Protein AF-0000000085182950 (afdb_homodimer)

pLDDT: mean 94.45, std 8.28, range [33.97, 98.81]

Secondary structure (DSSP, 8-state):
---PPPTT-----S----TTS-PPPPSSSB-SSSSSPEEEEEEE--TT------SHHHHHHHHHS---HHHHHHHHHHHHHHHHHTTPEEEEEPP-TT-TTTT-TTSSEEEETTEEEE-B-SSGGGTHHHHHHHHHHHHHTPPEEEE--SS-B-GGGEEEEETTEEEEEE-SSSS-HHHHHHHHHHHHHTT-EEEEEE--GGG-SGGGTEEEEETTEEEE-TTTS-HHHHHHHHHTT-EEEEPPHHHHHTTTT--EEEETTEEEEETT-HHHHHHHHHTT-EEEEE--HHHHTTT--TTTTEEEEEE--/---PPPTT-----S----TTS-PPPPSSSB-SSSSSPEEEEEEE--TT------SHHHHHHHHHS---HHHHHHHHHHHHHHHHHTTPEEEEEPP-TT-TTTT-TTSSEEEETTEEEE-B-SSGGGTHHHHHHHHHHHHHTPPEEEE--SS-B-GGGEEEEETTEEEEEE-SSSS-HHHHHHHHHHHHHTT-EEEEEE--GGG-SGGGTEEEEETTEEEE-TTTS-HHHHHHHHHTT-EEEEPPHHHHHTTTT--EEEETTEEEEETT-HHHHHHHHHTT-EEEEE--HHHHTTT--TTTTEEEEEE--

Nearest PDB structures (foldseek):
  1h70-assembly1_A  TM=8.854E-01  e=1.334E-18  Pseudomonas aeruginosa
 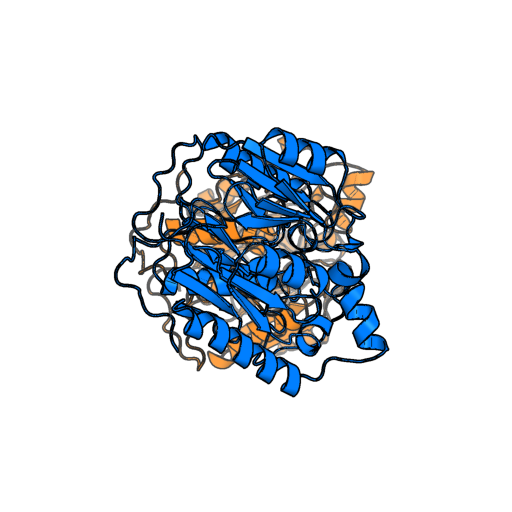 3rhy-assembly2_B  TM=8.616E-01  e=3.785E-18  Pseudomonas aeruginosa
  3bpb-assembly2_B  TM=8.827E-01  e=4.143E-17  unclassified
  6juy-assembly1_C  TM=8.760E-01  e=8.107E-15  Synechocystis sp. PCC 6803 substr. Kazusa
  3p8p-assembly2_B  TM=7.998E-01  e=2.455E-16  Homo sapiens

Solvent-accessible surface area (backbone atoms only — not comparable to full-atom values): 30108 Å² total; per-residue (Å²): 122,82,65,54,70,39,96,74,48,47,82,63,43,76,61,55,60,40,94,81,28,74,50,68,62,48,92,71,58,15,28,66,41,56,27,44,35,43,44,30,33,34,30,26,42,54,82,40,55,56,81,45,76,77,39,69,66,4,37,53,22,58,74,74,55,56,57,49,61,69,59,22,45,52,30,50,50,50,49,52,48,53,41,47,72,74,63,26,43,79,42,61,46,79,71,42,81,58,42,25,63,40,29,38,32,12,31,29,24,43,54,28,40,52,27,30,34,37,35,22,51,54,53,60,66,47,38,26,42,29,58,53,46,51,51,48,30,52,36,33,19,46,31,22,20,37,63,50,36,47,22,23,24,34,26,47,17,61,41,46,71,38,74,58,30,36,42,30,31,30,28,53,70,37,15,19,65,50,18,45,51,52,56,41,51,56,39,43,47,57,67,27,50,67,42,79,44,79,46,63,51,82,56,59,36,36,35,41,36,49,33,55,46,40,90,54,30,29,39,29,23,64,88,80,45,59,64,68,56,54,50,50,45,43,74,72,58,32,44,74,45,72,34,54,61,76,29,31,77,63,34,25,41,14,38,38,34,38,16,91,56,29,33,43,33,34,57,62,15,53,67,50,51,52,55,39,45,76,71,67,32,48,70,49,68,40,64,47,68,45,47,31,34,46,55,47,40,57,31,36,26,39,22,63,43,22,32,54,129,123,81,65,54,70,39,96,73,47,46,83,63,42,78,59,56,59,40,94,80,28,73,52,69,62,47,92,72,56,14,28,65,40,56,28,44,35,46,46,30,32,34,30,27,42,55,84,40,55,55,80,44,76,77,40,70,63,4,38,51,23,59,73,74,55,56,57,49,60,68,60,21,43,53,30,49,52,50,49,53,49,51,42,46,72,73,64,25,44,80,42,59,45,80,72,44,80,59,42,25,64,41,31,38,33,11,31,30,24,43,54,28,41,51,27,31,34,36,34,22,50,54,52,60,65,47,38,25,42,31,57,52,46,52,51,49,32,52,36,33,19,46,32,23,20,36,64,50,35,47,23,24,25,35,28,46,18,62,39,46,71,38,72,56,30,37,42,31,31,29,28,53,69,36,16,18,65,52,18,46,51,52,54,41,50,58,40,43,47,57,68,27,49,68,44,78,43,79,46,62,51,83,56,61,40,37,36,41,37,48,35,56,46,40,90,53,29,30,38,29,23,63,86,80,45,60,65,68,58,53,50,52,44,42,74,72,57,32,44,76,47,71,34,54,62,74,30,30,79,62,33,25,42,14,38,40,35,36,16,92,56,28,34,43,34,34,56,62,14,51,68,50,51,53,55,39,45,75,72,67,32,48,69,50,69,39,66,47,69,44,47,32,32,47,55,48,39,56,32,36,27,39,23,62,43,22,31,54,129

Foldseek 3Di:
DQLAQAPQFDAADQAQFDPQADRDFGDFKFDQAQAFAFAEKEFEQQPQADQDCPAPLLVVCVVPPAFDSVVLNVLVVVLVVVCVVVNHHYHYQDDDNQQNPCRQVQWQWAGHRRFIEGFQWQDPSHRCSSVSVSVSCVNHNTYYNHYQDQDGGTRLQWHGQGRQEIEGEDACRTHHPRRRVVVCSSSVSNVGHYHYFHFHCNLVYPQLAWHAAHVLEIEGQPVRGPVVVVVVSVVVNHDYDHFHPVLSSQSQSNWGRRHPQEIETEPSRVSVVVVSVVVPHHYHHGHNNSVCSSPDDDNSRIHRIHGDD/DQLAAAPQFDAADQAQFDPQADRDFGDFKFDQAQFFAFAEKEFEQQPQADQDPPAPLLVVCVVPPAFDSVVLNVLVVVLVVVCVVVNHHYHYQDDDNQQNPCRQVQWQWAGHRRFIEGFQWQDPSHRCSSVSVSVSCVNHNTYYNHYQDQDGGTRLQWHGQGRQEIEGEDACRTHHPRRRVVVCSSSVSNVGHYHYFHFHCNLVYPQLAWHAAHVLEIEGQPVRGDVVVVVVSVVVNHDYDHFHPVLSSQSQSNWGRRHPQEIETEPSRVSVVVVSVVVPHHYHHGHNNSVCSSPDDDNSRIHRTHGDD

Sequence (618 aa):
MALDRLPHAEGFTLQRRNPKGGTKPMAYWGLQNETDPLTDVLLGSPAHLFHRATSSLSRKHLREAPCNIQVAQAQHAELVSAYEHFGVKVHMLPAEPELTMQVYSRDSSFMTPYGAVITAMANWWRRGENYAALRAYEAMGIPIYDMVTAGTFEGGDFNVIEEGCVLIGCGGARTQEEGARQVASWFEKEGWETRIAFIDEYYVHIDLMVVPIAEKLTAVCLTCTDPKIVDWLKAKGHEIIDVPFADTMALGCNFMALGNDKVIAPTSSQALIGQLKARGFEVAAVDTAEISKTGGGIHCMAQALRRAAMALDRLPHAEGFTLQRRNPKGGTKPMAYWGLQNETDPLTDVLLGSPAHLFHRATSSLSRKHLREAPCNIQVAQAQHAELVSAYEHFGVKVHMLPAEPELTMQVYSRDSSFMTPYGAVITAMANWWRRGENYAALRAYEAMGIPIYDMVTAGTFEGGDFNVIEEGCVLIGCGGARTQEEGARQVASWFEKEGWETRIAFIDEYYVHIDLMVVPIAEKLTAVCLTCTDPKIVDWLKAKGHEIIDVPFADTMALGCNFMALGNDKVIAPTSSQALIGQLKARGFEVAAVDTAEISKTGGGIHCMAQALRRAA

Structure (mmCIF, N/CA/C/O backbone):
data_AF-0000000085182950-model_v1
#
loop_
_entity.id
_entity.type
_entity.pdbx_description
1 polymer 'Dimethylarginine dimethylaminohydrolase family protein'
#
loop_
_atom_site.group_PDB
_atom_site.id
_atom_site.type_symbol
_atom_site.label_atom_id
_atom_site.label_alt_id
_atom_site.label_comp_id
_atom_site.label_asym_id
_atom_site.label_entity_id
_atom_site.label_seq_id
_atom_site.pdbx_PDB_ins_code
_atom_site.Cartn_x
_atom_site.Cartn_y
_atom_site.Cartn_z
_atom_site.occupancy
_atom_site.B_iso_or_equiv
_atom_site.auth_seq_id
_atom_site.auth_comp_id
_atom_site.auth_asym_id
_atom_site.auth_atom_id
_atom_site.pdbx_PDB_model_num
ATOM 1 N N . MET A 1 1 ? -15.633 -17.156 7.93 1 33.97 1 MET A N 1
ATOM 2 C CA . MET A 1 1 ? -14.945 -17.828 9.031 1 33.97 1 MET A CA 1
ATOM 3 C C . MET A 1 1 ? -13.672 -17.078 9.414 1 33.97 1 MET A C 1
ATOM 5 O O . MET A 1 1 ? -12.891 -16.688 8.539 1 33.97 1 MET A O 1
ATOM 9 N N . ALA A 1 2 ? -13.609 -16.562 10.664 1 48.03 2 ALA A N 1
ATOM 10 C CA . ALA A 1 2 ? -12.5 -15.789 11.203 1 48.03 2 ALA A CA 1
ATOM 11 C C . ALA A 1 2 ? -11.18 -16.547 11.062 1 48.03 2 ALA A C 1
ATOM 13 O O . ALA A 1 2 ? -11.133 -17.766 11.242 1 48.03 2 ALA A O 1
ATOM 14 N N . LEU A 1 3 ? -10.18 -16.047 10.344 1 56.94 3 LEU A N 1
ATOM 15 C CA . LEU A 1 3 ? -8.836 -16.625 10.281 1 56.94 3 LEU A CA 1
ATOM 16 C C . LEU A 1 3 ? -8.32 -16.938 11.68 1 56.94 3 LEU A C 1
ATOM 18 O O . LEU A 1 3 ? -8.406 -16.094 12.586 1 56.94 3 LEU A O 1
ATOM 22 N N . ASP A 1 4 ? -8.398 -18.109 12.172 1 57.81 4 ASP A N 1
ATOM 23 C CA . ASP A 1 4 ? -7.988 -18.5 13.516 1 57.81 4 ASP A CA 1
ATOM 24 C C . ASP A 1 4 ? -6.469 -18.531 13.648 1 57.81 4 ASP A C 1
ATOM 26 O O . ASP A 1 4 ? -5.762 -18.734 12.656 1 57.81 4 ASP A O 1
ATOM 30 N N . ARG A 1 5 ? -6.148 -17.906 14.859 1 61.47 5 ARG A N 1
ATOM 31 C CA . ARG A 1 5 ? -4.75 -18.141 15.211 1 61.47 5 ARG A CA 1
ATOM 32 C C . ARG A 1 5 ? -4.406 -19.625 15.148 1 61.47 5 ARG A C 1
ATOM 34 O O . ARG A 1 5 ? -5.09 -20.453 15.742 1 61.47 5 ARG A O 1
ATOM 41 N N . LEU A 1 6 ? -3.436 -19.812 14.266 1 62.31 6 LEU A N 1
ATOM 42 C CA . LEU A 1 6 ? -3.123 -21.203 13.969 1 62.31 6 LEU A CA 1
ATOM 43 C C . LEU A 1 6 ? -2.15 -21.781 15 1 62.31 6 LEU A C 1
ATOM 45 O O . LEU A 1 6 ? -1.376 -21.031 15.609 1 62.31 6 LEU A O 1
ATOM 49 N N . PRO A 1 7 ? -2.232 -22.969 15.469 1 50.53 7 PRO A N 1
ATOM 50 C CA . PRO A 1 7 ? -1.4 -23.609 16.484 1 50.53 7 PRO A CA 1
ATOM 51 C C . PRO A 1 7 ? 0.091 -23.359 16.266 1 50.53 7 PRO A C 1
ATOM 53 O O . PRO A 1 7 ? 0.873 -23.406 17.219 1 50.53 7 PRO A O 1
ATOM 56 N N . HIS A 1 8 ? 0.529 -23.016 15.125 1 57.56 8 HIS A N 1
ATOM 57 C CA . HIS A 1 8 ? 1.954 -22.875 14.852 1 57.56 8 HIS A CA 1
ATOM 58 C C . HIS A 1 8 ? 2.348 -21.422 14.688 1 57.56 8 HIS A C 1
ATOM 60 O O . HIS A 1 8 ? 3.312 -21.094 13.992 1 57.56 8 HIS A O 1
ATOM 66 N N . ALA A 1 9 ? 1.66 -20.672 15.438 1 60.72 9 ALA A N 1
ATOM 67 C CA . ALA A 1 9 ? 1.904 -19.25 15.344 1 60.72 9 ALA A CA 1
ATOM 68 C C . ALA A 1 9 ? 3.279 -18.875 15.898 1 60.72 9 ALA A C 1
ATOM 70 O O . ALA A 1 9 ? 3.67 -19.359 16.969 1 60.72 9 ALA A O 1
ATOM 71 N N . GLU A 1 10 ? 4.129 -18.422 14.969 1 67.06 10 GLU A N 1
ATOM 72 C CA . GLU A 1 10 ? 5.336 -17.734 15.414 1 67.06 10 GLU A CA 1
ATOM 73 C C . GLU A 1 10 ? 5.047 -16.266 15.75 1 67.06 10 GLU A C 1
ATOM 75 O O . GLU A 1 10 ? 3.975 -15.75 15.422 1 67.06 10 GLU A O 1
ATOM 80 N N . GLY A 1 11 ? 5.68 -15.68 16.672 1 77.5 11 GLY A N 1
ATOM 81 C CA . GLY A 1 11 ? 5.488 -14.266 16.953 1 77.5 11 GLY A CA 1
ATOM 82 C C . GLY A 1 11 ? 5.418 -13.414 15.711 1 77.5 11 GLY A C 1
ATOM 83 O O . GLY A 1 11 ? 6.32 -13.461 14.867 1 77.5 11 GLY A O 1
ATOM 84 N N . PHE A 1 12 ? 4.23 -12.906 15.398 1 86.62 12 PHE A N 1
ATOM 85 C CA . PHE A 1 12 ? 4.016 -12.062 14.234 1 86.62 12 PHE A CA 1
ATOM 86 C C . PHE A 1 12 ? 4.957 -10.867 14.25 1 86.62 12 PHE A C 1
ATOM 88 O O . PHE A 1 12 ? 5.148 -10.234 15.297 1 86.62 12 PHE A O 1
ATOM 95 N N . THR A 1 13 ? 5.59 -10.641 13.203 1 89.88 13 THR A N 1
ATOM 96 C CA . THR A 1 13 ? 6.434 -9.469 12.977 1 89.88 13 THR A CA 1
ATOM 97 C C . THR A 1 13 ? 6.27 -8.953 11.555 1 89.88 13 THR A C 1
ATOM 99 O O . THR A 1 13 ? 5.914 -9.719 10.648 1 89.88 13 THR A O 1
ATOM 102 N N . LEU A 1 14 ? 6.531 -7.707 11.398 1 94.38 14 LEU A N 1
ATOM 103 C CA . LEU A 1 14 ? 6.355 -7.098 10.086 1 94.38 14 LEU A CA 1
ATOM 104 C C . LEU A 1 14 ? 7.617 -7.25 9.242 1 94.38 14 LEU A C 1
ATOM 106 O O . LEU A 1 14 ? 7.609 -6.941 8.047 1 94.38 14 LEU A O 1
ATOM 110 N N . GLN A 1 15 ? 8.68 -7.766 9.828 1 94.56 15 GLN A N 1
ATOM 111 C CA . GLN A 1 15 ? 9.922 -8 9.094 1 94.56 15 GLN A CA 1
ATOM 112 C C . GLN A 1 15 ? 10.781 -9.055 9.781 1 94.56 15 GLN A C 1
ATOM 114 O O . GLN A 1 15 ? 11.289 -8.828 10.875 1 94.56 15 GLN A O 1
ATOM 119 N N . ARG A 1 16 ? 10.977 -10.125 9.094 1 95.19 16 ARG A N 1
ATOM 120 C CA . ARG A 1 16 ? 11.844 -11.203 9.57 1 95.19 16 ARG A CA 1
ATOM 121 C C . ARG A 1 16 ? 13.18 -11.195 8.836 1 95.19 16 ARG A C 1
ATOM 123 O O . ARG A 1 16 ? 14.148 -11.805 9.289 1 95.19 16 ARG A O 1
ATOM 130 N N . ARG A 1 17 ? 13.203 -10.594 7.707 1 97.31 17 ARG A N 1
ATOM 131 C CA . ARG A 1 17 ? 14.352 -10.711 6.812 1 97.31 17 ARG A CA 1
ATOM 132 C C . ARG A 1 17 ? 15.609 -10.172 7.473 1 97.31 17 ARG A C 1
ATOM 134 O O . ARG A 1 17 ? 15.617 -9.055 7.988 1 97.31 17 ARG A O 1
ATOM 141 N N . ASN A 1 18 ? 16.578 -10.992 7.445 1 96.94 18 ASN A N 1
ATOM 142 C CA . ASN A 1 18 ? 17.938 -10.508 7.73 1 96.94 18 ASN A CA 1
ATOM 143 C C . ASN A 1 18 ? 18.531 -9.766 6.539 1 96.94 18 ASN A C 1
ATOM 145 O O . ASN A 1 18 ? 18.75 -10.359 5.477 1 96.94 18 ASN A O 1
ATOM 149 N N . PRO A 1 19 ? 18.766 -8.461 6.703 1 93.94 19 PRO A N 1
ATOM 150 C CA . PRO A 1 19 ? 19.25 -7.672 5.562 1 93.94 19 PRO A CA 1
ATOM 151 C C . PRO A 1 19 ? 20.547 -8.203 4.977 1 93.94 19 PRO A C 1
ATOM 153 O O . PRO A 1 19 ? 20.875 -7.906 3.826 1 93.94 19 PRO A O 1
ATOM 156 N N . LYS A 1 20 ? 21.297 -9.047 5.711 1 95.81 20 LYS A N 1
ATOM 157 C CA . LYS A 1 20 ? 22.578 -9.586 5.246 1 95.81 20 LYS A CA 1
ATOM 158 C C . LYS A 1 20 ? 22.406 -11.008 4.711 1 95.81 20 LYS A C 1
ATOM 160 O O . LYS A 1 20 ? 23.391 -11.641 4.316 1 95.81 20 LYS A O 1
ATOM 165 N N . GLY A 1 21 ? 21.188 -11.531 4.691 1 97.25 21 GLY A N 1
ATOM 166 C CA . GLY A 1 21 ? 20.938 -12.906 4.293 1 97.25 21 GLY A CA 1
ATOM 167 C C . GLY A 1 21 ? 21.031 -13.891 5.441 1 97.25 21 GLY A C 1
ATOM 168 O O . GLY A 1 21 ? 21.359 -13.508 6.566 1 97.25 21 GLY A O 1
ATOM 169 N N . GLY A 1 22 ? 20.688 -15.086 5.203 1 97.5 22 GLY A N 1
ATOM 170 C CA . GLY A 1 22 ? 20.734 -16.141 6.215 1 97.5 22 GLY A CA 1
ATOM 171 C C . GLY A 1 22 ? 19.516 -16.125 7.133 1 97.5 22 GLY A C 1
ATOM 172 O O . GLY A 1 22 ? 19.641 -16.406 8.328 1 97.5 22 GLY A O 1
ATOM 173 N N . THR A 1 23 ? 18.375 -15.664 6.648 1 97.75 23 THR A N 1
ATOM 174 C CA . THR A 1 23 ? 17.141 -15.695 7.418 1 97.75 23 THR A CA 1
ATOM 175 C C . THR A 1 23 ? 16.75 -17.125 7.766 1 97.75 23 THR A C 1
ATOM 177 O O . THR A 1 23 ? 16.766 -18 6.898 1 97.75 23 THR A O 1
ATOM 180 N N . LYS A 1 24 ? 16.453 -17.375 8.977 1 95.06 24 LYS A N 1
ATOM 181 C CA . LYS A 1 24 ? 16.062 -18.719 9.398 1 95.06 24 LYS A CA 1
ATOM 182 C C . LYS A 1 24 ? 14.719 -19.125 8.789 1 95.06 24 LYS A C 1
ATOM 184 O O . LYS A 1 24 ? 13.75 -18.375 8.875 1 95.06 24 LYS A O 1
ATOM 189 N N . PRO A 1 25 ? 14.664 -20.266 8.164 1 95 25 PRO A N 1
ATOM 190 C CA . PRO A 1 25 ? 13.383 -20.719 7.617 1 95 25 PRO A CA 1
ATOM 191 C C . PRO A 1 25 ? 12.305 -20.875 8.688 1 95 25 PRO A C 1
ATOM 193 O O . PRO A 1 25 ? 12.625 -21.078 9.859 1 95 25 PRO A O 1
ATOM 196 N N . MET A 1 26 ? 11.117 -20.797 8.234 1 93.25 26 MET A N 1
ATOM 197 C CA . MET A 1 26 ? 9.984 -20.969 9.133 1 93.25 26 MET A CA 1
ATOM 198 C C . MET A 1 26 ? 9.883 -22.422 9.594 1 93.25 26 MET A C 1
ATOM 200 O O . MET A 1 26 ? 10.328 -23.344 8.891 1 93.25 26 MET A O 1
ATOM 204 N N . ALA A 1 27 ? 9.25 -22.594 10.734 1 88.5 27 ALA A N 1
ATOM 205 C CA . ALA A 1 27 ? 9.141 -23.922 11.305 1 88.5 27 ALA A CA 1
ATOM 206 C C . ALA A 1 27 ? 7.957 -24.688 10.711 1 88.5 27 ALA A C 1
ATOM 208 O O . ALA A 1 27 ? 7.996 -25.906 10.57 1 88.5 27 ALA A O 1
ATOM 209 N N . TYR A 1 28 ? 6.934 -24.016 10.414 1 91.62 28 TYR A N 1
ATOM 210 C CA . TYR A 1 28 ? 5.703 -24.703 10.023 1 91.62 28 TYR A CA 1
ATOM 211 C C . TYR A 1 28 ? 5.195 -24.188 8.68 1 91.62 28 TYR A C 1
ATOM 213 O O . TYR A 1 28 ? 4.949 -24.953 7.762 1 91.62 28 TYR A O 1
ATOM 221 N N . TRP A 1 29 ? 5.02 -22.906 8.562 1 94.06 29 TRP A N 1
ATOM 222 C CA . TRP A 1 29 ? 4.516 -22.297 7.332 1 94.06 29 TRP A CA 1
ATOM 223 C C . TRP A 1 29 ? 5.633 -22.156 6.301 1 94.06 29 TRP A C 1
ATOM 225 O O . TRP A 1 29 ? 6.816 -22.25 6.641 1 94.06 29 TRP A O 1
ATOM 235 N N . GLY A 1 30 ? 5.172 -22.016 5.023 1 95.5 30 GLY A N 1
ATOM 236 C CA . GLY A 1 30 ? 6.156 -21.734 3.988 1 95.5 30 GLY A CA 1
ATOM 237 C C . GLY A 1 30 ? 6.207 -22.812 2.908 1 95.5 30 GLY A C 1
ATOM 238 O O . GLY A 1 30 ? 5.473 -23.797 2.971 1 95.5 30 GLY A O 1
ATOM 239 N N . LEU A 1 31 ? 6.996 -22.484 1.899 1 96.56 31 LEU A N 1
ATOM 240 C CA . LEU A 1 31 ? 7.23 -23.422 0.8 1 96.56 31 LEU A CA 1
ATOM 241 C C . LEU A 1 31 ? 8.625 -23.219 0.216 1 96.56 31 LEU A C 1
ATOM 243 O O . LEU A 1 31 ? 9.117 -22.094 0.121 1 96.56 31 LEU A O 1
ATOM 247 N N . GLN A 1 32 ? 9.211 -24.312 -0.128 1 95.56 32 GLN A N 1
ATOM 248 C CA . GLN A 1 32 ? 10.547 -24.312 -0.705 1 95.56 32 GLN A CA 1
ATOM 249 C C . GLN A 1 32 ? 10.492 -24.281 -2.229 1 95.56 32 GLN A C 1
ATOM 251 O O . GLN A 1 32 ? 11.469 -23.906 -2.885 1 95.56 32 GLN A O 1
ATOM 256 N N . ASN A 1 33 ? 9.406 -24.75 -2.666 1 95.75 33 ASN A N 1
ATOM 257 C CA . ASN A 1 33 ? 9.125 -24.781 -4.098 1 95.75 33 ASN A CA 1
ATOM 258 C C . ASN A 1 33 ? 7.621 -24.766 -4.371 1 95.75 33 ASN A C 1
ATOM 260 O O . ASN A 1 33 ? 6.816 -24.766 -3.441 1 95.75 33 ASN A O 1
ATOM 264 N N . GLU A 1 34 ? 7.27 -24.734 -5.645 1 96.69 34 GLU A N 1
ATOM 265 C CA . GLU A 1 34 ? 5.867 -24.625 -6.023 1 96.69 34 GLU A CA 1
ATOM 266 C C . GLU A 1 34 ? 5.258 -25.984 -6.309 1 96.69 34 GLU A C 1
ATOM 268 O O . GLU A 1 34 ? 4.078 -26.094 -6.66 1 96.69 34 GLU A O 1
ATOM 273 N N . THR A 1 35 ? 6.023 -27.125 -6.074 1 97.5 35 THR A N 1
ATOM 274 C CA . THR A 1 35 ? 5.535 -28.391 -6.602 1 97.5 35 THR A CA 1
ATOM 275 C C . THR A 1 35 ? 5.457 -29.453 -5.496 1 97.5 35 THR A C 1
ATOM 277 O O . THR A 1 35 ? 4.883 -30.516 -5.695 1 97.5 35 THR A O 1
ATOM 280 N N . ASP A 1 36 ? 6.027 -29.141 -4.277 1 97.75 36 ASP A N 1
ATOM 281 C CA . ASP A 1 36 ? 5.809 -30.031 -3.139 1 97.75 36 ASP A CA 1
ATOM 282 C C . ASP A 1 36 ? 4.324 -30.109 -2.777 1 97.75 36 ASP A C 1
ATOM 284 O O . ASP A 1 36 ? 3.535 -29.25 -3.197 1 97.75 36 ASP A O 1
ATOM 288 N N . PRO A 1 37 ? 3.949 -31.078 -2.016 1 98.44 37 PRO A N 1
ATOM 289 C CA . PRO A 1 37 ? 2.533 -31.234 -1.673 1 98.44 37 PRO A CA 1
ATOM 290 C C . PRO A 1 37 ? 1.964 -29.984 -0.979 1 98.44 37 PRO A C 1
ATOM 292 O O . PRO A 1 37 ? 2.508 -29.547 0.032 1 98.44 37 PRO A O 1
ATOM 295 N N . LEU A 1 38 ? 0.892 -29.453 -1.57 1 98.69 38 LEU A N 1
ATOM 296 C CA . LEU A 1 38 ? 0.196 -28.297 -1.016 1 98.69 38 LEU A CA 1
ATOM 297 C C . LEU A 1 38 ? -0.749 -28.719 0.105 1 98.69 38 LEU A C 1
ATOM 299 O O . LEU A 1 38 ? -1.617 -29.578 -0.096 1 98.69 38 LEU A O 1
ATOM 303 N N . THR A 1 39 ? -0.58 -28.125 1.296 1 98.25 39 THR A N 1
ATOM 304 C CA . THR A 1 39 ? -1.436 -28.516 2.412 1 98.25 39 THR A CA 1
ATOM 305 C C . THR A 1 39 ? -2.385 -27.375 2.787 1 98.25 39 THR A C 1
ATOM 307 O O . THR A 1 39 ? -3.494 -27.625 3.264 1 98.25 39 THR A O 1
ATOM 310 N N . ASP A 1 40 ? -1.952 -26.156 2.598 1 97.88 40 ASP A N 1
ATOM 311 C CA . ASP A 1 40 ? -2.748 -24.984 2.943 1 97.88 40 ASP A CA 1
ATOM 312 C C . ASP A 1 40 ? -2.697 -23.938 1.834 1 97.88 40 ASP A C 1
ATOM 314 O O . ASP A 1 40 ? -1.628 -23.656 1.289 1 97.88 40 ASP A O 1
ATOM 318 N N . VAL A 1 41 ? -3.869 -23.375 1.547 1 98.44 41 VAL A N 1
ATOM 319 C CA . VAL A 1 41 ? -3.957 -22.375 0.491 1 98.44 41 VAL A CA 1
ATOM 320 C C . VAL A 1 41 ? -4.863 -21.234 0.94 1 98.44 41 VAL A C 1
ATOM 322 O O . VAL A 1 41 ? -5.816 -21.438 1.692 1 98.44 41 VAL A O 1
ATOM 325 N N . LEU A 1 42 ? -4.492 -20.016 0.625 1 98.31 42 LEU A N 1
ATOM 326 C CA . LEU A 1 42 ? -5.285 -18.828 0.877 1 98.31 42 LEU A CA 1
ATOM 327 C C . LEU A 1 42 ? -6.039 -18.391 -0.377 1 98.31 42 LEU A C 1
ATOM 329 O O . LEU A 1 42 ? -5.426 -18.094 -1.403 1 98.31 42 LEU A O 1
ATOM 333 N N . LEU A 1 43 ? -7.359 -18.406 -0.332 1 98.31 43 LEU A N 1
ATOM 334 C CA . LEU A 1 43 ? -8.188 -17.922 -1.429 1 98.31 43 LEU A CA 1
ATOM 335 C C . LEU A 1 43 ? -8.875 -16.609 -1.055 1 98.31 43 LEU A C 1
ATOM 337 O O . LEU A 1 43 ? -8.93 -16.25 0.122 1 98.31 43 LEU A O 1
ATOM 341 N N . GLY A 1 44 ? -9.297 -15.883 -2.055 1 96.5 44 GLY A N 1
ATOM 342 C CA . GLY A 1 44 ? -10.102 -14.695 -1.848 1 96.5 44 GLY A CA 1
ATOM 343 C C . GLY A 1 44 ? -11.578 -14.914 -2.127 1 96.5 44 GLY A C 1
ATOM 344 O O . GLY A 1 44 ? -11.938 -15.633 -3.066 1 96.5 44 GLY A O 1
ATOM 345 N N . SER A 1 45 ? -12.367 -14.305 -1.351 1 94.25 45 SER A N 1
ATOM 346 C CA . SER A 1 45 ? -13.805 -14.43 -1.519 1 94.25 45 SER A CA 1
ATOM 347 C C . SER A 1 45 ? -14.297 -13.633 -2.725 1 94.25 45 SER A C 1
ATOM 349 O O . SER A 1 45 ? -13.906 -12.477 -2.908 1 94.25 45 SER A O 1
ATOM 351 N N . PRO A 1 46 ? -15.188 -14.219 -3.533 1 95.44 46 PRO A N 1
ATOM 352 C CA . PRO A 1 46 ? -15.75 -13.492 -4.672 1 95.44 46 PRO A CA 1
ATOM 353 C C . PRO A 1 46 ? -17 -12.695 -4.309 1 95.44 46 PRO A C 1
ATOM 355 O O . PRO A 1 46 ? -17.719 -12.227 -5.195 1 95.44 46 PRO A O 1
ATOM 358 N N . ALA A 1 47 ? -17.234 -12.5 -3.049 1 95.12 47 ALA A N 1
ATOM 359 C CA . ALA A 1 47 ? -18.5 -11.945 -2.576 1 95.12 47 ALA A CA 1
ATOM 360 C C . ALA A 1 47 ? -18.734 -10.555 -3.164 1 95.12 47 ALA A C 1
ATOM 362 O O . ALA A 1 47 ? -19.875 -10.172 -3.426 1 95.12 47 ALA A O 1
ATOM 363 N N . HIS A 1 48 ? -17.703 -9.805 -3.363 1 95.56 48 HIS A N 1
ATOM 364 C CA . HIS A 1 48 ? -17.844 -8.445 -3.877 1 95.56 48 HIS A CA 1
ATOM 365 C C . HIS A 1 48 ? -17.172 -8.289 -5.23 1 95.56 48 HIS A C 1
ATOM 367 O O . HIS A 1 48 ? -16.781 -7.188 -5.617 1 95.56 48 HIS A O 1
ATOM 373 N N . LEU A 1 49 ? -17.031 -9.398 -5.93 1 95.12 49 LEU A N 1
ATOM 374 C CA . LEU A 1 49 ? -16.391 -9.391 -7.242 1 95.12 49 LEU A CA 1
ATOM 375 C C . LEU A 1 49 ? -17.094 -8.422 -8.18 1 95.12 49 LEU A C 1
ATOM 377 O O . LEU A 1 49 ? -18.328 -8.398 -8.242 1 95.12 49 LEU A O 1
ATOM 381 N N . PHE A 1 50 ? -16.266 -7.57 -8.773 1 91.88 50 PHE A N 1
ATOM 382 C CA . PHE A 1 50 ? -16.75 -6.602 -9.758 1 91.88 50 PHE A CA 1
ATOM 383 C C . PHE A 1 50 ? -15.875 -6.617 -11 1 91.88 50 PHE A C 1
ATOM 385 O O . PHE A 1 50 ? -14.648 -6.633 -10.906 1 91.88 50 PHE A O 1
ATOM 392 N N . HIS A 1 51 ? -16.531 -6.703 -12.164 1 91.19 51 HIS A N 1
ATOM 393 C CA . HIS A 1 51 ? -15.812 -6.738 -13.43 1 91.19 51 HIS A CA 1
ATOM 394 C C . HIS A 1 51 ? -15.25 -5.367 -13.781 1 91.19 51 HIS A C 1
ATOM 396 O O . HIS A 1 51 ? -15.984 -4.473 -14.203 1 91.19 51 HIS A O 1
ATOM 402 N N . ARG A 1 52 ? -13.922 -5.238 -13.617 1 87.25 52 ARG A N 1
ATOM 403 C CA . ARG A 1 52 ? -13.203 -4.016 -13.961 1 87.25 52 ARG A CA 1
ATOM 404 C C . ARG A 1 52 ? -12.344 -4.215 -15.203 1 87.25 52 ARG A C 1
ATOM 406 O O . ARG A 1 52 ? -11.984 -5.344 -15.539 1 87.25 52 ARG A O 1
ATOM 413 N N . ALA A 1 53 ? -12.062 -3.068 -15.859 1 82.94 53 ALA A N 1
ATOM 414 C CA . ALA A 1 53 ? -11.109 -3.109 -16.969 1 82.94 53 ALA A CA 1
ATOM 415 C C . ALA A 1 53 ? -9.672 -3.141 -16.453 1 82.94 53 ALA A C 1
ATOM 417 O O . ALA A 1 53 ? -8.977 -2.121 -16.469 1 82.94 53 ALA A O 1
ATOM 418 N N . THR A 1 54 ? -9.203 -4.273 -16.141 1 79.56 54 THR A N 1
ATOM 419 C CA . THR A 1 54 ? -7.926 -4.383 -15.445 1 79.56 54 THR A CA 1
ATOM 420 C C . THR A 1 54 ? -6.84 -4.871 -16.406 1 79.56 54 THR A C 1
ATOM 422 O O . THR A 1 54 ? -5.648 -4.762 -16.109 1 79.56 54 THR A O 1
ATOM 425 N N . SER A 1 55 ? -7.203 -5.488 -17.422 1 80.94 55 SER A N 1
ATOM 426 C CA . SER A 1 55 ? -6.309 -6.059 -18.422 1 80.94 55 SER A CA 1
ATOM 427 C C . SER A 1 55 ? -6.938 -6.023 -19.812 1 80.94 55 SER A C 1
ATOM 429 O O . SER A 1 55 ? -8.102 -5.652 -19.953 1 80.94 55 SER A O 1
ATOM 431 N N . SER A 1 56 ? -6.086 -6.383 -20.766 1 79.19 56 SER A N 1
ATOM 432 C CA . SER A 1 56 ? -6.625 -6.48 -22.125 1 79.19 56 SER A CA 1
ATOM 433 C C . SER A 1 56 ? -7.773 -7.48 -22.188 1 79.19 56 SER A C 1
ATOM 435 O O . SER A 1 56 ? -8.805 -7.211 -22.812 1 79.19 56 SER A O 1
ATOM 437 N N . LEU A 1 57 ? -7.559 -8.562 -21.531 1 78.94 57 LEU A N 1
ATOM 438 C CA . LEU A 1 57 ? -8.578 -9.602 -21.5 1 78.94 57 LEU A CA 1
ATOM 439 C C . LEU A 1 57 ? -9.852 -9.094 -20.828 1 78.94 57 LEU A C 1
ATOM 441 O O . LEU A 1 57 ? -10.953 -9.258 -21.375 1 78.94 57 LEU A O 1
ATOM 445 N N . SER A 1 58 ? -9.758 -8.516 -19.734 1 82.5 58 SER A N 1
ATOM 446 C CA . SER A 1 58 ? -10.93 -8.047 -18.984 1 82.5 58 SER A CA 1
ATOM 447 C C . SER A 1 58 ? -11.633 -6.922 -19.734 1 82.5 58 SER A C 1
ATOM 449 O O . SER A 1 58 ? -12.867 -6.844 -19.734 1 82.5 58 SER A O 1
ATOM 451 N N . ARG A 1 59 ? -10.914 -6.074 -20.359 1 81.75 59 ARG A N 1
ATOM 452 C CA . ARG A 1 59 ? -11.492 -4.977 -21.141 1 81.75 59 ARG A CA 1
ATOM 453 C C . ARG A 1 59 ? -12.336 -5.508 -22.297 1 81.75 59 ARG A C 1
ATOM 455 O O . ARG A 1 59 ? -13.445 -5.027 -22.531 1 81.75 59 ARG A O 1
ATOM 462 N N . LYS A 1 60 ? -11.797 -6.473 -22.953 1 81.75 60 LYS A N 1
ATOM 463 C CA . LYS A 1 60 ? -12.516 -7.078 -24.078 1 81.75 60 LYS A CA 1
ATOM 464 C C . LYS A 1 60 ? -13.836 -7.684 -23.609 1 81.75 60 LYS A C 1
ATOM 466 O O . LYS A 1 60 ? -14.883 -7.441 -24.219 1 81.75 60 LYS A O 1
ATOM 471 N N . HIS A 1 61 ? -13.773 -8.367 -22.562 1 83.5 61 HIS A N 1
ATOM 472 C CA . HIS A 1 61 ? -14.977 -9.031 -22.078 1 83.5 61 HIS A CA 1
ATOM 473 C C . HIS A 1 61 ? -15.977 -8.023 -21.516 1 83.5 61 HIS A C 1
ATOM 475 O O . HIS A 1 61 ? -17.188 -8.195 -21.641 1 83.5 61 HIS A O 1
ATOM 481 N N . LEU A 1 62 ? -15.477 -7.055 -20.859 1 84.06 62 LEU A N 1
ATOM 482 C CA . LEU A 1 62 ? -16.359 -6.023 -20.328 1 84.06 62 LEU A CA 1
ATOM 483 C C . LEU A 1 62 ? -17.172 -5.375 -21.453 1 84.06 62 LEU A C 1
ATOM 485 O O . LEU A 1 62 ? -18.344 -5.066 -21.266 1 84.06 62 LEU A O 1
ATOM 489 N N . ARG A 1 63 ? -16.578 -5.285 -22.578 1 87.69 63 ARG A N 1
ATOM 490 C CA . ARG A 1 63 ? -17.219 -4.676 -23.719 1 87.69 63 ARG A CA 1
ATOM 491 C C . ARG A 1 63 ? -18.172 -5.656 -24.406 1 87.69 63 ARG A C 1
ATOM 493 O O . ARG A 1 63 ? -19.281 -5.285 -24.812 1 87.69 63 ARG A O 1
ATOM 500 N N . GLU A 1 64 ? -17.828 -6.906 -24.422 1 90 64 GLU A N 1
ATOM 501 C CA . GLU A 1 64 ? -18.5 -7.844 -25.312 1 90 64 GLU A CA 1
ATOM 502 C C . GLU A 1 64 ? -19.391 -8.805 -24.531 1 90 64 GLU A C 1
ATOM 504 O O . GLU A 1 64 ? -20.453 -9.203 -25 1 90 64 GLU A O 1
ATOM 509 N N . ALA A 1 65 ? -18.875 -9.234 -23.391 1 91 65 ALA A N 1
ATOM 510 C CA . ALA A 1 65 ? -19.562 -10.25 -22.594 1 91 65 ALA A CA 1
ATOM 511 C C . ALA A 1 65 ? -19.188 -10.117 -21.109 1 91 65 ALA A C 1
ATOM 513 O O . ALA A 1 65 ? -18.453 -10.945 -20.578 1 91 65 ALA A O 1
ATOM 514 N N . PRO A 1 66 ? -19.797 -9.141 -20.484 1 92.69 66 PRO A N 1
ATOM 515 C CA . PRO A 1 66 ? -19.453 -8.914 -19.078 1 92.69 66 PRO A CA 1
ATOM 516 C C . PRO A 1 66 ? -19.672 -10.141 -18.203 1 92.69 66 PRO A C 1
ATOM 518 O O . PRO A 1 66 ? -20.562 -10.953 -18.5 1 92.69 66 PRO A O 1
ATOM 521 N N . CYS A 1 67 ? -18.906 -10.25 -17.172 1 95.06 67 CYS A N 1
ATOM 522 C CA . CYS A 1 67 ? -18.922 -11.383 -16.25 1 95.06 67 CYS A CA 1
ATOM 523 C C . CYS A 1 67 ? -20.281 -11.516 -15.586 1 95.06 67 CYS A C 1
ATOM 525 O O . CYS A 1 67 ? -20.844 -10.531 -15.094 1 95.06 67 CYS A O 1
ATOM 527 N N . ASN A 1 68 ? -20.812 -12.68 -15.68 1 96.56 68 ASN A N 1
ATOM 528 C CA . ASN A 1 68 ? -21.922 -13.031 -14.82 1 96.56 68 ASN A CA 1
ATOM 529 C C . ASN A 1 68 ? -21.469 -13.383 -13.406 1 96.56 68 ASN A C 1
ATOM 531 O O . ASN A 1 68 ? -20.969 -14.484 -13.172 1 96.56 68 ASN A O 1
ATOM 535 N N . ILE A 1 69 ? -21.719 -12.539 -12.477 1 95.69 69 ILE A N 1
ATOM 536 C CA . ILE A 1 69 ? -21.141 -12.609 -11.141 1 95.69 69 ILE A CA 1
ATOM 537 C C . ILE A 1 69 ? -21.656 -13.844 -10.414 1 95.69 69 ILE A C 1
ATOM 539 O O . ILE A 1 69 ? -20.906 -14.516 -9.711 1 95.69 69 ILE A O 1
ATOM 543 N N . GLN A 1 70 ? -22.875 -14.172 -10.578 1 96.38 70 GLN A N 1
ATOM 544 C CA . GLN A 1 70 ? -23.453 -15.336 -9.906 1 96.38 70 GLN A CA 1
ATOM 545 C C . GLN A 1 70 ? -22.781 -16.625 -10.391 1 96.38 70 GLN A C 1
ATOM 547 O O . GLN A 1 70 ? -22.469 -17.5 -9.586 1 96.38 70 GLN A O 1
ATOM 552 N N . VAL A 1 71 ? -22.609 -16.703 -11.648 1 97.56 71 VAL A N 1
ATOM 553 C CA . VAL A 1 71 ? -21.938 -17.859 -12.219 1 97.56 71 VAL A CA 1
ATOM 554 C C . VAL A 1 71 ? -20.484 -17.906 -11.742 1 97.56 71 VAL A C 1
ATOM 556 O O . VAL A 1 71 ? -19.969 -18.969 -11.391 1 97.56 71 VAL A O 1
ATOM 559 N N . ALA A 1 72 ? -19.891 -16.766 -11.734 1 97.31 72 ALA A N 1
ATOM 560 C CA . ALA A 1 72 ? -18.516 -16.672 -11.258 1 97.31 72 ALA A CA 1
ATOM 561 C C . ALA A 1 72 ? -18.391 -17.156 -9.812 1 97.31 72 ALA A C 1
ATOM 563 O O . ALA A 1 72 ? -17.453 -17.875 -9.469 1 97.31 72 ALA A O 1
ATOM 564 N N . GLN A 1 73 ? -19.328 -16.812 -9.016 1 97.44 73 GLN A N 1
ATOM 565 C CA . GLN A 1 73 ? -19.328 -17.219 -7.613 1 97.44 73 GLN A CA 1
ATOM 566 C C . GLN A 1 73 ? -19.5 -18.734 -7.48 1 97.44 73 GLN A C 1
ATOM 568 O O . GLN A 1 73 ? -18.859 -19.359 -6.641 1 97.44 73 GLN A O 1
ATOM 573 N N . ALA A 1 74 ? -20.328 -19.312 -8.289 1 97.94 74 ALA A N 1
ATOM 574 C CA . ALA A 1 74 ? -20.5 -20.75 -8.312 1 97.94 74 ALA A CA 1
ATOM 575 C C . ALA A 1 74 ? -19.219 -21.453 -8.75 1 97.94 74 ALA A C 1
ATOM 577 O O . ALA A 1 74 ? -18.859 -22.5 -8.203 1 97.94 74 ALA A O 1
ATOM 578 N N . GLN A 1 75 ? -18.609 -20.906 -9.75 1 98.06 75 GLN A N 1
ATOM 579 C CA . GLN A 1 75 ? -17.344 -21.453 -10.227 1 98.06 75 GLN A CA 1
ATOM 580 C C . GLN A 1 75 ? -16.281 -21.406 -9.133 1 98.06 75 GLN A C 1
ATOM 582 O O . GLN A 1 75 ? -15.508 -22.359 -8.984 1 98.06 75 GLN A O 1
ATOM 587 N N . HIS A 1 76 ? -16.266 -20.297 -8.414 1 98.19 76 HIS A N 1
ATOM 588 C CA . HIS A 1 76 ? -15.336 -20.188 -7.289 1 98.19 76 HIS A CA 1
ATOM 589 C C . HIS A 1 76 ? -15.609 -21.266 -6.246 1 98.19 76 HIS A C 1
ATOM 591 O O . HIS A 1 76 ? -14.672 -21.859 -5.703 1 98.19 76 HIS A O 1
ATOM 597 N N . ALA A 1 77 ? -16.844 -21.547 -5.988 1 98.31 77 ALA A N 1
ATOM 598 C CA . ALA A 1 77 ? -17.203 -22.594 -5.039 1 98.31 77 ALA A CA 1
ATOM 599 C C . ALA A 1 77 ? -16.719 -23.969 -5.516 1 98.31 77 ALA A C 1
ATOM 601 O O . ALA A 1 77 ? -16.297 -24.797 -4.711 1 98.31 77 ALA A O 1
ATOM 602 N N . GLU A 1 78 ? -16.797 -24.203 -6.754 1 98.44 78 GLU A N 1
ATOM 603 C CA . GLU A 1 78 ? -16.297 -25.453 -7.324 1 98.44 78 GLU A CA 1
ATOM 604 C C . GLU A 1 78 ? -14.781 -25.547 -7.16 1 98.44 78 GLU A C 1
ATOM 606 O O . GLU A 1 78 ? -14.25 -26.625 -6.918 1 98.44 78 GLU A O 1
ATOM 611 N N . LEU A 1 79 ? -14.164 -24.438 -7.355 1 98.62 79 LEU A N 1
ATOM 612 C CA . LEU A 1 79 ? -12.719 -24.406 -7.152 1 98.62 79 LEU A CA 1
ATOM 613 C C . LEU A 1 79 ? -12.367 -24.75 -5.711 1 98.62 79 LEU A C 1
ATOM 615 O O . LEU A 1 79 ? -11.445 -25.547 -5.469 1 98.62 79 LEU A O 1
ATOM 619 N N . VAL A 1 80 ? -13.055 -24.188 -4.777 1 98.62 80 VAL A N 1
ATOM 620 C CA . VAL A 1 80 ? -12.859 -24.5 -3.363 1 98.62 80 VAL A CA 1
ATOM 621 C C . VAL A 1 80 ? -13.055 -26 -3.131 1 98.62 80 VAL A C 1
ATOM 623 O O . VAL A 1 80 ? -12.234 -26.641 -2.473 1 98.62 80 VAL A O 1
ATOM 626 N N . SER A 1 81 ? -14.086 -26.562 -3.68 1 98.56 81 SER A N 1
ATOM 627 C CA . SER A 1 81 ? -14.383 -27.984 -3.537 1 98.56 81 SER A CA 1
ATOM 628 C C . SER A 1 81 ? -13.258 -28.844 -4.105 1 98.56 81 SER A C 1
ATOM 630 O O . SER A 1 81 ? -12.961 -29.922 -3.566 1 98.56 81 SER A O 1
ATOM 632 N N . ALA A 1 82 ? -12.703 -28.375 -5.184 1 98.62 82 ALA A N 1
ATOM 633 C CA . ALA A 1 82 ? -11.602 -29.125 -5.793 1 98.62 82 ALA A CA 1
ATOM 634 C C . ALA A 1 82 ? -10.406 -29.203 -4.848 1 98.62 82 ALA A C 1
ATOM 636 O O . ALA A 1 82 ? -9.805 -30.266 -4.691 1 98.62 82 ALA A O 1
ATOM 637 N N . TYR A 1 83 ? -10.039 -28.062 -4.258 1 98.75 83 TYR A N 1
ATOM 638 C CA . TYR A 1 83 ? -8.953 -28.078 -3.283 1 98.75 83 TYR A CA 1
ATOM 639 C C . TYR A 1 83 ? -9.266 -29.031 -2.135 1 98.75 83 TYR A C 1
ATOM 641 O O . TYR A 1 83 ? -8.422 -29.859 -1.759 1 98.75 83 TYR A O 1
ATOM 649 N N . GLU A 1 84 ? -10.461 -28.984 -1.604 1 98.44 84 GLU A N 1
ATOM 650 C CA . GLU A 1 84 ? -10.875 -29.812 -0.475 1 98.44 84 GLU A CA 1
ATOM 651 C C . GLU A 1 84 ? -10.883 -31.281 -0.851 1 98.44 84 GLU A C 1
ATOM 653 O O . GLU A 1 84 ? -10.523 -32.125 -0.037 1 98.44 84 GLU A O 1
ATOM 658 N N . HIS A 1 85 ? -11.297 -31.531 -2.025 1 97.81 85 HIS A N 1
ATOM 659 C CA . HIS A 1 85 ? -11.305 -32.906 -2.533 1 97.81 85 HIS A CA 1
ATOM 660 C C . HIS A 1 85 ? -9.914 -33.5 -2.459 1 97.81 85 HIS A C 1
ATOM 662 O O . HIS A 1 85 ? -9.773 -34.688 -2.139 1 97.81 85 HIS A O 1
ATOM 668 N N . PHE A 1 86 ? -8.93 -32.75 -2.711 1 98.19 86 PHE A N 1
ATOM 669 C CA . PHE A 1 86 ? -7.559 -33.25 -2.721 1 98.19 86 PHE A CA 1
ATOM 670 C C . PHE A 1 86 ? -6.922 -33.094 -1.345 1 98.19 86 PHE A C 1
ATOM 672 O O . PHE A 1 86 ? -5.711 -33.281 -1.195 1 98.19 86 PHE A O 1
ATOM 679 N N . GLY A 1 87 ? -7.664 -32.688 -0.353 1 97.88 87 GLY A N 1
ATOM 680 C CA . GLY A 1 87 ? -7.203 -32.625 1.025 1 97.88 87 GLY A CA 1
ATOM 681 C C . GLY A 1 87 ? -6.469 -31.359 1.374 1 97.88 87 GLY A C 1
ATOM 682 O O . GLY A 1 87 ? -5.766 -31.297 2.387 1 97.88 87 GLY A O 1
ATOM 683 N N . VAL A 1 88 ? -6.543 -30.359 0.562 1 98.5 88 VAL A N 1
ATOM 684 C CA . VAL A 1 88 ? -5.91 -29.062 0.836 1 98.5 88 VAL A CA 1
ATOM 685 C C . VAL A 1 88 ? -6.816 -28.219 1.729 1 98.5 88 VAL A C 1
ATOM 687 O O . VAL A 1 88 ? -8.008 -28.062 1.444 1 98.5 88 VAL A O 1
ATOM 690 N N . LYS A 1 89 ? -6.234 -27.719 2.787 1 97.81 89 LYS A N 1
ATOM 691 C CA . LYS A 1 89 ? -6.996 -26.828 3.654 1 97.81 89 LYS A CA 1
ATOM 692 C C . LYS A 1 89 ? -7.102 -25.422 3.045 1 97.81 89 LYS A C 1
ATOM 694 O O . LYS A 1 89 ? -6.086 -24.812 2.713 1 97.81 89 LYS A O 1
ATOM 699 N N . VAL A 1 90 ? -8.367 -24.969 2.975 1 97.88 90 VAL A N 1
ATOM 700 C CA . VAL A 1 90 ? -8.617 -23.672 2.361 1 97.88 90 VAL A CA 1
ATOM 701 C C . VAL A 1 90 ? -8.805 -22.625 3.447 1 97.88 90 VAL A C 1
ATOM 703 O O . VAL A 1 90 ? -9.625 -22.797 4.355 1 97.88 90 VAL A O 1
ATOM 706 N N . HIS A 1 91 ? -8 -21.609 3.41 1 97.06 91 HIS A N 1
ATOM 707 C CA . HIS A 1 91 ? -8.195 -20.375 4.16 1 97.06 91 HIS A CA 1
ATOM 708 C C . HIS A 1 91 ? -8.75 -19.266 3.271 1 97.06 91 HIS A C 1
ATOM 710 O O . HIS A 1 91 ? -8.328 -19.125 2.123 1 97.06 91 HIS A O 1
ATOM 716 N N . MET A 1 92 ? -9.727 -18.516 3.811 1 96.88 92 MET A N 1
ATOM 717 C CA . MET A 1 92 ? -10.414 -17.531 2.982 1 96.88 92 MET A CA 1
ATOM 718 C C . MET A 1 92 ? -10.172 -16.125 3.5 1 96.88 92 MET A C 1
ATOM 720 O O . MET A 1 92 ? -10.367 -15.844 4.684 1 96.88 92 MET A O 1
ATOM 724 N N . LEU A 1 93 ? -9.672 -15.234 2.615 1 95.56 93 LEU A N 1
ATOM 725 C CA . LEU A 1 93 ? -9.633 -13.812 2.945 1 95.56 93 LEU A CA 1
ATOM 726 C C . LEU A 1 93 ? -11.047 -13.273 3.168 1 95.56 93 LEU A C 1
ATOM 728 O O . LEU A 1 93 ? -11.938 -13.508 2.348 1 95.56 93 LEU A O 1
ATOM 732 N N . PRO A 1 94 ? -11.18 -12.586 4.238 1 88.94 94 PRO A N 1
ATOM 733 C CA . PRO A 1 94 ? -12.5 -11.977 4.43 1 88.94 94 PRO A CA 1
ATOM 734 C C . PRO A 1 94 ? -12.852 -10.984 3.328 1 88.94 94 PRO A C 1
ATOM 736 O O . PRO A 1 94 ? -11.992 -10.227 2.873 1 88.94 94 PRO A O 1
ATOM 739 N N . ALA A 1 95 ? -14.094 -11.031 2.975 1 92.12 95 ALA A N 1
ATOM 740 C CA . ALA A 1 95 ? -14.562 -10.125 1.93 1 92.12 95 ALA A CA 1
ATOM 741 C C . ALA A 1 95 ? -14.695 -8.695 2.461 1 92.12 95 ALA A C 1
ATOM 743 O O . ALA A 1 95 ? -15.156 -8.484 3.584 1 92.12 95 ALA A O 1
ATOM 744 N N . GLU A 1 96 ? -14.18 -7.789 1.774 1 93 96 GLU A N 1
ATOM 745 C CA . GLU A 1 96 ? -14.383 -6.363 2.027 1 93 96 GLU A CA 1
ATOM 746 C C . GLU A 1 96 ? -15.039 -5.676 0.831 1 93 96 GLU A C 1
ATOM 748 O O . GLU A 1 96 ? -14.617 -5.883 -0.312 1 93 96 GLU A O 1
ATOM 753 N N . PRO A 1 97 ? -16.047 -4.859 1.061 1 93.75 97 PRO A N 1
ATOM 754 C CA . PRO A 1 97 ? -16.812 -4.301 -0.051 1 93.75 97 PRO A CA 1
ATOM 755 C C . PRO A 1 97 ? -15.961 -3.471 -1.007 1 93.75 97 PRO A C 1
ATOM 757 O O . PRO A 1 97 ? -16.266 -3.393 -2.201 1 93.75 97 PRO A O 1
ATOM 760 N N . GLU A 1 98 ? -14.945 -2.885 -0.503 1 94.5 98 GLU A N 1
ATOM 761 C CA . GLU A 1 98 ? -14.148 -1.994 -1.338 1 94.5 98 GLU A CA 1
ATOM 762 C C . GLU A 1 98 ? -13.109 -2.775 -2.143 1 94.5 98 GLU A C 1
ATOM 764 O O . GLU A 1 98 ? -12.492 -2.232 -3.059 1 94.5 98 GLU A O 1
ATOM 769 N N . LEU A 1 99 ? -12.891 -3.996 -1.818 1 96.12 99 LEU A N 1
ATOM 770 C CA . LEU A 1 99 ? -11.891 -4.812 -2.496 1 96.12 99 LEU A CA 1
ATOM 771 C C . LEU A 1 99 ? -12.547 -5.793 -3.459 1 96.12 99 LEU A C 1
ATOM 773 O O . LEU A 1 99 ? -12.586 -7 -3.195 1 96.12 99 LEU A O 1
ATOM 777 N N . THR A 1 100 ? -12.883 -5.316 -4.602 1 95.44 100 THR A N 1
ATOM 778 C CA . THR A 1 100 ? -13.773 -6.027 -5.516 1 95.44 100 THR A CA 1
ATOM 779 C C . THR A 1 100 ? -13 -7.039 -6.352 1 95.44 100 THR A C 1
ATOM 781 O O . THR A 1 100 ? -13.594 -7.852 -7.059 1 95.44 100 THR A O 1
ATOM 784 N N . MET A 1 101 ? -11.68 -7.035 -6.281 1 95.5 101 MET A N 1
ATOM 785 C CA . MET A 1 101 ? -10.859 -7.961 -7.055 1 95.5 101 MET A CA 1
ATOM 786 C C . MET A 1 101 ? -10.062 -8.883 -6.137 1 95.5 101 MET A C 1
ATOM 788 O O . MET A 1 101 ? -9.141 -9.57 -6.586 1 95.5 101 MET A O 1
ATOM 792 N N . GLN A 1 102 ? -10.414 -8.93 -4.898 1 95.25 102 GLN A N 1
ATOM 793 C CA . GLN A 1 102 ? -9.648 -9.648 -3.885 1 95.25 102 GLN A CA 1
ATOM 794 C C . GLN A 1 102 ? -9.703 -11.156 -4.117 1 95.25 102 GLN A C 1
ATOM 796 O O . GLN A 1 102 ? -8.93 -11.906 -3.521 1 95.25 102 GLN A O 1
ATOM 801 N N . VAL A 1 103 ? -10.562 -11.602 -5.023 1 96.94 103 VAL A N 1
ATOM 802 C CA . VAL A 1 103 ? -10.648 -13.016 -5.379 1 96.94 103 VAL A CA 1
ATOM 803 C C . VAL A 1 103 ? -9.289 -13.516 -5.859 1 96.94 103 VAL A C 1
ATOM 805 O O . VAL A 1 103 ? -8.961 -14.695 -5.715 1 96.94 103 VAL A O 1
ATOM 808 N N . TYR A 1 104 ? -8.477 -12.617 -6.336 1 97 104 TYR A N 1
ATOM 809 C CA . TYR A 1 104 ? -7.148 -12.969 -6.832 1 97 104 TYR A CA 1
ATOM 810 C C . TYR A 1 104 ? -6.094 -12.781 -5.746 1 97 104 TYR A C 1
ATOM 812 O O . TYR A 1 104 ? -5.219 -11.914 -5.867 1 97 104 TYR A O 1
ATOM 820 N N . SER A 1 105 ? -6.074 -13.68 -4.828 1 97.5 105 SER A N 1
ATOM 821 C CA . SER A 1 105 ? -5.336 -13.578 -3.576 1 97.5 105 SER A CA 1
ATOM 822 C C . SER A 1 105 ? -3.836 -13.758 -3.803 1 97.5 105 SER A C 1
ATOM 824 O O . SER A 1 105 ? -3.025 -13.391 -2.947 1 97.5 105 SER A O 1
ATOM 826 N N . ARG A 1 106 ? -3.414 -14.234 -4.926 1 97.69 106 ARG A N 1
ATOM 827 C CA . ARG A 1 106 ? -2.01 -14.461 -5.242 1 97.69 106 ARG A CA 1
ATOM 828 C C . ARG A 1 106 ? -1.265 -13.148 -5.422 1 97.69 106 ARG A C 1
ATOM 830 O O . ARG A 1 106 ? -0.054 -13.078 -5.203 1 97.69 106 ARG A O 1
ATOM 837 N N . ASP A 1 107 ? -1.967 -12.164 -5.793 1 98 107 ASP A N 1
ATOM 838 C CA . ASP A 1 107 ? -1.304 -10.969 -6.297 1 98 107 ASP A CA 1
ATOM 839 C C . ASP A 1 107 ? -0.851 -10.07 -5.152 1 98 107 ASP A C 1
ATOM 841 O O . ASP A 1 107 ? 0.138 -9.344 -5.277 1 98 107 ASP A O 1
ATOM 845 N N . SER A 1 108 ? -1.516 -10.148 -4.055 1 98.31 108 SER A N 1
ATOM 846 C CA . SER A 1 108 ? -1.271 -9.18 -2.986 1 98.31 108 SER A CA 1
ATOM 847 C C . SER A 1 108 ? -0.176 -9.664 -2.043 1 98.31 108 SER A C 1
ATOM 849 O O . SER A 1 108 ? 0.283 -8.914 -1.18 1 98.31 108 SER A O 1
ATOM 851 N N . SER A 1 109 ? 0.227 -10.914 -2.176 1 98.56 109 SER A N 1
ATOM 852 C CA . SER A 1 109 ? 1.257 -11.5 -1.324 1 98.56 109 SER A CA 1
ATOM 853 C C . SER A 1 109 ? 1.777 -12.805 -1.906 1 98.56 109 SER A C 1
ATOM 855 O O . SER A 1 109 ? 1.153 -13.383 -2.797 1 98.56 109 SER A O 1
ATOM 857 N N . PHE A 1 110 ? 2.92 -13.219 -1.404 1 98.5 110 PHE A N 1
ATOM 858 C CA . PHE A 1 110 ? 3.377 -14.57 -1.713 1 98.5 110 PHE A CA 1
ATOM 859 C C . PHE A 1 110 ? 4.184 -15.148 -0.557 1 98.5 110 PHE A C 1
ATOM 861 O O . PHE A 1 110 ? 4.656 -14.406 0.307 1 98.5 110 PHE A O 1
ATOM 868 N N . MET A 1 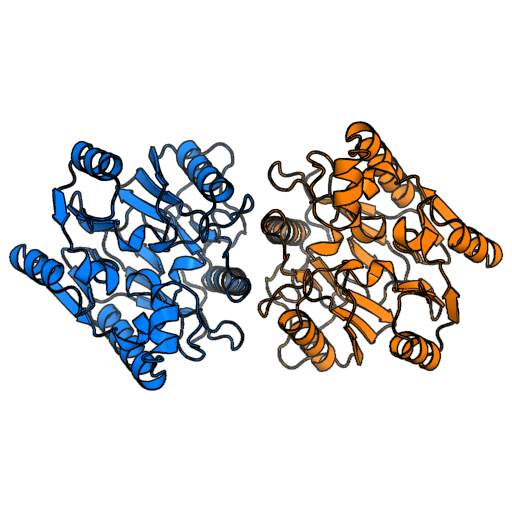111 ? 4.27 -16.453 -0.542 1 98 111 MET A N 1
ATOM 869 C CA . MET A 1 111 ? 4.918 -17.172 0.55 1 98 111 MET A CA 1
ATOM 870 C C . MET A 1 111 ? 6.328 -17.594 0.154 1 98 111 MET A C 1
ATOM 872 O O . MET A 1 111 ? 6.594 -17.859 -1.021 1 98 111 MET A O 1
ATOM 876 N N . THR A 1 112 ? 7.199 -17.625 1.088 1 98 112 THR A N 1
ATOM 877 C CA . THR A 1 112 ? 8.578 -18.094 0.95 1 98 112 THR A CA 1
ATOM 878 C C . THR A 1 112 ? 8.945 -19.031 2.09 1 98 112 THR A C 1
ATOM 880 O O . THR A 1 112 ? 8.156 -19.25 3.012 1 98 112 THR A O 1
ATOM 883 N N . PRO A 1 113 ? 10.141 -19.625 2.072 1 97 113 PRO A N 1
ATOM 884 C CA . PRO A 1 113 ? 10.578 -20.422 3.223 1 97 113 PRO A CA 1
ATOM 885 C C . PRO A 1 113 ? 10.766 -19.578 4.484 1 97 113 PRO A C 1
ATOM 887 O O . PRO A 1 113 ? 10.859 -20.125 5.586 1 97 113 PRO A O 1
ATOM 890 N N . TYR A 1 114 ? 10.781 -18.281 4.359 1 97.31 114 TYR A N 1
ATOM 891 C CA . TYR A 1 114 ? 11.211 -17.406 5.441 1 97.31 114 TYR A CA 1
ATOM 892 C C . TYR A 1 114 ? 10.039 -16.609 6.008 1 97.31 114 TYR A C 1
ATOM 894 O O . TYR A 1 114 ? 10.18 -15.898 7.004 1 97.31 114 TYR A O 1
ATOM 902 N N . GLY A 1 115 ? 8.867 -16.734 5.402 1 96.88 115 GLY A N 1
ATOM 903 C CA . GLY A 1 115 ? 7.68 -15.969 5.742 1 96.88 115 GLY A CA 1
ATOM 904 C C . GLY A 1 115 ? 6.969 -15.398 4.527 1 96.88 115 GLY A C 1
ATOM 905 O O . GLY A 1 115 ? 7.355 -15.672 3.391 1 96.88 115 GLY A O 1
ATOM 906 N N . ALA A 1 116 ? 5.953 -14.609 4.773 1 98.12 116 ALA A N 1
ATOM 907 C CA . ALA A 1 116 ? 5.172 -14.023 3.691 1 98.12 116 ALA A CA 1
ATOM 908 C C . ALA A 1 116 ? 5.781 -12.703 3.229 1 98.12 116 ALA A C 1
ATOM 910 O O . ALA A 1 116 ? 6.355 -11.969 4.027 1 98.12 116 ALA A O 1
ATOM 911 N N . VAL A 1 117 ? 5.707 -12.461 1.992 1 98.81 117 VAL A N 1
ATOM 912 C CA . VAL A 1 117 ? 6.016 -11.148 1.43 1 98.81 117 VAL A CA 1
ATOM 913 C C . VAL A 1 117 ? 4.719 -10.422 1.083 1 98.81 117 VAL A C 1
ATOM 915 O O . VAL A 1 117 ? 3.834 -10.984 0.44 1 98.81 117 VAL A O 1
ATOM 918 N N . ILE A 1 118 ? 4.574 -9.203 1.591 1 98.75 118 ILE A N 1
ATOM 919 C CA . ILE A 1 118 ? 3.484 -8.344 1.156 1 98.75 118 ILE A CA 1
ATOM 920 C C . ILE A 1 118 ? 3.926 -7.52 -0.054 1 98.75 118 ILE A C 1
ATOM 922 O O . ILE A 1 118 ? 4.934 -6.812 0.004 1 98.75 118 ILE A O 1
ATOM 926 N N . THR A 1 119 ? 3.191 -7.648 -1.122 1 98.56 119 THR A N 1
ATOM 927 C CA . THR A 1 119 ? 3.568 -6.988 -2.367 1 98.56 119 THR A CA 1
ATOM 928 C C . THR A 1 119 ? 3.117 -5.531 -2.365 1 98.56 119 THR A C 1
ATOM 930 O O . THR A 1 119 ? 2.854 -4.961 -1.306 1 98.56 119 THR A O 1
ATOM 933 N N . ALA A 1 120 ? 3.203 -4.879 -3.496 1 97.81 120 ALA A N 1
ATOM 934 C CA . ALA A 1 120 ? 2.74 -3.514 -3.732 1 97.81 120 ALA A CA 1
ATOM 935 C C . ALA A 1 120 ? 1.934 -3.424 -5.023 1 97.81 120 ALA A C 1
ATOM 937 O O . ALA A 1 120 ? 2.492 -3.189 -6.098 1 97.81 120 ALA A O 1
ATOM 938 N N . MET A 1 121 ? 0.613 -3.518 -4.844 1 97.12 121 MET A N 1
ATOM 939 C CA . MET A 1 121 ? -0.287 -3.605 -5.988 1 97.12 121 MET A CA 1
ATOM 940 C C . MET A 1 121 ? -0.201 -2.35 -6.848 1 97.12 121 MET A C 1
ATOM 942 O O . MET A 1 121 ? -0.121 -1.237 -6.324 1 97.12 121 MET A O 1
ATOM 946 N N . ALA A 1 122 ? -0.327 -2.512 -8.148 1 95.25 122 ALA A N 1
ATOM 947 C CA . ALA A 1 122 ? -0.154 -1.407 -9.094 1 95.25 122 ALA A CA 1
ATOM 948 C C . ALA A 1 122 ? -1.424 -0.567 -9.188 1 95.25 122 ALA A C 1
ATOM 950 O O . ALA A 1 122 ? -1.377 0.658 -9.055 1 95.25 122 ALA A O 1
ATOM 951 N N . ASN A 1 123 ? -2.549 -1.202 -9.398 1 92.44 123 ASN A N 1
ATOM 952 C CA . ASN A 1 123 ? -3.803 -0.487 -9.617 1 92.44 123 ASN A CA 1
ATOM 953 C C . ASN A 1 123 ? -4.375 0.049 -8.305 1 92.44 123 ASN A C 1
ATOM 955 O O . ASN A 1 123 ? -4.375 -0.653 -7.289 1 92.44 123 ASN A O 1
ATOM 959 N N . TRP A 1 124 ? -4.875 1.258 -8.32 1 88.25 124 TRP A N 1
ATOM 960 C CA . TRP A 1 124 ? -5.293 1.927 -7.09 1 88.25 124 TRP A CA 1
ATOM 961 C C . TRP A 1 124 ? -6.422 1.159 -6.41 1 88.25 124 TRP A C 1
ATOM 963 O O . TRP A 1 124 ? -6.48 1.09 -5.18 1 88.25 124 TRP A O 1
ATOM 973 N N . TRP A 1 125 ? -7.277 0.554 -7.215 1 90.88 125 TRP A N 1
ATOM 974 C CA . TRP A 1 125 ? -8.461 -0.095 -6.656 1 90.88 125 TRP A CA 1
ATOM 975 C C . TRP A 1 125 ? -8.102 -1.449 -6.051 1 90.88 125 TRP A C 1
ATOM 977 O O . TRP A 1 125 ? -8.969 -2.137 -5.504 1 90.88 125 TRP A O 1
ATOM 987 N N . ARG A 1 126 ? -6.824 -1.854 -6.164 1 94.25 126 ARG A N 1
ATOM 988 C CA . ARG A 1 126 ? -6.414 -3.131 -5.59 1 94.25 126 ARG A CA 1
ATOM 989 C C . ARG A 1 126 ? -5.418 -2.926 -4.453 1 94.25 126 ARG A C 1
ATOM 991 O O . ARG A 1 126 ? -5.027 -3.883 -3.785 1 94.25 126 ARG A O 1
ATOM 998 N N . ARG A 1 127 ? -5.031 -1.735 -4.191 1 94.12 127 ARG A N 1
ATOM 999 C CA . ARG A 1 127 ? -3.971 -1.472 -3.227 1 94.12 127 ARG A CA 1
ATOM 1000 C C . ARG A 1 127 ? -4.391 -1.897 -1.822 1 94.12 127 ARG A C 1
ATOM 1002 O O . ARG A 1 127 ? -3.566 -2.383 -1.044 1 94.12 127 ARG A O 1
ATOM 1009 N N . GLY A 1 128 ? -5.637 -1.782 -1.553 1 96.25 128 GLY A N 1
ATOM 1010 C CA . GLY A 1 128 ? -6.141 -2.205 -0.256 1 96.25 128 GLY A CA 1
ATOM 1011 C C . GLY A 1 128 ? -5.969 -3.691 -0.005 1 96.25 128 GLY A C 1
ATOM 1012 O O . GLY A 1 128 ? -6.008 -4.141 1.143 1 96.25 128 GLY A O 1
ATOM 1013 N N . GLU A 1 129 ? -5.766 -4.441 -1.008 1 97.62 129 GLU A N 1
ATOM 1014 C CA . GLU A 1 129 ? -5.625 -5.891 -0.884 1 97.62 129 GLU A CA 1
ATOM 1015 C C . GLU A 1 129 ? -4.348 -6.258 -0.135 1 97.62 129 GLU A C 1
ATOM 1017 O O . GLU A 1 129 ? -4.289 -7.289 0.539 1 97.62 129 GLU A O 1
ATOM 1022 N N . ASN A 1 130 ? -3.326 -5.375 -0.195 1 98.12 130 ASN A N 1
ATOM 1023 C CA . ASN A 1 130 ? -2.109 -5.617 0.572 1 98.12 130 ASN A CA 1
ATOM 1024 C C . ASN A 1 130 ? -2.369 -5.543 2.074 1 98.12 130 ASN A C 1
ATOM 1026 O O . ASN A 1 130 ? -1.862 -6.367 2.836 1 98.12 130 ASN A O 1
ATOM 1030 N N . TYR A 1 131 ? -3.168 -4.609 2.457 1 97.56 131 TYR A N 1
ATOM 1031 C CA . TYR A 1 131 ? -3.496 -4.465 3.869 1 97.56 131 TYR A CA 1
ATOM 1032 C C . TYR A 1 131 ? -4.375 -5.613 4.348 1 97.56 131 TYR A C 1
ATOM 1034 O O . TYR A 1 131 ? -4.234 -6.086 5.477 1 97.56 131 TYR A O 1
ATOM 1042 N N . ALA A 1 132 ? -5.277 -6.055 3.482 1 96 132 ALA A N 1
ATOM 1043 C CA . ALA A 1 132 ? -6.105 -7.207 3.82 1 96 132 ALA A CA 1
ATOM 1044 C C . ALA A 1 132 ? -5.25 -8.461 4.008 1 96 132 ALA A C 1
ATOM 1046 O O . ALA A 1 132 ? -5.465 -9.234 4.941 1 96 132 ALA A O 1
ATOM 1047 N N . ALA A 1 133 ? -4.297 -8.625 3.143 1 97.19 133 ALA A N 1
ATOM 1048 C CA . ALA A 1 133 ? -3.377 -9.75 3.27 1 97.19 133 ALA A CA 1
ATOM 1049 C C . ALA A 1 133 ? -2.588 -9.672 4.574 1 97.19 133 ALA A C 1
ATOM 1051 O O . ALA A 1 133 ? -2.436 -10.672 5.277 1 97.19 133 ALA A O 1
ATOM 1052 N N . LEU A 1 134 ? -2.102 -8.484 4.852 1 96.75 134 LEU A N 1
ATOM 1053 C CA . LEU A 1 134 ? -1.345 -8.266 6.078 1 96.75 134 LEU A CA 1
ATOM 1054 C C . LEU A 1 134 ? -2.16 -8.672 7.301 1 96.75 134 LEU A C 1
ATOM 1056 O O . LEU A 1 134 ? -1.661 -9.391 8.172 1 96.75 134 LEU A O 1
ATOM 1060 N N . ARG A 1 135 ? -3.383 -8.289 7.375 1 94.25 135 ARG A N 1
ATOM 1061 C CA . ARG A 1 135 ? -4.262 -8.625 8.492 1 94.25 135 ARG A CA 1
ATOM 1062 C C . ARG A 1 135 ? -4.508 -10.125 8.562 1 94.25 135 ARG A C 1
ATOM 1064 O O . ARG A 1 135 ? -4.578 -10.695 9.656 1 94.25 135 ARG A O 1
ATOM 1071 N N . ALA A 1 136 ? -4.676 -10.727 7.418 1 94.31 136 ALA A N 1
ATOM 1072 C CA . ALA A 1 136 ? -4.891 -12.172 7.379 1 94.31 136 ALA A CA 1
ATOM 1073 C C . ALA A 1 136 ? -3.689 -12.914 7.945 1 94.31 136 ALA A C 1
ATOM 1075 O O . ALA A 1 136 ? -3.848 -13.852 8.734 1 94.31 136 ALA A O 1
ATOM 1076 N N . TYR A 1 137 ? -2.482 -12.492 7.566 1 95.38 137 TYR A N 1
ATOM 1077 C CA . TYR A 1 137 ? -1.272 -13.141 8.055 1 95.38 137 TYR A CA 1
ATOM 1078 C C . TYR A 1 137 ? -1.108 -12.93 9.555 1 95.38 137 TYR A C 1
ATOM 1080 O O . TYR A 1 137 ? -0.685 -13.836 10.281 1 95.38 137 TYR A O 1
ATOM 1088 N N . GLU A 1 138 ? -1.437 -11.68 9.992 1 91.81 138 GLU A N 1
ATOM 1089 C CA . GLU A 1 138 ? -1.422 -11.43 11.43 1 91.81 138 GLU A CA 1
ATOM 1090 C C . GLU A 1 138 ? -2.379 -12.367 12.164 1 91.81 138 GLU A C 1
ATOM 1092 O O . GLU A 1 138 ? -2.008 -12.977 13.172 1 91.81 138 GLU A O 1
ATOM 1097 N N . ALA A 1 139 ? -3.566 -12.508 11.633 1 90.81 139 ALA A N 1
ATOM 1098 C CA . ALA A 1 139 ? -4.594 -13.344 12.258 1 90.81 139 ALA A CA 1
ATOM 1099 C C . ALA A 1 139 ? -4.164 -14.805 12.289 1 90.81 139 ALA A C 1
ATOM 1101 O O . ALA A 1 139 ? -4.469 -15.531 13.242 1 90.81 139 ALA A O 1
ATOM 1102 N N . MET A 1 140 ? -3.473 -15.227 11.297 1 91.94 140 MET A N 1
ATOM 1103 C CA . MET A 1 140 ? -3.057 -16.625 11.188 1 91.94 140 MET A CA 1
ATOM 1104 C C . MET A 1 140 ? -1.748 -16.859 11.938 1 91.94 140 MET A C 1
ATOM 1106 O O . MET A 1 140 ? -1.301 -18 12.062 1 91.94 140 MET A O 1
ATOM 1110 N N . GLY A 1 141 ? -1.129 -15.781 12.375 1 90.69 141 GLY A N 1
ATOM 1111 C CA . GLY A 1 141 ? 0.147 -15.898 13.062 1 90.69 141 GLY A CA 1
ATOM 1112 C C . GLY A 1 141 ? 1.301 -16.219 12.133 1 90.69 141 GLY A C 1
ATOM 1113 O O . GLY A 1 141 ? 2.227 -16.938 12.508 1 90.69 141 GLY A O 1
ATOM 1114 N N . ILE A 1 142 ? 1.251 -15.797 10.922 1 94.62 142 ILE A N 1
ATOM 1115 C CA . ILE A 1 142 ? 2.314 -15.992 9.945 1 94.62 142 ILE A CA 1
ATOM 1116 C C . ILE A 1 142 ? 3.154 -14.719 9.828 1 94.62 142 ILE A C 1
ATOM 1118 O O . ILE A 1 142 ? 2.646 -13.672 9.43 1 94.62 142 ILE A O 1
ATOM 1122 N N . PRO A 1 143 ? 4.41 -14.789 10.156 1 94.12 143 PRO A N 1
ATOM 1123 C CA . PRO A 1 143 ? 5.25 -13.594 10.094 1 94.12 143 PRO A CA 1
ATOM 1124 C C . PRO A 1 143 ? 5.516 -13.133 8.664 1 94.12 143 PRO A C 1
ATOM 1126 O O . PRO A 1 143 ? 5.441 -13.93 7.73 1 94.12 143 PRO A O 1
ATOM 1129 N N . ILE A 1 144 ? 5.805 -11.852 8.594 1 97.25 144 ILE A N 1
ATOM 1130 C CA . ILE A 1 144 ? 6.129 -11.234 7.312 1 97.25 144 ILE A CA 1
ATOM 1131 C C . ILE A 1 144 ? 7.641 -11.273 7.09 1 97.25 144 ILE A C 1
ATOM 1133 O O . ILE A 1 144 ? 8.414 -10.859 7.961 1 97.25 144 ILE A O 1
ATOM 1137 N N . TYR A 1 145 ? 8.062 -11.891 5.973 1 98.25 145 TYR A N 1
ATOM 1138 C CA . TYR A 1 145 ? 9.461 -11.805 5.582 1 98.25 145 TYR A CA 1
ATOM 1139 C C . TYR A 1 145 ? 9.875 -10.352 5.348 1 98.25 145 TYR A C 1
ATOM 1141 O O . TYR A 1 145 ? 10.789 -9.852 6.004 1 98.25 145 TYR A O 1
ATOM 1149 N N . ASP A 1 146 ? 9.133 -9.773 4.441 1 98.31 146 ASP A N 1
ATOM 1150 C CA . ASP A 1 146 ? 9.32 -8.352 4.168 1 98.31 146 ASP A CA 1
ATOM 1151 C C . ASP A 1 146 ? 8.164 -7.793 3.338 1 98.31 146 ASP A C 1
ATOM 1153 O O . ASP A 1 146 ? 7.23 -8.523 2.992 1 98.31 146 ASP A O 1
ATOM 1157 N N . MET A 1 147 ? 8.18 -6.484 3.096 1 98.38 147 MET A N 1
ATOM 1158 C CA . MET A 1 147 ? 7.199 -5.773 2.279 1 98.38 147 MET A CA 1
ATOM 1159 C C . MET A 1 147 ? 7.891 -4.969 1.183 1 98.38 147 MET A C 1
ATOM 1161 O O . MET A 1 147 ? 8.914 -4.328 1.428 1 98.38 147 MET A O 1
ATOM 1165 N N . VAL A 1 148 ? 7.328 -5.016 -0.001 1 98.44 148 VAL A N 1
ATOM 1166 C CA . VAL A 1 148 ? 7.965 -4.375 -1.148 1 98.44 148 VAL A CA 1
ATOM 1167 C C . VAL A 1 148 ? 7.777 -2.863 -1.069 1 98.44 148 VAL A C 1
ATOM 1169 O O . VAL A 1 148 ? 6.648 -2.375 -0.989 1 98.44 148 VAL A O 1
ATOM 1172 N N . THR A 1 149 ? 8.906 -2.098 -1.206 1 97 149 THR A N 1
ATOM 1173 C CA . THR A 1 149 ? 8.828 -0.66 -0.974 1 97 149 THR A CA 1
ATOM 1174 C C . THR A 1 149 ? 9.383 0.111 -2.168 1 97 149 THR A C 1
ATOM 1176 O O . THR A 1 149 ? 9.211 1.327 -2.264 1 97 149 THR A O 1
ATOM 1179 N N . ALA A 1 150 ? 10.062 -0.507 -3.139 1 96.12 150 ALA A N 1
ATOM 1180 C CA . ALA A 1 150 ? 10.836 0.187 -4.164 1 96.12 150 ALA A CA 1
ATOM 1181 C C . ALA A 1 150 ? 10 0.424 -5.418 1 96.12 150 ALA A C 1
ATOM 1183 O O . ALA A 1 150 ? 10.461 1.073 -6.359 1 96.12 150 ALA A O 1
ATOM 1184 N N . GLY A 1 151 ? 8.805 0.098 -5.438 1 94.75 151 GLY A N 1
ATOM 1185 C CA . GLY A 1 151 ? 7.895 0.124 -6.57 1 94.75 151 GLY A CA 1
ATOM 1186 C C . GLY A 1 151 ? 6.789 -0.907 -6.469 1 94.75 151 GLY A C 1
ATOM 1187 O O . GLY A 1 151 ? 6.562 -1.479 -5.398 1 94.75 151 GLY A O 1
ATOM 1188 N N . THR A 1 152 ? 6.141 -1.077 -7.621 1 97.19 152 THR A N 1
ATOM 1189 C CA . THR A 1 152 ? 5.059 -2.055 -7.586 1 97.19 152 THR A CA 1
ATOM 1190 C C . THR A 1 152 ? 5.59 -3.457 -7.871 1 97.19 152 THR A C 1
ATOM 1192 O O . THR A 1 152 ? 6.621 -3.615 -8.531 1 97.19 152 THR A O 1
ATOM 1195 N N . PHE A 1 153 ? 4.973 -4.418 -7.363 1 98.56 153 PHE A N 1
ATOM 1196 C CA . PHE A 1 153 ? 5.258 -5.844 -7.492 1 98.56 153 PHE A CA 1
ATOM 1197 C C . PHE A 1 153 ? 4.027 -6.676 -7.156 1 98.56 153 PHE A C 1
ATOM 1199 O O . PHE A 1 153 ? 3.391 -6.465 -6.125 1 98.56 153 PHE A O 1
ATOM 1206 N N . GLU A 1 154 ? 3.707 -7.602 -7.965 1 98.56 154 GLU A N 1
ATOM 1207 C CA . GLU A 1 154 ? 2.547 -8.445 -7.691 1 98.56 154 GLU A CA 1
ATOM 1208 C C . GLU A 1 154 ? 2.928 -9.922 -7.684 1 98.56 154 GLU A C 1
ATOM 1210 O O . GLU A 1 154 ? 3.818 -10.344 -8.422 1 98.56 154 GLU A O 1
ATOM 1215 N N . GLY A 1 155 ? 2.221 -10.672 -6.949 1 98.62 155 GLY A N 1
ATOM 1216 C CA . GLY A 1 155 ? 2.588 -12.039 -6.617 1 98.62 155 GLY A CA 1
ATOM 1217 C C . GLY A 1 155 ? 2.582 -12.961 -7.816 1 98.62 155 GLY A C 1
ATOM 1218 O O . GLY A 1 155 ? 3.326 -13.945 -7.852 1 98.62 155 GLY A O 1
ATOM 1219 N N . GLY A 1 156 ? 1.787 -12.664 -8.805 1 98.06 156 GLY A N 1
ATOM 1220 C CA . GLY A 1 156 ? 1.771 -13.469 -10.016 1 98.06 156 GLY A CA 1
ATOM 1221 C C . GLY A 1 156 ? 3.086 -13.43 -10.773 1 98.06 156 GLY A C 1
ATOM 1222 O O . GLY A 1 156 ? 3.312 -14.242 -11.672 1 98.06 156 GLY A O 1
ATOM 1223 N N . ASP A 1 157 ? 3.959 -12.578 -10.336 1 98.69 157 ASP A N 1
ATOM 1224 C CA . ASP A 1 157 ? 5.242 -12.406 -11.016 1 98.69 157 ASP A CA 1
ATOM 1225 C C . ASP A 1 157 ? 6.375 -13.047 -10.219 1 98.69 157 ASP A C 1
ATOM 1227 O O . ASP A 1 157 ? 7.551 -12.836 -10.523 1 98.69 157 ASP A O 1
ATOM 1231 N N . PHE A 1 158 ? 6.074 -13.812 -9.195 1 98.62 158 PHE A N 1
ATOM 1232 C CA . PHE A 1 158 ? 7.062 -14.516 -8.383 1 98.62 158 PHE A CA 1
ATOM 1233 C C . PHE A 1 158 ? 6.875 -16.031 -8.492 1 98.62 158 PHE A C 1
ATOM 1235 O O . PHE A 1 158 ? 5.949 -16.578 -7.902 1 98.62 158 PHE A O 1
ATOM 1242 N N . ASN A 1 159 ? 7.758 -16.703 -9.164 1 97.38 159 ASN A N 1
ATOM 1243 C CA . ASN A 1 159 ? 7.691 -18.141 -9.328 1 97.38 159 ASN A CA 1
ATOM 1244 C C . ASN A 1 159 ? 8.945 -18.828 -8.781 1 97.38 159 ASN A C 1
ATOM 1246 O O . ASN A 1 159 ? 10.047 -18.594 -9.273 1 97.38 159 ASN A O 1
ATOM 1250 N N . VAL A 1 160 ? 8.773 -19.672 -7.84 1 97.56 160 VAL A N 1
ATOM 1251 C CA . VAL A 1 160 ? 9.875 -20.547 -7.449 1 97.56 160 VAL A CA 1
ATOM 1252 C C . VAL A 1 160 ? 9.984 -21.719 -8.43 1 97.56 160 VAL A C 1
ATOM 1254 O O . VAL A 1 160 ? 9.203 -22.672 -8.359 1 97.56 160 VAL A O 1
ATOM 1257 N N . ILE A 1 161 ? 10.922 -21.609 -9.258 1 96.56 161 ILE A N 1
ATOM 1258 C CA . ILE A 1 161 ? 11.086 -22.594 -10.32 1 96.56 161 ILE A CA 1
ATOM 1259 C C . ILE A 1 161 ? 11.57 -23.906 -9.734 1 96.56 161 ILE A C 1
ATOM 1261 O O . ILE A 1 161 ? 11.141 -24.984 -10.164 1 96.56 161 ILE A O 1
ATOM 1265 N N . GLU A 1 162 ? 12.438 -23.844 -8.844 1 96.12 162 GLU A N 1
ATOM 1266 C CA . GLU A 1 162 ? 12.93 -24.938 -8 1 96.12 162 GLU A CA 1
ATOM 1267 C C . GLU A 1 162 ? 13.555 -24.391 -6.719 1 96.12 162 GLU A C 1
ATOM 1269 O O . GLU A 1 162 ? 13.727 -23.172 -6.57 1 96.12 162 GLU A O 1
ATOM 1274 N N . GLU A 1 163 ? 13.805 -25.297 -5.793 1 95.25 163 GLU A N 1
ATOM 1275 C CA . GLU A 1 163 ? 14.375 -24.844 -4.531 1 95.25 163 GLU A CA 1
ATOM 1276 C C . GLU A 1 163 ? 15.648 -24.031 -4.766 1 95.25 163 GLU A C 1
ATOM 1278 O O . GLU A 1 163 ? 16.547 -24.469 -5.477 1 95.25 163 GLU A O 1
ATOM 1283 N N . GLY A 1 164 ? 15.609 -22.828 -4.27 1 97.19 164 GLY A N 1
ATOM 1284 C CA . GLY A 1 164 ? 16.781 -21.969 -4.375 1 97.19 164 GLY A CA 1
ATOM 1285 C C . GLY A 1 164 ? 16.844 -21.203 -5.684 1 97.19 164 GLY A C 1
ATOM 1286 O O . GLY A 1 164 ? 17.844 -20.547 -5.984 1 97.19 164 GLY A O 1
ATOM 1287 N N . CYS A 1 165 ? 15.789 -21.25 -6.453 1 98.31 165 CYS A N 1
ATOM 1288 C CA . CYS A 1 165 ? 15.789 -20.578 -7.754 1 98.31 165 CYS A CA 1
ATOM 1289 C C . CYS A 1 165 ? 14.43 -19.953 -8.047 1 98.31 165 CYS A C 1
ATOM 1291 O O . CYS A 1 165 ? 13.406 -20.656 -8.055 1 98.31 165 CYS A O 1
ATOM 1293 N N . VAL A 1 166 ? 14.461 -18.594 -8.367 1 98.44 166 VAL A N 1
ATOM 1294 C CA . VAL A 1 166 ? 13.188 -17.922 -8.594 1 98.44 166 VAL A CA 1
ATOM 1295 C C . VAL A 1 166 ? 13.219 -17.203 -9.938 1 98.44 166 VAL A C 1
ATOM 1297 O O . VAL A 1 166 ? 14.273 -16.703 -10.367 1 98.44 166 VAL A O 1
ATOM 1300 N N . LEU A 1 167 ? 12.117 -17.25 -10.656 1 98.75 167 LEU A N 1
ATOM 1301 C CA . LEU A 1 167 ? 11.828 -16.453 -11.844 1 98.75 167 LEU A CA 1
ATOM 1302 C C . LEU A 1 167 ? 10.867 -15.32 -11.508 1 98.75 167 LEU A C 1
ATOM 1304 O O . LEU A 1 167 ? 9.789 -15.555 -10.961 1 98.75 167 LEU A O 1
ATOM 1308 N N . ILE A 1 168 ? 11.305 -14.078 -11.828 1 98.81 168 ILE A N 1
ATOM 1309 C CA . ILE A 1 168 ? 10.508 -12.898 -11.539 1 98.81 168 ILE A CA 1
ATOM 1310 C C . ILE A 1 168 ? 10.062 -12.234 -12.844 1 98.81 168 ILE A C 1
ATOM 1312 O O . ILE A 1 168 ? 10.898 -11.883 -13.68 1 98.81 168 ILE A O 1
ATOM 1316 N N . GLY A 1 169 ? 8.75 -12.148 -12.992 1 98.56 169 GLY A N 1
ATOM 1317 C CA . GLY A 1 169 ? 8.219 -11.406 -14.133 1 98.56 169 GLY A CA 1
ATOM 1318 C C . GLY A 1 169 ? 8.289 -9.906 -13.945 1 98.56 169 GLY A C 1
ATOM 1319 O O . GLY A 1 169 ? 8.062 -9.398 -12.844 1 98.56 169 GLY A O 1
ATOM 1320 N N . CYS A 1 170 ? 8.609 -9.203 -14.984 1 98.38 170 CYS A N 1
ATOM 1321 C CA . CYS A 1 170 ? 8.672 -7.746 -14.992 1 98.38 170 CYS A CA 1
ATOM 1322 C C . CYS A 1 170 ? 8.039 -7.18 -16.25 1 98.38 170 CYS A C 1
ATOM 1324 O O . CYS A 1 170 ? 8.695 -7.059 -17.281 1 98.38 170 CYS A O 1
ATOM 1326 N N . GLY A 1 171 ? 6.809 -6.781 -16.141 1 96.12 171 GLY A N 1
ATOM 1327 C CA . GLY A 1 171 ? 6.074 -6.262 -17.281 1 96.12 171 GLY A CA 1
ATOM 1328 C C . GLY A 1 171 ? 5.93 -4.75 -17.25 1 96.12 171 GLY A C 1
ATOM 1329 O O . GLY A 1 171 ? 5.453 -4.152 -18.219 1 96.12 171 GLY A O 1
ATOM 1330 N N . GLY A 1 172 ? 6.301 -4.129 -16.141 1 94.44 172 GLY A N 1
ATOM 1331 C CA . GLY A 1 172 ? 6.227 -2.68 -16.031 1 94.44 172 GLY A CA 1
ATOM 1332 C C . GLY A 1 172 ? 4.922 -2.191 -15.43 1 94.44 172 GLY A C 1
ATOM 1333 O O . GLY A 1 172 ? 4.918 -1.464 -14.438 1 94.44 172 GLY A O 1
ATOM 1334 N N . ALA A 1 173 ? 3.805 -2.68 -15.922 1 92.38 173 ALA A N 1
ATOM 1335 C CA . ALA A 1 173 ? 2.5 -2.164 -15.516 1 92.38 173 ALA A CA 1
ATOM 1336 C C . ALA A 1 173 ? 2.102 -2.691 -14.141 1 92.38 173 ALA A C 1
ATOM 1338 O O . ALA A 1 173 ? 1.498 -1.97 -13.344 1 92.38 173 ALA A O 1
ATOM 1339 N N . ARG A 1 174 ? 2.375 -3.924 -13.898 1 96.44 174 ARG A N 1
ATOM 1340 C CA . ARG A 1 174 ? 2.01 -4.539 -12.625 1 96.44 174 ARG A CA 1
ATOM 1341 C C . ARG A 1 174 ? 3.225 -4.676 -11.719 1 96.44 174 ARG A C 1
ATOM 1343 O O . ARG A 1 174 ? 3.17 -4.305 -10.539 1 96.44 174 ARG A O 1
ATOM 1350 N N . THR A 1 175 ? 4.246 -5.23 -12.234 1 98.06 175 THR A N 1
ATOM 1351 C CA . THR A 1 175 ? 5.543 -5.297 -11.57 1 98.06 175 THR A CA 1
ATOM 1352 C C . THR A 1 175 ? 6.562 -4.422 -12.289 1 98.06 175 THR A C 1
ATOM 1354 O O . THR A 1 175 ? 6.945 -4.715 -13.43 1 98.06 175 THR A O 1
ATOM 1357 N N . GLN A 1 176 ? 6.973 -3.375 -11.594 1 97.5 176 GLN A N 1
ATOM 1358 C CA . GLN A 1 176 ? 7.992 -2.471 -12.117 1 97.5 176 GLN A CA 1
ATOM 1359 C C . GLN A 1 176 ? 9.391 -3.025 -11.883 1 97.5 176 GLN A C 1
ATOM 1361 O O . GLN A 1 176 ? 9.586 -3.912 -11.047 1 97.5 176 GLN A O 1
ATOM 1366 N N . GLU A 1 177 ? 10.273 -2.473 -12.664 1 97.94 177 GLU A N 1
ATOM 1367 C CA . GLU A 1 177 ? 11.656 -2.936 -12.539 1 97.94 177 GLU A CA 1
ATOM 1368 C C . GLU A 1 177 ? 12.195 -2.689 -11.141 1 97.94 177 GLU A C 1
ATOM 1370 O O . GLU A 1 177 ? 12.922 -3.523 -10.594 1 97.94 177 GLU A O 1
ATOM 1375 N N . GLU A 1 178 ? 11.898 -1.531 -10.492 1 97.12 178 GLU A N 1
ATOM 1376 C CA . GLU A 1 178 ? 12.359 -1.212 -9.141 1 97.12 178 GLU A CA 1
ATOM 1377 C C . GLU A 1 178 ? 11.906 -2.271 -8.141 1 97.12 178 GLU A C 1
ATOM 1379 O O . GLU A 1 178 ? 12.703 -2.727 -7.312 1 97.12 178 GLU A O 1
ATOM 1384 N N . GLY A 1 179 ? 10.656 -2.648 -8.242 1 98.06 179 GLY A N 1
ATOM 1385 C CA . GLY A 1 179 ? 10.141 -3.691 -7.371 1 98.06 179 GLY A CA 1
ATOM 1386 C C . GLY A 1 179 ? 10.758 -5.051 -7.633 1 98.06 179 GLY A C 1
ATOM 1387 O O . GLY A 1 179 ? 11.133 -5.762 -6.699 1 98.06 179 GLY A O 1
ATOM 1388 N N . ALA A 1 180 ? 10.914 -5.387 -8.922 1 98.75 180 ALA A N 1
ATOM 1389 C CA . ALA A 1 180 ? 11.516 -6.664 -9.312 1 98.75 180 ALA A CA 1
ATOM 1390 C C . ALA A 1 180 ? 12.938 -6.789 -8.781 1 98.75 180 ALA A C 1
ATOM 1392 O O . ALA A 1 180 ? 13.312 -7.824 -8.219 1 98.75 180 ALA A O 1
ATOM 1393 N N . ARG A 1 181 ? 13.664 -5.77 -8.891 1 98.62 181 ARG A N 1
ATOM 1394 C CA . ARG A 1 181 ? 15.062 -5.789 -8.477 1 98.62 181 ARG A CA 1
ATOM 1395 C C . ARG A 1 181 ? 15.18 -5.84 -6.957 1 98.62 181 ARG A C 1
ATOM 1397 O O . ARG A 1 181 ? 16.094 -6.461 -6.418 1 98.62 181 ARG A O 1
ATOM 1404 N N . GLN A 1 182 ? 14.312 -5.141 -6.25 1 98.25 182 GLN A N 1
ATOM 1405 C CA . GLN A 1 182 ? 14.32 -5.215 -4.793 1 98.25 182 GLN A CA 1
ATOM 1406 C C . GLN A 1 182 ? 14.086 -6.641 -4.312 1 98.25 182 GLN A C 1
ATOM 1408 O O . GLN A 1 182 ? 14.867 -7.168 -3.512 1 98.25 182 GLN A O 1
ATOM 1413 N N . VAL A 1 183 ? 13.102 -7.301 -4.844 1 98.75 183 VAL A N 1
ATOM 1414 C CA . VAL A 1 183 ? 12.773 -8.664 -4.43 1 98.75 183 VAL A CA 1
ATOM 1415 C C . VAL A 1 183 ? 13.898 -9.609 -4.832 1 98.75 183 VAL A C 1
ATOM 1417 O O . VAL A 1 183 ? 14.305 -10.469 -4.047 1 98.75 183 VAL A O 1
ATOM 1420 N N . ALA A 1 184 ? 14.383 -9.422 -6.055 1 98.81 184 ALA A N 1
ATOM 1421 C CA . ALA A 1 184 ? 15.508 -10.242 -6.492 1 98.81 184 ALA A CA 1
ATOM 1422 C C . ALA A 1 184 ? 16.672 -10.141 -5.516 1 98.81 184 ALA A C 1
ATOM 1424 O O . ALA A 1 184 ? 17.266 -11.148 -5.137 1 98.81 184 ALA A O 1
ATOM 1425 N N . SER A 1 185 ? 16.984 -8.945 -5.09 1 98.62 185 SER A N 1
ATOM 1426 C CA . SER A 1 185 ? 18.125 -8.719 -4.207 1 98.62 185 SER A CA 1
ATOM 1427 C C . SER A 1 185 ? 17.922 -9.414 -2.865 1 98.62 185 SER A C 1
ATOM 1429 O O . SER A 1 185 ? 18.891 -9.883 -2.26 1 98.62 185 SER A O 1
ATOM 1431 N N . TRP A 1 186 ? 16.688 -9.453 -2.32 1 98.56 186 TRP A N 1
ATOM 1432 C CA . TRP A 1 186 ? 16.422 -10.164 -1.074 1 98.56 186 TRP A CA 1
ATOM 1433 C C . TRP A 1 186 ? 16.797 -11.633 -1.183 1 98.56 186 TRP A C 1
ATOM 1435 O O . TRP A 1 186 ? 17.453 -12.18 -0.292 1 98.56 186 TRP A O 1
ATOM 1445 N N . PHE A 1 187 ? 16.484 -12.234 -2.287 1 98.69 187 PHE A N 1
ATOM 1446 C CA . PHE A 1 187 ? 16.672 -13.672 -2.432 1 98.69 187 PHE A CA 1
ATOM 1447 C C . PHE A 1 187 ? 18.109 -13.992 -2.793 1 98.69 187 PHE A C 1
ATOM 1449 O O . PHE A 1 187 ? 18.641 -15.031 -2.381 1 98.69 187 PHE A O 1
ATOM 1456 N N . GLU A 1 188 ? 18.719 -13.109 -3.549 1 98.81 188 GLU A N 1
ATOM 1457 C CA . GLU A 1 188 ? 20.156 -13.273 -3.797 1 98.81 188 GLU A CA 1
ATOM 1458 C C . GLU A 1 188 ? 20.938 -13.289 -2.49 1 98.81 188 GLU A C 1
ATOM 1460 O O . GLU A 1 188 ? 21.859 -14.086 -2.324 1 98.81 188 GLU A O 1
ATOM 1465 N N . LYS A 1 189 ? 20.578 -12.438 -1.587 1 98.5 189 LYS A N 1
ATOM 1466 C CA . LYS A 1 189 ? 21.234 -12.391 -0.286 1 98.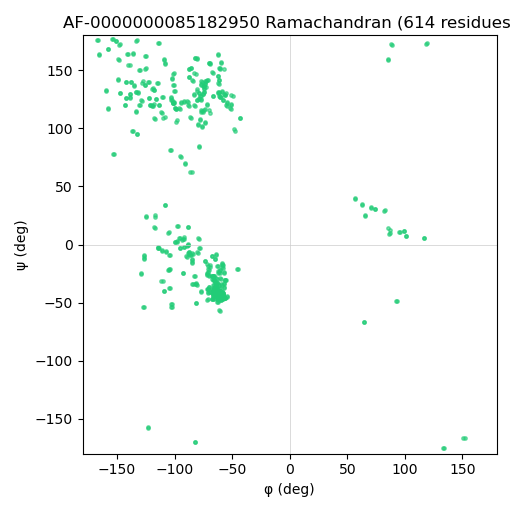5 189 LYS A CA 1
ATOM 1467 C C . LYS A 1 189 ? 21.016 -13.688 0.487 1 98.5 189 LYS A C 1
ATOM 1469 O O . LYS A 1 189 ? 21.859 -14.086 1.293 1 98.5 189 LYS A O 1
ATOM 1474 N N . GLU A 1 190 ? 19.875 -14.344 0.215 1 98.44 190 GLU A N 1
ATOM 1475 C CA . GLU A 1 190 ? 19.594 -15.625 0.857 1 98.44 190 GLU A CA 1
ATOM 1476 C C . GLU A 1 190 ? 20.328 -16.766 0.153 1 98.44 190 GLU A C 1
ATOM 1478 O O . GLU A 1 190 ? 20.172 -17.922 0.535 1 98.44 190 GLU A O 1
ATOM 1483 N N . GLY A 1 191 ? 20.984 -16.547 -0.954 1 98.44 191 GLY A N 1
ATOM 1484 C CA . GLY A 1 191 ? 21.75 -17.547 -1.676 1 98.44 191 GLY A CA 1
ATOM 1485 C C . GLY A 1 191 ? 21 -18.141 -2.855 1 98.44 191 GLY A C 1
ATOM 1486 O O . GLY A 1 191 ? 21.422 -19.141 -3.432 1 98.44 191 GLY A O 1
ATOM 1487 N N . TRP A 1 192 ? 19.891 -17.531 -3.203 1 98.56 192 TRP A N 1
ATOM 1488 C CA . TRP A 1 192 ? 19.094 -18.047 -4.312 1 98.56 192 TRP A CA 1
ATOM 1489 C C . TRP A 1 192 ? 19.609 -17.5 -5.645 1 98.56 192 TRP A C 1
ATOM 1491 O O . TRP A 1 192 ? 20.203 -16.422 -5.699 1 98.56 192 TRP A O 1
ATOM 1501 N N . GLU A 1 193 ? 19.406 -18.266 -6.652 1 98.69 193 GLU A N 1
ATOM 1502 C CA . GLU A 1 193 ? 19.5 -17.734 -8.016 1 98.69 193 GLU A CA 1
ATOM 1503 C C . GLU A 1 193 ? 18.219 -17 -8.406 1 98.69 193 GLU A C 1
ATOM 1505 O O . GLU A 1 193 ? 17.109 -17.469 -8.133 1 98.69 193 GLU A O 1
ATOM 1510 N N . THR A 1 194 ? 18.375 -15.82 -8.977 1 98.69 194 THR A N 1
ATOM 1511 C CA . THR A 1 194 ? 17.219 -15.062 -9.438 1 98.69 194 THR A CA 1
ATOM 1512 C C . THR A 1 194 ? 17.344 -14.75 -10.93 1 98.69 194 THR A C 1
ATOM 1514 O O . THR A 1 194 ? 18.438 -14.516 -11.43 1 98.69 194 THR A O 1
ATOM 1517 N N . ARG A 1 195 ? 16.25 -14.852 -11.625 1 98.69 195 ARG A N 1
ATOM 1518 C CA . ARG A 1 195 ? 16.141 -14.453 -13.031 1 98.69 195 ARG A CA 1
ATOM 1519 C C . ARG A 1 195 ? 14.93 -13.539 -13.242 1 98.69 195 ARG A C 1
ATOM 1521 O O . ARG A 1 195 ? 13.812 -13.875 -12.852 1 98.69 195 ARG A O 1
ATOM 1528 N N . ILE A 1 196 ? 15.172 -12.359 -13.797 1 98.56 196 ILE A N 1
ATOM 1529 C CA . ILE A 1 196 ? 14.078 -11.461 -14.141 1 98.56 196 ILE A CA 1
ATOM 1530 C C . ILE A 1 196 ? 13.688 -11.664 -15.609 1 98.56 196 ILE A C 1
ATOM 1532 O O . ILE A 1 196 ? 14.547 -11.586 -16.5 1 98.56 196 ILE A O 1
ATOM 1536 N N . ALA A 1 197 ? 12.477 -11.977 -15.859 1 98.44 197 ALA A N 1
ATOM 1537 C CA . ALA A 1 197 ? 11.914 -12.078 -17.203 1 98.44 197 ALA A CA 1
ATOM 1538 C C . ALA A 1 197 ? 11.148 -10.812 -17.578 1 98.44 197 ALA A C 1
ATOM 1540 O O . ALA A 1 197 ? 10.055 -10.57 -17.047 1 98.44 197 ALA A O 1
ATOM 1541 N N . PHE A 1 198 ? 11.742 -10.008 -18.438 1 97.06 198 PHE A N 1
ATOM 1542 C CA . PHE A 1 198 ? 11.008 -8.852 -18.953 1 97.06 198 PHE A CA 1
ATOM 1543 C C . PHE A 1 198 ? 9.922 -9.289 -19.922 1 97.06 198 PHE A C 1
ATOM 1545 O O . PHE A 1 198 ? 10.211 -9.953 -20.922 1 97.06 198 PHE A O 1
ATOM 1552 N N . ILE A 1 199 ? 8.664 -8.961 -19.641 1 95.75 199 ILE A N 1
ATOM 1553 C CA . ILE A 1 199 ? 7.531 -9.43 -20.422 1 95.75 199 ILE A CA 1
ATOM 1554 C C . ILE A 1 199 ? 6.703 -8.227 -20.891 1 95.75 199 ILE A C 1
ATOM 1556 O O . ILE A 1 199 ? 6.852 -7.125 -20.359 1 95.75 199 ILE A O 1
ATOM 1560 N N . ASP A 1 200 ? 5.887 -8.492 -21.891 1 92.75 200 ASP A N 1
ATOM 1561 C CA . ASP A 1 200 ? 4.949 -7.465 -22.328 1 92.75 200 ASP A CA 1
ATOM 1562 C C . ASP A 1 200 ? 3.805 -7.312 -21.328 1 92.75 200 ASP A C 1
ATOM 1564 O O . ASP A 1 200 ? 3.301 -8.305 -20.797 1 92.75 200 ASP A O 1
ATOM 1568 N N . GLU A 1 201 ? 3.438 -6.047 -21.078 1 90.06 201 GLU A N 1
ATOM 1569 C CA . GLU A 1 201 ? 2.357 -5.789 -20.125 1 90.06 201 GLU A CA 1
ATOM 1570 C C . GLU A 1 201 ? 1.063 -6.469 -20.562 1 90.06 201 GLU A C 1
ATOM 1572 O O . GLU A 1 201 ? 0.162 -6.68 -19.75 1 90.06 201 GLU A O 1
ATOM 1577 N N . TYR A 1 202 ? 1.009 -6.848 -21.797 1 88.38 202 TYR A N 1
ATOM 1578 C CA . TYR A 1 202 ? -0.129 -7.566 -22.359 1 88.38 202 TYR A CA 1
ATOM 1579 C C . TYR A 1 202 ? -0.412 -8.836 -21.562 1 88.38 202 TYR A C 1
ATOM 1581 O O . TYR A 1 202 ? -1.569 -9.234 -21.406 1 88.38 202 TYR A O 1
ATOM 1589 N N . TYR A 1 203 ? 0.571 -9.453 -20.984 1 88.56 203 TYR A N 1
ATOM 1590 C CA . TYR A 1 203 ? 0.437 -10.758 -20.344 1 88.56 203 TYR A CA 1
ATOM 1591 C C . TYR A 1 203 ? 0.25 -10.602 -18.828 1 88.56 203 TYR A C 1
ATOM 1593 O O . TYR A 1 203 ? 0.158 -11.602 -18.109 1 88.56 203 TYR A O 1
ATOM 1601 N N . VAL A 1 204 ? 0.186 -9.484 -18.328 1 91.62 204 VAL A N 1
ATOM 1602 C CA . VAL A 1 204 ? -0.138 -9.109 -16.953 1 91.62 204 VAL A CA 1
ATOM 1603 C C . VAL A 1 204 ? 0.94 -9.633 -16 1 91.62 204 VAL A C 1
ATOM 1605 O O . VAL A 1 204 ? 1.69 -8.859 -15.414 1 91.62 204 VAL A O 1
ATOM 1608 N N . HIS A 1 205 ? 1.063 -11.055 -15.836 1 97.06 205 HIS A N 1
ATOM 1609 C CA . HIS A 1 205 ? 2.041 -11.664 -14.945 1 97.06 205 HIS A CA 1
ATOM 1610 C C . HIS A 1 205 ? 2.727 -12.852 -15.609 1 97.06 205 HIS A C 1
ATOM 1612 O O . HIS A 1 205 ? 2.193 -13.43 -16.562 1 97.06 205 HIS A O 1
ATOM 1618 N N . ILE A 1 206 ? 3.842 -13.281 -15.031 1 97.62 206 ILE A N 1
ATOM 1619 C CA . ILE A 1 206 ? 4.641 -14.375 -15.586 1 97.62 206 ILE A CA 1
ATOM 1620 C C . ILE A 1 206 ? 3.906 -15.703 -15.391 1 97.62 206 ILE A C 1
ATOM 1622 O O . ILE A 1 206 ? 4.066 -16.625 -16.188 1 97.62 206 ILE A O 1
ATOM 1626 N N . ASP A 1 207 ? 3.049 -15.805 -14.406 1 96.88 207 ASP A N 1
ATOM 1627 C CA . ASP A 1 207 ? 2.404 -17.094 -14.141 1 96.88 207 ASP A CA 1
ATOM 1628 C C . ASP A 1 207 ? 1.254 -17.344 -15.109 1 96.88 207 ASP A C 1
ATOM 1630 O O . ASP A 1 207 ? 0.557 -18.359 -15 1 96.88 207 ASP A O 1
ATOM 1634 N N . LEU A 1 208 ? 1.112 -16.469 -16.031 1 95.06 208 LEU A N 1
ATOM 1635 C CA . LEU A 1 208 ? 0.206 -16.75 -17.141 1 95.06 208 LEU A CA 1
ATOM 1636 C C . LEU A 1 208 ? 0.906 -17.562 -18.219 1 95.06 208 LEU A C 1
ATOM 1638 O O . LEU A 1 208 ? 0.25 -18.141 -19.094 1 95.06 208 LEU A O 1
ATOM 1642 N N . MET A 1 209 ? 2.232 -17.578 -18.125 1 95.94 209 MET A N 1
ATOM 1643 C CA . MET A 1 209 ? 2.945 -18.172 -19.25 1 95.94 209 MET A CA 1
ATOM 1644 C C . MET A 1 209 ? 3.943 -19.219 -18.781 1 95.94 209 MET A C 1
ATOM 1646 O O . MET A 1 209 ? 4.398 -20.047 -19.578 1 95.94 209 MET A O 1
ATOM 1650 N N . VAL A 1 210 ? 4.395 -19.141 -17.609 1 97.88 210 VAL A N 1
ATOM 1651 C CA . VAL A 1 210 ? 5.383 -20.062 -17.047 1 97.88 210 VAL A CA 1
ATOM 1652 C C . VAL A 1 210 ? 4.934 -20.516 -15.656 1 97.88 210 VAL A C 1
ATOM 1654 O O . VAL A 1 210 ? 4.895 -19.719 -14.719 1 97.88 210 VAL A O 1
ATOM 1657 N N . VAL A 1 211 ? 4.641 -21.781 -15.492 1 98.25 211 VAL A N 1
ATOM 1658 C CA . VAL A 1 211 ? 4.152 -22.297 -14.219 1 98.25 211 VAL A CA 1
ATOM 1659 C C . VAL A 1 211 ? 4.727 -23.688 -13.961 1 98.25 211 VAL A C 1
ATOM 1661 O O . VAL A 1 211 ? 4.527 -24.609 -14.758 1 98.25 211 VAL A O 1
ATOM 1664 N N . PRO A 1 212 ? 5.473 -23.891 -12.883 1 98.19 212 PRO A N 1
ATOM 1665 C CA . PRO A 1 212 ? 5.969 -25.219 -12.547 1 98.19 212 PRO A CA 1
ATOM 1666 C C . PRO A 1 212 ? 4.848 -26.219 -12.281 1 98.19 212 PRO A C 1
ATOM 1668 O O . PRO A 1 212 ? 3.846 -25.891 -11.648 1 98.19 212 PRO A O 1
ATOM 1671 N N . ILE A 1 213 ? 5.043 -27.422 -12.797 1 98.44 213 ILE A N 1
ATOM 1672 C CA . ILE A 1 213 ? 4.059 -28.5 -12.656 1 98.44 213 ILE A CA 1
ATOM 1673 C C . ILE A 1 213 ? 4.512 -29.469 -11.578 1 98.44 213 ILE A C 1
ATOM 1675 O O . ILE A 1 213 ? 3.744 -29.812 -10.672 1 98.44 213 ILE A O 1
ATOM 1679 N N . ALA A 1 214 ? 5.645 -29.938 -11.703 1 98.19 214 ALA A N 1
ATOM 1680 C CA . ALA A 1 214 ? 6.332 -30.922 -10.867 1 98.19 214 ALA A CA 1
ATOM 1681 C C . ALA A 1 214 ? 7.844 -30.719 -10.906 1 98.19 214 ALA A C 1
ATOM 1683 O O . ALA A 1 214 ? 8.336 -29.797 -11.562 1 98.19 214 ALA A O 1
ATOM 1684 N N . GLU A 1 215 ? 8.578 -31.516 -10.078 1 97.31 215 GLU A N 1
ATOM 1685 C CA . GLU A 1 215 ? 10.039 -31.406 -10.109 1 97.31 215 GLU A CA 1
ATOM 1686 C C . GLU A 1 215 ? 10.57 -31.531 -11.531 1 97.31 215 GLU A C 1
ATOM 1688 O O . GLU A 1 215 ? 10.328 -32.531 -12.203 1 97.31 215 GLU A O 1
ATOM 1693 N N . LYS A 1 216 ? 11.211 -30.5 -12.039 1 98.19 216 LYS A N 1
ATOM 1694 C CA . LYS A 1 216 ? 11.883 -30.438 -13.328 1 98.19 216 LYS A CA 1
ATOM 1695 C C . LYS A 1 216 ? 10.883 -30.578 -14.477 1 98.19 216 LYS A C 1
ATOM 1697 O O . LYS A 1 216 ? 11.219 -31.109 -15.539 1 98.19 216 LYS A O 1
ATOM 1702 N N . LEU A 1 217 ? 9.648 -30.234 -14.258 1 98.56 217 LEU A N 1
ATOM 1703 C CA . LEU A 1 217 ? 8.586 -30.172 -15.258 1 98.56 217 LEU A CA 1
ATOM 1704 C C . LEU A 1 217 ? 7.84 -28.844 -15.18 1 98.56 217 LEU A C 1
ATOM 1706 O O . LEU A 1 217 ? 7.305 -28.5 -14.125 1 98.56 217 LEU A O 1
ATOM 1710 N N . THR A 1 218 ? 7.855 -28.094 -16.281 1 98.62 218 THR A N 1
ATOM 1711 C CA . THR A 1 218 ? 7.289 -26.75 -16.281 1 98.62 218 THR A CA 1
ATOM 1712 C C . THR A 1 218 ? 6.395 -26.531 -17.5 1 98.62 218 THR A C 1
ATOM 1714 O O . THR A 1 218 ? 6.742 -26.938 -18.609 1 98.62 218 THR A O 1
ATOM 1717 N N . ALA A 1 219 ? 5.227 -26.031 -17.312 1 98.5 219 ALA A N 1
ATOM 1718 C CA . ALA A 1 219 ? 4.371 -25.562 -18.406 1 98.5 219 ALA A CA 1
ATOM 1719 C C . ALA A 1 219 ? 4.805 -24.188 -18.891 1 98.5 219 ALA A C 1
ATOM 1721 O O . ALA A 1 219 ? 5.039 -23.281 -18.094 1 98.5 219 ALA A O 1
ATOM 1722 N N . VAL A 1 220 ? 4.961 -24.031 -20.156 1 98.44 220 VAL A N 1
ATOM 1723 C CA . VAL A 1 220 ? 5.383 -22.766 -20.75 1 98.44 220 VAL A CA 1
ATOM 1724 C C . VAL A 1 220 ? 4.582 -22.5 -22.016 1 98.44 220 VAL A C 1
ATOM 1726 O O . VAL A 1 220 ? 4.383 -23.406 -22.844 1 98.44 220 VAL A O 1
ATOM 1729 N N . CYS A 1 221 ? 4.012 -21.312 -22.109 1 97.88 221 CYS A N 1
ATOM 1730 C CA . CYS A 1 221 ? 3.584 -20.891 -23.438 1 97.88 221 CYS A CA 1
ATOM 1731 C C . CYS A 1 221 ? 4.773 -20.453 -24.281 1 97.88 221 CYS A C 1
ATOM 1733 O O . CYS A 1 221 ? 5.203 -19.297 -24.203 1 97.88 221 CYS A O 1
ATOM 1735 N N . LEU A 1 222 ? 5.23 -21.25 -25.141 1 97.44 222 LEU A N 1
ATOM 1736 C CA . LEU A 1 222 ? 6.469 -21.016 -25.875 1 97.44 222 LEU A CA 1
ATOM 1737 C C . LEU A 1 222 ? 6.328 -19.828 -26.812 1 97.44 222 LEU A C 1
ATOM 1739 O O . LEU A 1 222 ? 7.301 -19.109 -27.062 1 97.44 222 LEU A O 1
ATOM 1743 N N . THR A 1 223 ? 5.145 -19.625 -27.281 1 95.56 223 THR A N 1
ATOM 1744 C CA . THR A 1 223 ? 4.891 -18.562 -28.25 1 95.56 223 THR A CA 1
ATOM 1745 C C . THR A 1 223 ? 5.121 -17.188 -27.625 1 95.56 223 THR A C 1
ATOM 1747 O O . THR A 1 223 ? 5.57 -16.266 -28.297 1 95.56 223 THR A O 1
ATOM 1750 N N . CYS A 1 224 ? 4.883 -17.078 -26.312 1 93.5 224 CYS A N 1
ATOM 1751 C CA . CYS A 1 224 ? 4.891 -15.75 -25.719 1 93.5 224 CYS A CA 1
ATOM 1752 C C . CYS A 1 224 ? 6.051 -15.594 -24.734 1 93.5 224 CYS A C 1
ATOM 1754 O O . CYS A 1 224 ? 6.273 -14.516 -24.203 1 93.5 224 CYS A O 1
ATOM 1756 N N . THR A 1 225 ? 6.805 -16.594 -24.531 1 97.06 225 THR A N 1
ATOM 1757 C CA . THR A 1 225 ? 7.895 -16.547 -23.562 1 97.06 225 THR A CA 1
ATOM 1758 C C . THR A 1 225 ? 9.234 -16.312 -24.266 1 97.06 225 THR A C 1
ATOM 1760 O O . THR A 1 225 ? 9.523 -16.969 -25.281 1 97.06 225 THR A O 1
ATOM 1763 N N . ASP A 1 226 ? 10.023 -15.414 -23.812 1 96.88 226 ASP A N 1
ATOM 1764 C CA . ASP A 1 226 ? 11.352 -15.156 -24.359 1 96.88 226 ASP A CA 1
ATOM 1765 C C . ASP A 1 226 ? 12.156 -16.453 -24.469 1 96.88 226 ASP A C 1
ATOM 1767 O O . ASP A 1 226 ? 12.305 -17.172 -23.484 1 96.88 226 ASP A O 1
ATOM 1771 N N . PRO A 1 227 ? 12.703 -16.688 -25.625 1 97.62 227 PRO A N 1
ATOM 1772 C CA . PRO A 1 227 ? 13.477 -17.906 -25.828 1 97.62 227 PRO A CA 1
ATOM 1773 C C . PRO A 1 227 ? 14.617 -18.047 -24.812 1 97.62 227 PRO A C 1
ATOM 1775 O O . PRO A 1 227 ? 14.977 -19.172 -24.438 1 97.62 227 PRO A O 1
ATOM 1778 N N . LYS A 1 228 ? 15.164 -16.969 -24.359 1 98.12 228 LYS A N 1
ATOM 1779 C CA . LYS A 1 228 ? 16.25 -17.031 -23.391 1 98.12 228 LYS A CA 1
ATOM 1780 C C . LYS A 1 228 ? 15.789 -17.609 -22.062 1 98.12 228 LYS A C 1
ATOM 1782 O O . LYS A 1 228 ? 16.547 -18.266 -21.359 1 98.12 228 LYS A O 1
ATOM 1787 N N . ILE A 1 229 ? 14.57 -17.312 -21.703 1 98.44 229 ILE A N 1
ATOM 1788 C CA . ILE A 1 229 ? 14 -17.859 -20.484 1 98.44 229 ILE A CA 1
ATOM 1789 C C . ILE A 1 229 ? 13.766 -19.359 -20.641 1 98.44 229 ILE A C 1
ATOM 1791 O O . ILE A 1 229 ? 14.031 -20.141 -19.734 1 98.44 229 ILE A O 1
ATOM 1795 N N . VAL A 1 230 ? 13.281 -19.766 -21.812 1 98.56 230 VAL A N 1
ATOM 1796 C CA . VAL A 1 230 ? 13.055 -21.172 -22.094 1 98.56 230 VAL A CA 1
ATOM 1797 C C . VAL A 1 230 ? 14.375 -21.938 -22.047 1 98.56 230 VAL A C 1
ATOM 1799 O O . VAL A 1 230 ? 14.469 -23 -21.438 1 98.56 230 VAL A O 1
ATOM 1802 N N . ASP A 1 231 ? 15.375 -21.359 -22.688 1 98.62 231 ASP A N 1
ATOM 1803 C CA . ASP A 1 231 ? 16.703 -21.969 -22.672 1 98.62 231 ASP A CA 1
ATOM 1804 C C . ASP A 1 231 ? 17.234 -22.109 -21.25 1 98.62 231 ASP A C 1
ATOM 1806 O O . ASP A 1 231 ? 17.828 -23.125 -20.906 1 98.62 231 ASP A O 1
ATOM 1810 N N . TRP A 1 232 ? 17 -21.094 -20.484 1 98.56 232 TRP A N 1
ATOM 1811 C CA . TRP A 1 232 ? 17.422 -21.094 -19.094 1 98.56 232 TRP A CA 1
ATOM 1812 C C . TRP A 1 232 ? 16.75 -22.219 -18.312 1 98.56 232 TRP A C 1
ATOM 1814 O O . TRP A 1 232 ? 17.406 -22.922 -17.547 1 98.56 232 TRP A O 1
ATOM 1824 N N . LEU A 1 233 ? 15.508 -22.453 -18.453 1 98.62 233 LEU A N 1
ATOM 1825 C CA . LEU A 1 233 ? 14.766 -23.531 -17.797 1 98.62 233 LEU A CA 1
ATOM 1826 C C . LEU A 1 233 ? 15.305 -24.891 -18.234 1 98.62 233 LEU A C 1
ATOM 1828 O O . LEU A 1 233 ? 15.531 -25.766 -17.391 1 98.62 233 LEU A O 1
ATOM 1832 N N . LYS A 1 234 ? 15.516 -25.016 -19.516 1 98.69 234 LYS A N 1
ATOM 1833 C CA . LYS A 1 234 ? 16.031 -26.281 -20.047 1 98.69 234 LYS A CA 1
ATOM 1834 C C . LYS A 1 234 ? 17.438 -26.562 -19.516 1 98.69 234 LYS A C 1
ATOM 1836 O O . LYS A 1 234 ? 17.75 -27.719 -19.188 1 98.69 234 LYS A O 1
ATOM 1841 N N . ALA A 1 235 ? 18.203 -25.562 -19.453 1 98.56 235 ALA A N 1
ATOM 1842 C CA . ALA A 1 235 ? 19.562 -25.719 -18.938 1 98.56 235 ALA A CA 1
ATOM 1843 C C . ALA A 1 235 ? 19.531 -26.172 -17.484 1 98.56 235 ALA A C 1
ATOM 1845 O O . ALA A 1 235 ? 20.469 -26.844 -17.016 1 98.56 235 ALA A O 1
ATOM 1846 N N . LYS A 1 236 ? 18.5 -25.922 -16.828 1 98.19 236 LYS A N 1
ATOM 1847 C CA . LYS A 1 236 ? 18.344 -26.344 -15.438 1 98.19 236 LYS A CA 1
ATOM 1848 C C . LYS A 1 236 ? 17.734 -27.734 -15.352 1 98.19 236 LYS A C 1
ATOM 1850 O O . LYS A 1 236 ? 17.5 -28.25 -14.258 1 98.19 236 LYS A O 1
ATOM 1855 N N . GLY A 1 237 ? 17.438 -28.297 -16.5 1 98.56 237 GLY A N 1
ATOM 1856 C CA . GLY A 1 237 ? 16.969 -29.688 -16.562 1 98.56 237 GLY A CA 1
ATOM 1857 C C . GLY A 1 237 ? 15.461 -29.797 -16.609 1 98.56 237 GLY A C 1
ATOM 1858 O O . GLY A 1 237 ? 14.914 -30.891 -16.469 1 98.56 237 GLY A O 1
ATOM 1859 N N . HIS A 1 238 ? 14.758 -28.703 -16.812 1 98.62 238 HIS A N 1
ATOM 1860 C CA . HIS A 1 238 ? 13.305 -28.766 -16.859 1 98.62 238 HIS A CA 1
ATOM 1861 C C . HIS A 1 238 ? 12.812 -29.281 -18.219 1 98.62 238 HIS A C 1
ATOM 1863 O O . HIS A 1 238 ? 13.25 -28.781 -19.25 1 98.62 238 HIS A O 1
ATOM 1869 N N . GLU A 1 239 ? 12.016 -30.297 -18.141 1 98.62 239 GLU A N 1
ATOM 1870 C CA . GLU A 1 239 ? 11.172 -30.609 -19.297 1 98.62 239 GLU A CA 1
ATOM 1871 C C . GLU A 1 239 ? 10.055 -29.578 -19.453 1 98.62 239 GLU A C 1
ATOM 1873 O O . GLU A 1 239 ? 9.461 -29.141 -18.469 1 98.62 239 GLU A O 1
ATOM 1878 N N . ILE A 1 240 ? 9.789 -29.266 -20.734 1 98.56 240 ILE A N 1
ATOM 1879 C CA . ILE A 1 240 ? 8.805 -28.219 -20.984 1 98.56 240 ILE A CA 1
ATOM 1880 C C . ILE A 1 240 ? 7.547 -28.844 -21.594 1 98.56 240 ILE A C 1
ATOM 1882 O O . ILE A 1 240 ? 7.629 -29.625 -22.547 1 98.56 240 ILE A O 1
ATOM 1886 N N . ILE A 1 241 ? 6.434 -28.609 -21.047 1 98.38 241 ILE A N 1
ATOM 1887 C CA . ILE A 1 241 ? 5.152 -28.828 -21.703 1 98.38 241 ILE A CA 1
ATOM 1888 C C . ILE A 1 241 ? 4.664 -27.516 -22.328 1 98.38 241 ILE A C 1
ATOM 1890 O O . ILE A 1 241 ? 4.387 -26.547 -21.609 1 98.38 241 ILE A O 1
ATOM 1894 N N . ASP A 1 242 ? 4.555 -27.5 -23.594 1 98 242 ASP A N 1
ATOM 1895 C CA . ASP A 1 242 ? 4.098 -26.312 -24.297 1 98 242 ASP A CA 1
ATOM 1896 C C . ASP A 1 242 ? 2.584 -26.141 -24.172 1 98 242 ASP A C 1
ATOM 1898 O O . ASP A 1 242 ? 1.823 -27.062 -24.484 1 98 242 ASP A O 1
ATOM 1902 N N . VAL A 1 243 ? 2.186 -25.016 -23.703 1 97 243 VAL A N 1
ATOM 1903 C CA . VAL A 1 243 ? 0.775 -24.641 -23.688 1 97 243 VAL A CA 1
ATOM 1904 C C . VAL A 1 243 ? 0.493 -23.672 -24.844 1 97 243 VAL A C 1
ATOM 1906 O O . VAL A 1 243 ? 1.069 -22.578 -24.891 1 97 243 VAL A O 1
ATOM 1909 N N . PRO A 1 244 ? -0.403 -24.016 -25.688 1 96.38 244 PRO A N 1
ATOM 1910 C CA . PRO A 1 244 ? -0.665 -23.156 -26.859 1 96.38 244 PRO A CA 1
ATOM 1911 C C . PRO A 1 244 ? -1.146 -21.766 -26.469 1 96.38 244 PRO A C 1
ATOM 1913 O O . PRO A 1 244 ? -1.828 -21.594 -25.453 1 96.38 244 PRO A O 1
ATOM 1916 N N . PHE A 1 245 ? -0.854 -20.812 -27.344 1 94.62 245 PHE A N 1
ATOM 1917 C CA . PHE A 1 245 ? -1.18 -19.422 -27.141 1 94.62 245 PHE A CA 1
ATOM 1918 C C . PHE A 1 245 ? -2.676 -19.234 -26.906 1 94.62 245 PHE A C 1
ATOM 1920 O O . PHE A 1 245 ? -3.088 -18.5 -26.016 1 94.62 245 PHE A O 1
ATOM 1927 N N . ALA A 1 246 ? -3.441 -19.906 -27.75 1 92 246 ALA A N 1
ATOM 1928 C CA . ALA A 1 246 ? -4.891 -19.781 -27.641 1 92 246 ALA A CA 1
ATOM 1929 C C . ALA A 1 246 ? -5.375 -20.203 -26.25 1 92 246 ALA A C 1
ATOM 1931 O O . ALA A 1 246 ? -6.227 -19.547 -25.656 1 92 246 ALA A O 1
ATOM 1932 N N . ASP A 1 247 ? -4.852 -21.312 -25.703 1 93 247 ASP A N 1
ATOM 1933 C CA . ASP A 1 247 ? -5.188 -21.766 -24.359 1 93 247 ASP A CA 1
ATOM 1934 C C . ASP A 1 247 ? -4.707 -20.781 -23.312 1 93 247 ASP A C 1
ATOM 1936 O O . ASP A 1 247 ? -5.422 -20.484 -22.344 1 93 247 ASP A O 1
ATOM 1940 N N . THR A 1 248 ? -3.537 -20.25 -23.531 1 91.06 248 THR A N 1
ATOM 1941 C CA . THR A 1 248 ? -2.92 -19.328 -22.594 1 91.06 248 THR A CA 1
ATOM 1942 C C . THR A 1 248 ? -3.75 -18.047 -22.453 1 91.06 248 THR A C 1
ATOM 1944 O O . THR A 1 248 ? -3.941 -17.547 -21.359 1 91.06 248 THR A O 1
ATOM 1947 N N . MET A 1 249 ? -4.297 -17.547 -23.547 1 88.44 249 MET A N 1
ATOM 1948 C CA . MET A 1 249 ? -5.113 -16.344 -23.531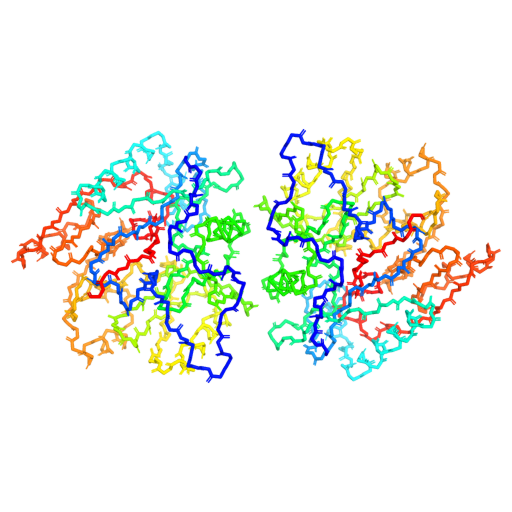 1 88.44 249 MET A CA 1
ATOM 1949 C C . MET A 1 249 ? -6.441 -16.578 -22.828 1 88.44 249 MET A C 1
ATOM 1951 O O . MET A 1 249 ? -7.105 -15.625 -22.406 1 88.44 249 MET A O 1
ATOM 1955 N N . ALA A 1 250 ? -6.746 -17.828 -22.719 1 88.81 250 ALA A N 1
ATOM 1956 C CA . ALA A 1 250 ? -7.906 -18.203 -21.922 1 88.81 250 ALA A CA 1
ATOM 1957 C C . ALA A 1 250 ? -7.492 -18.641 -20.516 1 88.81 250 ALA A C 1
ATOM 1959 O O . ALA A 1 250 ? -8.234 -19.359 -19.844 1 88.81 250 ALA A O 1
ATOM 1960 N N . LEU A 1 251 ? -6.312 -18.328 -20.156 1 92.69 251 LEU A N 1
ATOM 1961 C CA . LEU A 1 251 ? -5.73 -18.547 -18.844 1 92.69 251 LEU A CA 1
ATOM 1962 C C . LEU A 1 251 ? -5.488 -20.047 -18.609 1 92.69 251 LEU A C 1
ATOM 1964 O O . LEU A 1 251 ? -5.547 -20.516 -17.469 1 92.69 251 LEU A O 1
ATOM 1968 N N . GLY A 1 252 ? -5.203 -20.75 -19.625 1 92.25 252 GLY A N 1
ATOM 1969 C CA . GLY A 1 252 ? -4.977 -22.188 -19.562 1 92.25 252 GLY A CA 1
ATOM 1970 C C . GLY A 1 252 ? -3.672 -22.562 -18.891 1 92.25 252 GLY A C 1
ATOM 1971 O O . GLY A 1 252 ? -3.531 -23.672 -18.359 1 92.25 252 GLY A O 1
ATOM 1972 N N . CYS A 1 253 ? -2.723 -21.688 -18.891 1 94.44 253 CYS A N 1
ATOM 1973 C CA . CYS A 1 253 ? -1.441 -21.953 -18.25 1 94.44 253 CYS A CA 1
ATOM 1974 C C . CYS A 1 253 ? -1.476 -21.562 -16.766 1 94.44 253 CYS A C 1
ATOM 1976 O O . CYS A 1 253 ? -0.547 -21.859 -16.016 1 94.44 253 CYS A O 1
ATOM 1978 N N . ASN A 1 254 ? -2.527 -20.922 -16.359 1 96.81 254 ASN A N 1
ATOM 1979 C CA . ASN A 1 254 ? -2.691 -20.438 -15 1 96.81 254 ASN A CA 1
ATOM 1980 C C . ASN A 1 254 ? -3.373 -21.469 -14.109 1 96.81 254 ASN A C 1
ATOM 1982 O O . ASN A 1 254 ? -4.516 -21.281 -13.695 1 96.81 254 ASN A O 1
ATOM 1986 N N . PHE A 1 255 ? -2.652 -22.547 -13.805 1 98.12 255 PHE A N 1
ATOM 1987 C CA . PHE A 1 255 ? -3.15 -23.688 -13.039 1 98.12 255 PHE A CA 1
ATOM 1988 C C . PHE A 1 255 ? -2.414 -23.797 -11.703 1 98.12 255 PHE A C 1
ATOM 1990 O O . PHE A 1 255 ? -1.489 -23.031 -11.43 1 98.12 255 PHE A O 1
ATOM 1997 N N . MET A 1 256 ? -2.879 -24.734 -10.836 1 98.69 256 MET A N 1
ATOM 1998 C CA . MET A 1 256 ? -2.244 -24.953 -9.539 1 98.69 256 MET A CA 1
ATOM 1999 C C . MET A 1 256 ? -1.719 -26.375 -9.422 1 98.69 256 MET A C 1
ATOM 2001 O O . MET A 1 256 ? -2.484 -27.344 -9.539 1 98.69 256 MET A O 1
ATOM 2005 N N . ALA A 1 257 ? -0.392 -26.531 -9.242 1 98.62 257 ALA A N 1
ATOM 2006 C CA . ALA A 1 257 ? 0.194 -27.812 -8.867 1 98.62 257 ALA A CA 1
ATOM 2007 C C . ALA A 1 257 ? -0.07 -28.125 -7.398 1 98.62 257 ALA A C 1
ATOM 2009 O O . ALA A 1 257 ? 0.147 -27.281 -6.527 1 98.62 257 ALA A O 1
ATOM 2010 N N . LEU A 1 258 ? -0.49 -29.375 -7.113 1 98.69 258 LEU A N 1
ATOM 2011 C CA . LEU A 1 258 ? -0.836 -29.734 -5.742 1 98.69 258 LEU A CA 1
ATOM 2012 C C . LEU A 1 258 ? 0.227 -30.656 -5.137 1 98.69 258 LEU A C 1
ATOM 2014 O O . LEU A 1 258 ? 0.209 -30.922 -3.934 1 98.69 258 LEU A O 1
ATOM 2018 N N . GLY A 1 259 ? 1.2 -31.078 -5.957 1 98.19 259 GLY A N 1
ATOM 2019 C CA . GLY A 1 259 ? 2.139 -32.094 -5.531 1 98.19 259 GLY A CA 1
ATOM 2020 C C . GLY A 1 259 ? 1.622 -33.5 -5.75 1 98.19 259 GLY A C 1
ATOM 2021 O O . GLY A 1 259 ? 0.432 -33.719 -6 1 98.19 259 GLY A O 1
ATOM 2022 N N . ASN A 1 260 ? 2.582 -34.469 -5.793 1 97.56 260 ASN A N 1
ATOM 2023 C CA . ASN A 1 260 ? 2.246 -35.875 -5.965 1 97.56 260 ASN A CA 1
ATOM 2024 C C . ASN A 1 260 ? 1.43 -36.094 -7.234 1 97.56 260 ASN A C 1
ATOM 2026 O O . ASN A 1 260 ? 0.406 -36.781 -7.203 1 97.56 260 ASN A O 1
ATOM 2030 N N . ASP A 1 261 ? 1.78 -35.438 -8.234 1 98.06 261 ASP A N 1
ATOM 2031 C CA . ASP A 1 261 ? 1.234 -35.594 -9.586 1 98.06 261 ASP A CA 1
ATOM 2032 C C . ASP A 1 261 ? -0.255 -35.25 -9.609 1 98.06 261 ASP A C 1
ATOM 2034 O O . ASP A 1 261 ? -1.036 -35.938 -10.281 1 98.06 261 ASP A O 1
ATOM 2038 N N . LYS A 1 262 ? -0.661 -34.312 -8.836 1 98.69 262 LYS A N 1
ATOM 2039 C CA . LYS A 1 262 ? -2.018 -33.75 -8.836 1 98.69 262 LYS A CA 1
ATOM 2040 C C . LYS A 1 262 ? -2.021 -32.312 -9.25 1 98.69 262 LYS A C 1
ATOM 2042 O O . LYS A 1 262 ? -1.122 -31.531 -8.883 1 98.69 262 LYS A O 1
ATOM 2047 N N . VAL A 1 263 ? -3.018 -31.938 -10.078 1 98.69 263 VAL A N 1
ATOM 2048 C CA . VAL A 1 263 ? -3.111 -30.578 -10.602 1 98.69 263 VAL A CA 1
ATOM 2049 C C . VAL A 1 263 ? -4.574 -30.141 -10.656 1 98.69 263 VAL A C 1
ATOM 2051 O O . VAL A 1 263 ? -5.457 -30.953 -10.945 1 98.69 263 VAL A O 1
ATOM 2054 N N . ILE A 1 264 ? -4.887 -28.906 -10.32 1 98.81 264 ILE A N 1
ATOM 2055 C CA . ILE A 1 264 ? -6.148 -28.266 -10.672 1 98.81 264 ILE A CA 1
ATOM 2056 C C . ILE A 1 264 ? -5.938 -27.328 -11.859 1 98.81 264 ILE A C 1
ATOM 2058 O O . ILE A 1 264 ? -5.082 -26.438 -11.82 1 98.81 264 ILE A O 1
ATOM 2062 N N . ALA A 1 265 ? -6.637 -27.547 -12.922 1 98.31 265 ALA A N 1
ATOM 2063 C CA . ALA A 1 265 ? -6.488 -26.75 -14.141 1 98.31 265 ALA A CA 1
ATOM 2064 C C . ALA A 1 265 ? -7.848 -26.281 -14.656 1 98.31 265 ALA A C 1
ATOM 2066 O O . ALA A 1 265 ? -8.875 -26.906 -14.383 1 98.31 265 ALA A O 1
ATOM 2067 N N . PRO A 1 266 ? -7.828 -25.109 -15.32 1 97.44 266 PRO A N 1
ATOM 2068 C CA . PRO A 1 266 ? -9.086 -24.703 -15.961 1 97.44 266 PRO A CA 1
ATOM 2069 C C . PRO A 1 266 ? -9.477 -25.625 -17.109 1 97.44 266 PRO A C 1
ATOM 2071 O O . PRO A 1 266 ? -8.609 -26.094 -17.859 1 97.44 266 PRO A O 1
ATOM 2074 N N . THR A 1 267 ? -10.758 -25.781 -17.297 1 95.69 267 THR A N 1
ATOM 2075 C CA . THR A 1 267 ? -11.258 -26.641 -18.344 1 95.69 267 THR A CA 1
ATOM 2076 C C . THR A 1 267 ? -10.789 -26.156 -19.719 1 95.69 267 THR A C 1
ATOM 2078 O O . THR A 1 267 ? -10.688 -26.953 -20.656 1 95.69 267 THR A O 1
ATOM 2081 N N . SER A 1 268 ? -10.453 -24.938 -19.781 1 90.81 268 SER A N 1
ATOM 2082 C CA . SER A 1 268 ? -10 -24.344 -21.047 1 90.81 268 SER A CA 1
ATOM 2083 C C . SER A 1 268 ? -8.609 -24.844 -21.422 1 90.81 268 SER A C 1
ATOM 2085 O O . SER A 1 268 ? -8.188 -24.703 -22.562 1 90.81 268 SER A O 1
ATOM 2087 N N . SER A 1 269 ? -7.891 -25.406 -20.531 1 94.56 269 SER A N 1
ATOM 2088 C CA . SER A 1 269 ? -6.52 -25.859 -20.766 1 94.56 269 SER A CA 1
ATOM 2089 C C . SER A 1 269 ? -6.484 -27.266 -21.344 1 94.56 269 SER A C 1
ATOM 2091 O O . SER A 1 269 ? -5.828 -28.156 -20.797 1 94.56 269 SER A O 1
ATOM 2093 N N . GLN A 1 270 ? -7.035 -27.422 -22.469 1 94.62 270 GLN A N 1
ATOM 2094 C CA . GLN A 1 270 ? -7.242 -28.75 -23.031 1 94.62 270 GLN A CA 1
ATOM 2095 C C . GLN A 1 270 ? -5.914 -29.438 -23.344 1 94.62 270 GLN A C 1
ATOM 2097 O O . GLN A 1 270 ? -5.699 -30.594 -22.984 1 94.62 270 GLN A O 1
ATOM 2102 N N . ALA A 1 271 ? -5.059 -28.734 -23.969 1 96.19 271 ALA A N 1
ATOM 2103 C CA . ALA A 1 271 ? -3.771 -29.312 -24.344 1 96.19 271 ALA A CA 1
ATOM 2104 C C . ALA A 1 271 ? -2.971 -29.734 -23.109 1 96.19 271 ALA A C 1
ATOM 2106 O O . ALA A 1 271 ? -2.424 -30.828 -23.062 1 96.19 271 ALA A O 1
ATOM 2107 N N . LEU A 1 272 ? -2.879 -28.875 -22.156 1 97.38 272 LEU A N 1
ATOM 2108 C CA . LEU A 1 272 ? -2.137 -29.172 -20.938 1 97.38 272 LEU A CA 1
ATOM 2109 C C . LEU A 1 272 ? -2.742 -30.359 -20.203 1 97.38 272 LEU A C 1
ATOM 2111 O O . LEU A 1 272 ? -2.021 -31.266 -19.781 1 97.38 272 LEU A O 1
ATOM 2115 N N . ILE A 1 273 ? -4.047 -30.359 -20.062 1 98.06 273 ILE A N 1
ATOM 2116 C CA . ILE A 1 273 ? -4.742 -31.438 -19.359 1 98.06 273 ILE A CA 1
ATOM 2117 C C . ILE A 1 273 ? -4.457 -32.781 -20.031 1 98.06 273 ILE A C 1
ATOM 2119 O O . ILE A 1 273 ? -4.133 -33.75 -19.375 1 98.06 273 ILE A O 1
ATOM 2123 N N . GLY A 1 274 ? -4.578 -32.781 -21.359 1 98 274 GLY A N 1
ATOM 2124 C CA . GLY A 1 274 ? -4.285 -34 -22.109 1 98 274 GLY A CA 1
ATOM 2125 C C . GLY A 1 274 ? -2.877 -34.5 -21.875 1 98 274 GLY A C 1
ATOM 2126 O O . GLY A 1 274 ? -2.676 -35.688 -21.625 1 98 274 GLY A O 1
ATOM 2127 N N . GLN A 1 275 ? -1.935 -33.625 -21.938 1 97.94 275 GLN A N 1
ATOM 2128 C CA . GLN A 1 275 ? -0.534 -34 -21.75 1 97.94 275 GLN A CA 1
ATOM 2129 C C . GLN A 1 275 ? -0.276 -34.5 -20.328 1 97.94 275 GLN A C 1
ATOM 2131 O O . GLN A 1 275 ? 0.485 -35.438 -20.125 1 97.94 275 GLN A O 1
ATOM 2136 N N . LEU A 1 276 ? -0.861 -33.875 -19.344 1 98.5 276 LEU A N 1
ATOM 2137 C CA . LEU A 1 276 ? -0.687 -34.25 -17.953 1 98.5 276 LEU A CA 1
ATOM 2138 C C . LEU A 1 276 ? -1.293 -35.625 -17.688 1 98.5 276 LEU A C 1
ATOM 2140 O O . LEU A 1 276 ? -0.666 -36.469 -17.062 1 98.5 276 LEU A O 1
ATOM 2144 N N . LYS A 1 277 ? -2.473 -35.844 -18.188 1 98.25 277 LYS A N 1
ATOM 2145 C CA . LYS A 1 277 ? -3.111 -37.156 -18.016 1 98.25 277 LYS A CA 1
ATOM 2146 C C . LYS A 1 277 ? -2.281 -38.281 -18.656 1 98.25 277 LYS A C 1
ATOM 2148 O O . LYS A 1 277 ? -2.137 -39.344 -18.078 1 98.25 277 LYS A O 1
ATOM 2153 N N . ALA A 1 278 ? -1.759 -37.969 -19.812 1 98.25 278 ALA A N 1
ATOM 2154 C CA . ALA A 1 278 ? -0.915 -38.938 -20.5 1 98.25 278 ALA A CA 1
ATOM 2155 C C . ALA A 1 278 ? 0.323 -39.281 -19.672 1 98.25 278 ALA A C 1
ATOM 2157 O O . ALA A 1 278 ? 0.892 -40.375 -19.828 1 98.25 278 ALA A O 1
ATOM 2158 N N . ARG A 1 279 ? 0.685 -38.406 -18.812 1 97.5 279 ARG A N 1
ATOM 2159 C CA . ARG A 1 279 ? 1.873 -38.594 -17.984 1 97.5 279 ARG A CA 1
ATOM 2160 C C . ARG A 1 279 ? 1.51 -39.188 -16.625 1 97.5 279 ARG A C 1
ATOM 2162 O O . ARG A 1 279 ? 2.375 -39.344 -15.766 1 97.5 279 ARG A O 1
ATOM 2169 N N . GLY A 1 280 ? 0.225 -39.375 -16.391 1 98.25 280 GLY A N 1
ATOM 2170 C CA . GLY A 1 280 ? -0.206 -40.062 -15.188 1 98.25 280 GLY A CA 1
ATOM 2171 C C . GLY A 1 280 ? -0.685 -39.094 -14.109 1 98.25 280 GLY A C 1
ATOM 2172 O O . GLY A 1 280 ? -0.973 -39.531 -12.984 1 98.25 280 GLY A O 1
ATOM 2173 N N . PHE A 1 281 ? -0.806 -37.844 -14.398 1 98.56 281 PHE A N 1
ATOM 2174 C CA . PHE A 1 281 ? -1.288 -36.906 -13.414 1 98.56 281 PHE A CA 1
ATOM 2175 C C . PHE A 1 281 ? -2.785 -37.062 -13.188 1 98.56 281 PHE A C 1
ATOM 2177 O O . PHE A 1 281 ? -3.535 -37.344 -14.125 1 98.56 281 PHE A O 1
ATOM 2184 N N . GLU A 1 282 ? -3.16 -36.938 -11.977 1 98.62 282 GLU A N 1
ATOM 2185 C CA . GLU A 1 282 ? -4.566 -36.688 -11.656 1 98.62 282 GLU A CA 1
ATOM 2186 C C . GLU A 1 282 ? -4.914 -35.219 -11.789 1 98.62 282 GLU A C 1
ATOM 2188 O O . GLU A 1 282 ? -4.336 -34.375 -11.102 1 98.62 282 GLU A O 1
ATOM 2193 N N . VAL A 1 283 ? -5.852 -34.938 -12.695 1 98.44 283 VAL A N 1
ATOM 2194 C CA . VAL A 1 283 ? -6.172 -33.531 -12.969 1 98.44 283 VAL A CA 1
ATOM 2195 C C . VAL A 1 283 ? -7.637 -33.25 -12.617 1 98.44 283 VAL A C 1
ATOM 2197 O O . VAL A 1 283 ? -8.531 -33.938 -13.109 1 98.44 283 VAL A O 1
ATOM 2200 N N . ALA A 1 284 ? -7.895 -32.344 -11.727 1 98.44 284 ALA A N 1
ATOM 2201 C CA . ALA A 1 284 ? -9.227 -31.766 -11.578 1 98.44 284 ALA A CA 1
ATOM 2202 C C . ALA A 1 284 ? -9.422 -30.594 -12.523 1 98.44 284 ALA A C 1
ATOM 2204 O O . ALA A 1 284 ? -8.812 -29.531 -12.352 1 98.44 284 ALA A O 1
ATOM 2205 N N . ALA A 1 285 ? -10.234 -30.781 -13.508 1 97.88 285 ALA A N 1
ATOM 2206 C CA . ALA A 1 285 ? -10.578 -29.703 -14.43 1 97.88 285 ALA A CA 1
ATOM 2207 C C . ALA A 1 285 ? -11.773 -28.906 -13.914 1 97.88 285 ALA A C 1
ATOM 2209 O O . ALA A 1 285 ? -12.852 -29.453 -13.688 1 97.88 285 ALA A O 1
ATOM 2210 N N . VAL A 1 286 ? -11.602 -27.594 -13.672 1 97.94 286 VAL A N 1
ATOM 2211 C CA . VAL A 1 286 ? -12.633 -26.734 -13.094 1 97.94 286 VAL A CA 1
ATOM 2212 C C . VAL A 1 286 ? -13.008 -25.641 -14.094 1 97.94 286 VAL A C 1
ATOM 2214 O O . VAL A 1 286 ? -12.133 -25.031 -14.719 1 97.94 286 VAL A O 1
ATOM 2217 N N . ASP A 1 287 ? -14.281 -25.453 -14.273 1 97.44 287 ASP A N 1
ATOM 2218 C CA . ASP A 1 287 ? -14.742 -24.375 -15.141 1 97.44 287 ASP A CA 1
ATOM 2219 C C . ASP A 1 287 ? -14.594 -23.016 -14.445 1 97.44 287 ASP A C 1
ATOM 2221 O O . ASP A 1 287 ? -15.258 -22.75 -13.438 1 97.44 287 ASP A O 1
ATOM 2225 N N . THR A 1 288 ? -13.711 -22.188 -15.008 1 96.12 288 THR A N 1
ATOM 2226 C CA . THR A 1 288 ? -13.508 -20.859 -14.461 1 96.12 288 THR A CA 1
ATOM 2227 C C . THR A 1 288 ? -13.719 -19.797 -15.531 1 96.12 288 THR A C 1
ATOM 2229 O O . THR A 1 288 ? -13.195 -18.672 -15.422 1 96.12 288 THR A O 1
ATOM 2232 N N . ALA A 1 289 ? -14.461 -20.109 -16.531 1 94.06 289 ALA A N 1
ATOM 2233 C CA . ALA A 1 289 ? -14.586 -19.234 -17.703 1 94.06 289 ALA A CA 1
ATOM 2234 C C . ALA A 1 289 ? -15.195 -17.891 -17.328 1 94.06 289 ALA A C 1
ATOM 2236 O O . ALA A 1 289 ? -14.758 -16.844 -17.812 1 94.06 289 ALA A O 1
ATOM 2237 N N . GLU A 1 290 ? -16.172 -17.938 -16.469 1 94.69 290 GLU A N 1
ATOM 2238 C CA . GLU A 1 290 ? -16.859 -16.688 -16.109 1 94.69 290 GLU A CA 1
ATOM 2239 C C . GLU A 1 290 ? -15.961 -15.812 -15.242 1 94.69 290 GLU A C 1
ATOM 2241 O O . GLU A 1 290 ? -15.844 -14.609 -15.484 1 94.69 290 GLU A O 1
ATOM 2246 N N . ILE A 1 291 ? -15.359 -16.359 -14.234 1 93.81 291 ILE A N 1
ATOM 2247 C CA . ILE A 1 291 ? -14.5 -15.586 -13.336 1 93.81 291 ILE A CA 1
ATOM 2248 C C . ILE A 1 291 ? -13.305 -15.039 -14.117 1 93.81 291 ILE A C 1
ATOM 2250 O O . ILE A 1 291 ? -12.859 -13.914 -13.875 1 93.81 291 ILE A O 1
ATOM 2254 N N . SER A 1 292 ? -12.883 -15.758 -15.07 1 93.06 292 SER A N 1
ATOM 2255 C CA . SER A 1 292 ? -11.688 -15.398 -15.828 1 93.06 292 SER A CA 1
ATOM 2256 C C . SER A 1 292 ? -11.938 -14.188 -16.703 1 93.06 292 SER A C 1
ATOM 2258 O O . SER A 1 292 ? -11 -13.5 -17.109 1 93.06 292 SER A O 1
ATOM 2260 N N . LYS A 1 293 ? -13.211 -13.883 -17.031 1 93.62 293 LYS A N 1
ATOM 2261 C CA . LYS A 1 293 ? -13.547 -12.672 -17.766 1 93.62 293 LYS A CA 1
ATOM 2262 C C . LYS A 1 293 ? -13.07 -11.43 -17.031 1 93.62 293 LYS A C 1
ATOM 2264 O O . LYS A 1 293 ? -12.906 -10.367 -17.641 1 93.62 293 LYS A O 1
ATOM 2269 N N . THR A 1 294 ? -12.844 -11.617 -15.727 1 93.06 294 THR A N 1
ATOM 2270 C CA . THR A 1 294 ? -12.422 -10.469 -14.938 1 93.06 294 THR A CA 1
ATOM 2271 C C . THR A 1 294 ? -10.898 -10.375 -14.883 1 93.06 294 THR A C 1
ATOM 2273 O O . THR A 1 294 ? -10.344 -9.484 -14.242 1 93.06 294 THR A O 1
ATOM 2276 N N . GLY A 1 295 ? -10.203 -11.352 -15.508 1 90.88 295 GLY A N 1
ATOM 2277 C CA . GLY A 1 295 ? -8.805 -11.094 -15.797 1 90.88 295 GLY A CA 1
ATOM 2278 C C . GLY A 1 295 ? -7.859 -12.039 -15.078 1 90.88 295 GLY A C 1
ATOM 2279 O O . GLY A 1 295 ? -6.641 -11.898 -15.188 1 90.88 295 GLY A O 1
ATOM 2280 N N . GLY A 1 296 ? -8.375 -13.039 -14.375 1 93.94 296 GLY A N 1
ATOM 2281 C CA . GLY A 1 296 ? -7.5 -13.945 -13.656 1 93.94 296 GLY A CA 1
ATOM 2282 C C . GLY A 1 296 ? -7.965 -15.391 -13.703 1 93.94 296 GLY A C 1
ATOM 2283 O O . GLY A 1 296 ? -9.102 -15.664 -14.078 1 93.94 296 GLY A O 1
ATOM 2284 N N . GLY A 1 297 ? -7.051 -16.266 -13.359 1 95.56 297 GLY A N 1
ATOM 2285 C CA . GLY A 1 297 ? -7.324 -17.688 -13.383 1 95.56 297 GLY A CA 1
ATOM 2286 C C . GLY A 1 297 ? -7.102 -18.359 -12.047 1 95.56 297 GLY A C 1
ATOM 2287 O O . GLY A 1 297 ? -7.184 -17.719 -11 1 95.56 297 GLY A O 1
ATOM 2288 N N . ILE A 1 298 ? -6.879 -19.656 -12.102 1 98 298 ILE A N 1
ATOM 2289 C CA . ILE A 1 298 ? -6.836 -20.516 -10.93 1 98 298 ILE A CA 1
ATOM 2290 C C . ILE A 1 298 ? -5.613 -20.172 -10.078 1 98 298 ILE A C 1
ATOM 2292 O O . ILE A 1 298 ? -5.723 -19.984 -8.867 1 98 298 ILE A O 1
ATOM 2296 N N . HIS A 1 299 ? -4.473 -20.031 -10.664 1 98 299 HIS A N 1
ATOM 2297 C CA . HIS A 1 299 ? -3.271 -19.719 -9.906 1 98 299 HIS A CA 1
ATOM 2298 C C . HIS A 1 299 ? -3.381 -18.344 -9.258 1 98 299 HIS A C 1
ATOM 2300 O O . HIS A 1 299 ? -2.939 -18.141 -8.125 1 98 299 HIS A O 1
ATOM 2306 N N . CYS A 1 300 ? -4.031 -17.406 -9.961 1 97.38 300 CYS A N 1
ATOM 2307 C CA . CYS A 1 300 ? -4.211 -16.047 -9.461 1 97.38 300 CYS A CA 1
ATOM 2308 C C . CYS A 1 300 ? -5.125 -16.031 -8.242 1 97.38 300 CYS A C 1
ATOM 2310 O O . CYS A 1 300 ? -4.996 -15.172 -7.379 1 97.38 300 CYS A O 1
ATOM 2312 N N . MET A 1 301 ? -5.973 -16.969 -8.164 1 98.06 301 MET A N 1
ATOM 2313 C CA . MET A 1 301 ? -6.988 -16.984 -7.121 1 98.06 301 MET A CA 1
ATOM 2314 C C . MET A 1 301 ? -6.473 -17.672 -5.863 1 98.06 301 MET A C 1
ATOM 2316 O O . MET A 1 301 ? -7.172 -17.734 -4.852 1 98.06 301 MET A O 1
ATOM 2320 N N . ALA A 1 302 ? -5.223 -18.141 -5.91 1 98.06 302 ALA A N 1
ATOM 2321 C CA . ALA A 1 302 ? -4.754 -19 -4.82 1 98.06 302 ALA A CA 1
ATOM 2322 C C . ALA A 1 302 ? -3.322 -18.641 -4.422 1 98.06 302 ALA A C 1
ATOM 2324 O O . ALA A 1 302 ? -2.418 -18.656 -5.262 1 98.06 302 ALA A O 1
ATOM 2325 N N . GLN A 1 303 ? -3.154 -18.406 -3.178 1 98.19 303 GLN A N 1
ATOM 2326 C CA . GLN A 1 303 ? -1.826 -18.203 -2.607 1 98.19 303 GLN A CA 1
ATOM 2327 C C . GLN A 1 303 ? -1.428 -19.375 -1.718 1 98.19 303 GLN A C 1
ATOM 2329 O O . GLN A 1 303 ? -1.971 -19.547 -0.625 1 98.19 303 GLN A O 1
ATOM 2334 N N . ALA A 1 304 ? -0.483 -20.172 -2.164 1 98.44 304 ALA A N 1
ATOM 2335 C CA . ALA A 1 304 ? 0.019 -21.266 -1.336 1 98.44 304 ALA A CA 1
ATOM 2336 C C . ALA A 1 304 ? 0.585 -20.75 -0.02 1 98.44 304 ALA A C 1
ATOM 2338 O O . ALA A 1 304 ? 1.372 -19.797 -0.01 1 98.44 304 ALA A O 1
ATOM 2339 N N . LEU A 1 305 ? 0.163 -21.375 1.057 1 97.75 305 LEU A N 1
ATOM 2340 C CA . LEU A 1 305 ? 0.66 -20.984 2.367 1 97.75 305 LEU A CA 1
ATOM 2341 C C . LEU A 1 305 ? 1.687 -21.984 2.889 1 97.75 305 LEU A C 1
ATOM 2343 O O . LEU A 1 305 ? 2.666 -21.594 3.531 1 97.75 305 LEU A O 1
ATOM 2347 N N . ARG A 1 306 ? 1.401 -23.266 2.594 1 97.56 306 ARG A N 1
ATOM 2348 C CA . ARG A 1 306 ? 2.275 -24.312 3.107 1 97.56 306 ARG A CA 1
ATOM 2349 C C . ARG A 1 306 ? 2.357 -25.484 2.133 1 97.56 306 ARG A C 1
ATOM 2351 O O . ARG A 1 306 ? 1.334 -25.953 1.634 1 97.56 306 ARG A O 1
ATOM 2358 N N . ARG A 1 307 ? 3.516 -25.875 1.86 1 97.75 307 ARG A N 1
ATOM 2359 C CA . ARG A 1 307 ? 3.803 -27.109 1.138 1 97.75 307 ARG A CA 1
ATOM 2360 C C . ARG A 1 307 ? 4.703 -28.016 1.958 1 97.75 307 ARG A C 1
ATOM 2362 O O . ARG A 1 307 ? 5.707 -27.578 2.518 1 97.75 307 ARG A O 1
ATOM 2369 N N . ALA A 1 308 ? 4.285 -29.25 2.16 1 90.69 308 ALA A N 1
ATOM 2370 C CA . ALA A 1 308 ? 5.031 -30.234 2.934 1 90.69 308 ALA A CA 1
ATOM 2371 C C . ALA A 1 308 ? 6.238 -30.75 2.15 1 90.69 308 ALA A C 1
ATOM 2373 O O . ALA A 1 308 ? 6.117 -31.109 0.976 1 90.69 308 ALA A O 1
ATOM 2374 N N . ALA A 1 309 ? 7.52 -30.469 2.682 1 75.69 309 ALA A N 1
ATOM 2375 C CA . ALA A 1 309 ? 8.734 -30.969 2.041 1 75.69 309 ALA A CA 1
ATOM 2376 C C . ALA A 1 309 ? 8.766 -32.5 2.014 1 75.69 309 ALA A C 1
ATOM 2378 O O . ALA A 1 309 ? 8.188 -33.156 2.883 1 75.69 309 ALA A O 1
ATOM 2379 N N . MET B 1 1 ? 18.844 6.457 14.789 1 34 1 MET B N 1
ATOM 2380 C CA . MET B 1 1 ? 18.469 5.941 16.109 1 34 1 MET B CA 1
ATOM 2381 C C . MET B 1 1 ? 17.219 5.066 16.016 1 34 1 MET B C 1
ATOM 2383 O O . MET B 1 1 ? 16.266 5.422 15.328 1 34 1 MET B O 1
ATOM 2387 N N . ALA B 1 2 ? 17.359 3.775 16.422 1 48.12 2 ALA B N 1
ATOM 2388 C CA . ALA B 1 2 ? 16.297 2.777 16.375 1 48.12 2 ALA B CA 1
ATOM 2389 C C . ALA B 1 2 ? 15.055 3.256 17.141 1 48.12 2 ALA B C 1
ATOM 2391 O O . ALA B 1 2 ? 15.18 3.9 18.188 1 48.12 2 ALA B O 1
ATOM 2392 N N . LEU B 1 3 ? 13.883 3.4 16.516 1 57.28 3 LEU B N 1
ATOM 2393 C CA . LEU B 1 3 ? 12.625 3.705 17.188 1 57.28 3 LEU B CA 1
ATOM 2394 C C . LEU B 1 3 ? 12.422 2.795 18.391 1 57.28 3 LEU B C 1
ATOM 2396 O O . LEU B 1 3 ? 12.602 1.58 18.297 1 57.28 3 LEU B O 1
ATOM 2400 N N . ASP B 1 4 ? 12.688 3.186 19.594 1 58.28 4 ASP B N 1
ATOM 2401 C CA . ASP B 1 4 ? 12.586 2.377 20.797 1 58.28 4 ASP B CA 1
ATOM 2402 C C . ASP B 1 4 ? 11.125 2.176 21.203 1 58.28 4 ASP B C 1
ATOM 2404 O O . ASP B 1 4 ? 10.273 3.012 20.906 1 58.28 4 ASP B O 1
ATOM 2408 N N . ARG B 1 5 ? 10.977 0.838 21.562 1 62 5 ARG B N 1
ATOM 2409 C CA . ARG B 1 5 ? 9.703 0.603 22.234 1 62 5 ARG B CA 1
ATOM 2410 C C . ARG B 1 5 ? 9.5 1.588 23.375 1 62 5 ARG B C 1
ATOM 2412 O O . ARG B 1 5 ? 10.367 1.732 24.234 1 62 5 ARG B O 1
ATOM 2419 N N . LEU B 1 6 ? 8.398 2.287 23.156 1 63.41 6 LEU B N 1
ATOM 2420 C CA . LEU B 1 6 ? 8.172 3.383 24.094 1 63.41 6 LEU B CA 1
ATOM 2421 C C . LEU B 1 6 ? 7.477 2.885 25.359 1 63.41 6 LEU B C 1
ATOM 2423 O O . LEU B 1 6 ? 6.777 1.87 25.328 1 63.41 6 LEU B O 1
ATOM 2427 N N . PRO B 1 7 ? 7.754 3.305 26.516 1 50.94 7 PRO B N 1
ATOM 2428 C CA . PRO B 1 7 ? 7.199 2.869 27.812 1 50.94 7 PRO B CA 1
ATOM 2429 C C . PRO B 1 7 ? 5.68 2.74 27.781 1 50.94 7 PRO B C 1
ATOM 2431 O O . PRO B 1 7 ? 5.105 1.969 28.547 1 50.94 7 PRO B O 1
ATOM 2434 N N . HIS B 1 8 ? 4.992 3.348 26.891 1 58.19 8 HIS B N 1
ATOM 2435 C CA . HIS B 1 8 ? 3.531 3.338 26.891 1 58.19 8 HIS B CA 1
ATOM 2436 C C . HIS B 1 8 ? 2.984 2.475 25.766 1 58.19 8 HIS B C 1
ATOM 2438 O O . HIS B 1 8 ? 1.876 2.711 25.281 1 58.19 8 HIS B O 1
ATOM 2444 N N . ALA B 1 9 ? 3.736 1.479 25.547 1 61.78 9 ALA B N 1
ATOM 2445 C CA . ALA B 1 9 ? 3.354 0.602 24.438 1 61.78 9 ALA B CA 1
ATOM 2446 C C . ALA B 1 9 ? 2.088 -0.183 24.781 1 61.78 9 ALA B C 1
ATOM 2448 O O . ALA B 1 9 ? 1.956 -0.715 25.875 1 61.78 9 ALA B O 1
ATOM 2449 N N . GLU B 1 10 ? 1.038 0.115 24 1 67.25 10 GLU B N 1
ATOM 2450 C CA . GLU B 1 10 ? -0.116 -0.778 23.984 1 67.25 10 GLU B CA 1
ATOM 2451 C C . GLU B 1 10 ? 0.095 -1.947 23.031 1 67.25 10 GLU B C 1
ATOM 2453 O O . GLU B 1 10 ? 1.035 -1.941 22.234 1 67.25 10 GLU B O 1
ATOM 2458 N N . GLY B 1 11 ? -0.426 -3.086 23.281 1 77.44 11 GLY B N 1
ATOM 2459 C CA . GLY B 1 11 ? -0.321 -4.191 22.344 1 77.44 11 GLY B CA 1
ATOM 2460 C C . GLY B 1 11 ? -0.564 -3.781 20.906 1 77.44 11 GLY B C 1
ATOM 2461 O O . GLY B 1 11 ? -1.592 -3.176 20.594 1 77.44 11 GLY B O 1
ATOM 2462 N N . PHE B 1 12 ? 0.484 -3.777 20.109 1 86.38 12 PHE B N 1
ATOM 2463 C CA . PHE B 1 12 ? 0.396 -3.416 18.703 1 86.38 12 PHE B CA 1
ATOM 2464 C C . PHE B 1 12 ? -0.626 -4.289 17.984 1 86.38 12 PHE B C 1
ATOM 2466 O O . PHE B 1 12 ? -0.658 -5.508 18.172 1 86.38 12 PHE B O 1
ATOM 2473 N N . THR B 1 13 ? -1.48 -3.695 17.312 1 89.69 13 THR B N 1
ATOM 2474 C CA . THR B 1 13 ? -2.455 -4.352 16.438 1 89.69 13 THR B CA 1
ATOM 2475 C C . THR B 1 13 ? -2.617 -3.59 15.133 1 89.69 13 THR B C 1
ATOM 2477 O O . THR B 1 13 ? -2.361 -2.385 15.07 1 89.69 13 THR B O 1
ATOM 2480 N N . LEU B 1 14 ? -3.014 -4.305 14.133 1 94.31 14 LEU B N 1
ATOM 2481 C CA . LEU B 1 14 ? -3.146 -3.689 12.82 1 94.31 14 LEU B CA 1
ATOM 2482 C C . LEU B 1 14 ? -4.527 -3.062 12.648 1 94.31 14 LEU B C 1
ATOM 2484 O O . LEU B 1 14 ? -4.773 -2.355 11.672 1 94.31 14 LEU B O 1
ATOM 2488 N N . GLN B 1 15 ? -5.41 -3.268 13.609 1 94.5 15 GLN B N 1
ATOM 2489 C CA . GLN B 1 15 ? -6.738 -2.664 13.57 1 94.5 15 GLN B CA 1
ATOM 2490 C C . GLN B 1 15 ? -7.348 -2.59 14.969 1 94.5 15 GLN B C 1
ATOM 2492 O O . GLN B 1 15 ? -7.656 -3.619 15.578 1 94.5 15 GLN B O 1
ATOM 2497 N N . ARG B 1 16 ? -7.582 -1.394 15.406 1 95.12 16 ARG B N 1
ATOM 2498 C CA . ARG B 1 16 ? -8.242 -1.148 16.688 1 95.12 16 ARG B CA 1
ATOM 2499 C C . ARG B 1 16 ? -9.688 -0.713 16.484 1 95.12 16 ARG B C 1
ATOM 2501 O O . ARG B 1 16 ? -10.492 -0.759 17.406 1 95.12 16 ARG B O 1
ATOM 2508 N N . ARG B 1 17 ? -9.977 -0.238 15.336 1 97.31 17 ARG B N 1
ATOM 2509 C CA . ARG B 1 17 ? -11.258 0.408 15.086 1 97.31 17 ARG B CA 1
ATOM 2510 C C . ARG B 1 17 ? -12.414 -0.559 15.336 1 97.31 17 ARG B C 1
ATOM 2512 O O . ARG B 1 17 ? -12.422 -1.673 14.805 1 97.31 17 ARG B O 1
ATOM 2519 N N . ASN B 1 18 ? -13.305 -0.096 16.141 1 96.88 18 ASN B N 1
ATOM 2520 C CA . ASN B 1 18 ? -14.609 -0.745 16.203 1 96.88 18 ASN B CA 1
ATOM 2521 C C . ASN B 1 18 ? -15.484 -0.369 15.016 1 96.88 18 ASN B C 1
ATOM 2523 O O . ASN B 1 18 ? -15.852 0.797 14.852 1 96.88 18 ASN B O 1
ATOM 2527 N N . PRO B 1 19 ? -15.812 -1.363 14.18 1 93.81 19 PRO B N 1
ATOM 2528 C CA . PRO B 1 19 ? -16.562 -1.048 12.969 1 93.81 19 PRO B CA 1
ATOM 2529 C C . PRO B 1 19 ? -17.906 -0.384 13.258 1 93.81 19 PRO B C 1
ATOM 2531 O O . PRO B 1 19 ? -18.484 0.272 12.383 1 93.81 19 PRO B O 1
ATOM 2534 N N . LYS B 1 20 ? -18.422 -0.476 14.492 1 95.75 20 LYS B N 1
ATOM 2535 C CA . LYS B 1 20 ? -19.703 0.108 14.859 1 95.75 20 LYS B CA 1
ATOM 2536 C C . LYS B 1 20 ? -19.516 1.441 15.578 1 95.75 20 LYS B C 1
ATOM 2538 O O . LYS B 1 20 ? -20.5 2.066 16 1 95.75 20 LYS B O 1
ATOM 2543 N N . GLY B 1 21 ? -18.297 1.912 15.742 1 97.19 21 GLY B N 1
ATOM 2544 C CA . GLY B 1 21 ? -18 3.125 16.484 1 97.19 21 GLY B CA 1
ATOM 2545 C C . GLY B 1 21 ? -17.781 2.879 17.969 1 97.19 21 GLY B C 1
ATOM 2546 O O . GLY B 1 21 ? -17.906 1.747 18.438 1 97.19 21 GLY B O 1
ATOM 2547 N N . GLY B 1 22 ? -17.359 3.867 18.656 1 97.44 22 GLY B N 1
ATOM 2548 C CA . GLY B 1 22 ? -17.109 3.768 20.094 1 97.44 22 GLY B CA 1
ATOM 2549 C C . GLY B 1 22 ? -15.75 3.172 20.406 1 97.44 22 GLY B C 1
ATOM 2550 O O . GLY B 1 22 ? -15.602 2.449 21.391 1 97.44 22 GLY B O 1
ATOM 2551 N N . THR B 1 23 ? -14.781 3.354 19.547 1 97.75 23 THR B N 1
ATOM 2552 C CA . THR B 1 23 ? -13.422 2.898 19.797 1 97.75 23 THR B CA 1
ATOM 2553 C C . THR B 1 23 ? -12.836 3.596 21.031 1 97.75 23 THR B C 1
ATOM 2555 O O . THR B 1 23 ? -12.945 4.816 21.156 1 97.75 23 THR B O 1
ATOM 2558 N N . LYS B 1 24 ? -12.289 2.869 21.922 1 95 24 LYS B N 1
ATOM 2559 C CA . LYS B 1 24 ? -11.703 3.449 23.125 1 95 24 LYS B CA 1
ATOM 2560 C C . LYS B 1 24 ? -10.477 4.293 22.797 1 95 24 LYS B C 1
ATOM 2562 O O . LYS B 1 24 ? -9.578 3.838 22.078 1 95 24 LYS B O 1
ATOM 2567 N N . PRO B 1 25 ? -10.445 5.504 23.25 1 95 25 PRO B N 1
ATOM 2568 C CA . PRO B 1 25 ? -9.258 6.328 23 1 95 25 PRO B CA 1
ATOM 2569 C C . PRO B 1 25 ? -7.984 5.719 23.578 1 95 25 PRO B C 1
ATOM 2571 O O . PRO B 1 25 ? -8.047 4.93 24.531 1 95 25 PRO B O 1
ATOM 2574 N N . MET B 1 26 ? -6.922 6.113 23.016 1 93.25 26 MET B N 1
ATOM 2575 C CA . MET B 1 26 ? -5.625 5.648 23.484 1 93.25 26 MET B CA 1
ATOM 2576 C C . MET B 1 26 ? -5.305 6.242 24.859 1 93.25 26 MET B C 1
ATOM 2578 O O . MET B 1 26 ? -5.789 7.324 25.188 1 93.25 26 MET B O 1
ATOM 2582 N N . ALA B 1 27 ? -4.449 5.547 25.562 1 88.5 27 ALA B N 1
ATOM 2583 C CA . ALA B 1 27 ? -4.113 5.992 26.922 1 88.5 27 ALA B CA 1
ATOM 2584 C C . ALA B 1 27 ? -3.004 7.039 26.891 1 88.5 27 ALA B C 1
ATOM 2586 O O . ALA B 1 27 ? -2.963 7.93 27.734 1 88.5 27 ALA B O 1
ATOM 2587 N N . TYR B 1 28 ? -2.123 6.941 26 1 91.62 28 TYR B N 1
ATOM 2588 C CA . TYR B 1 28 ? -0.937 7.789 26.047 1 91.62 28 TYR B CA 1
ATOM 2589 C C . TYR B 1 28 ? -0.747 8.516 24.719 1 91.62 28 TYR B C 1
ATOM 2591 O O . TYR B 1 28 ? -0.622 9.742 24.688 1 91.62 28 TYR B O 1
ATOM 2599 N N . TRP B 1 29 ? -0.715 7.801 23.625 1 94.06 29 TRP B N 1
ATOM 2600 C CA . TRP B 1 29 ? -0.517 8.391 22.312 1 94.06 29 TRP B CA 1
ATOM 2601 C C . TRP B 1 29 ? -1.818 8.977 21.781 1 94.06 29 TRP B C 1
ATOM 2603 O O . TRP B 1 29 ? -2.9 8.664 22.281 1 94.06 29 TRP B O 1
ATOM 2613 N N . GLY B 1 30 ? -1.625 9.891 20.781 1 95.44 30 GLY B N 1
ATOM 2614 C CA . GLY B 1 30 ? -2.812 10.398 20.125 1 95.44 30 GLY B CA 1
ATOM 2615 C C . GLY B 1 30 ? -2.98 11.898 20.281 1 95.44 30 GLY B C 1
ATOM 2616 O O . GLY B 1 30 ? -2.166 12.555 20.922 1 95.44 30 GLY B O 1
ATOM 2617 N N . LEU B 1 31 ? -3.975 12.398 19.562 1 96.5 31 LEU B N 1
ATOM 2618 C CA . LEU B 1 31 ? -4.336 13.805 19.641 1 96.5 31 LEU B CA 1
ATOM 2619 C C . LEU B 1 31 ? -5.828 14 19.391 1 96.5 31 LEU B C 1
ATOM 2621 O O . LEU B 1 31 ? -6.426 13.305 18.578 1 96.5 31 LEU B O 1
ATOM 2625 N N . GLN B 1 32 ? -6.367 14.898 20.125 1 95.56 32 GLN B N 1
ATOM 2626 C CA . GLN B 1 32 ? -7.789 15.211 20.016 1 95.56 32 GLN B CA 1
ATOM 2627 C C . GLN B 1 32 ? -8.031 16.359 19.031 1 95.56 32 GLN B C 1
ATOM 2629 O O . GLN B 1 32 ? -9.141 16.516 18.516 1 95.56 32 GLN B O 1
ATOM 2634 N N . ASN B 1 33 ? -7.016 17.094 18.906 1 95.62 33 ASN B N 1
ATOM 2635 C CA . ASN B 1 33 ? -7.012 18.234 18 1 95.62 33 ASN B CA 1
ATOM 2636 C C . ASN B 1 33 ? -5.598 18.562 17.531 1 95.62 33 ASN B C 1
ATOM 2638 O O . ASN B 1 33 ? -4.633 17.938 17.953 1 95.62 33 ASN B O 1
ATOM 2642 N N . GLU B 1 34 ? -5.5 19.547 16.656 1 96.62 34 GLU B N 1
ATOM 2643 C CA . GLU B 1 34 ? -4.211 19.891 16.062 1 96.62 34 GLU B CA 1
ATOM 2644 C C . GLU B 1 34 ? -3.551 21.047 16.797 1 96.62 34 GLU B C 1
ATOM 2646 O O . GLU B 1 34 ? -2.463 21.484 16.422 1 96.62 34 GLU B O 1
ATOM 2651 N N . THR B 1 35 ? -4.16 21.531 17.953 1 97.5 35 THR B N 1
ATOM 2652 C CA . THR B 1 35 ? -3.672 22.797 18.5 1 97.5 35 THR B CA 1
ATOM 2653 C C . THR B 1 35 ? -3.289 22.656 19.969 1 97.5 35 THR B C 1
ATOM 2655 O O . THR B 1 35 ? -2.676 23.547 20.547 1 97.5 35 THR B O 1
ATOM 2658 N N . ASP B 1 36 ? -3.631 21.469 20.594 1 97.75 36 ASP B N 1
ATOM 2659 C CA . ASP B 1 36 ? -3.115 21.188 21.938 1 97.75 36 ASP B CA 1
ATOM 2660 C C . ASP B 1 36 ? -1.59 21.094 21.938 1 97.75 36 ASP B C 1
ATOM 2662 O O . ASP B 1 36 ? -0.978 20.938 20.875 1 97.75 36 ASP B O 1
ATOM 2666 N N . PRO B 1 37 ? -0.984 21.188 23.078 1 98.44 37 PRO B N 1
ATOM 2667 C CA . PRO B 1 37 ? 0.479 21.156 23.125 1 98.44 37 PRO B CA 1
ATOM 2668 C C . PRO B 1 37 ? 1.058 19.875 22.5 1 98.44 37 PRO B C 1
ATOM 2670 O O . PRO B 1 37 ? 0.68 18.766 22.891 1 98.44 37 PRO B O 1
ATOM 2673 N N . LEU B 1 38 ? 1.946 20.078 21.516 1 98.62 38 LEU B N 1
ATOM 2674 C CA . LEU B 1 38 ? 2.631 18.969 20.859 1 98.62 38 LEU B CA 1
ATOM 2675 C C . LEU B 1 38 ? 3.809 18.484 21.688 1 98.62 38 LEU B C 1
ATOM 2677 O O . LEU B 1 38 ? 4.699 19.266 22.031 1 98.62 38 LEU B O 1
ATOM 2681 N N . THR B 1 39 ? 3.822 17.188 22.016 1 98.19 39 THR B N 1
ATOM 2682 C CA . THR B 1 39 ? 4.91 16.656 22.828 1 98.19 39 THR B CA 1
ATOM 2683 C C . THR B 1 39 ? 5.809 15.734 22.016 1 98.19 39 THR B C 1
ATOM 2685 O O . THR B 1 39 ? 7.008 15.633 22.297 1 98.19 39 THR B O 1
ATOM 2688 N N . ASP B 1 40 ? 5.234 15.047 21.047 1 97.88 40 ASP B N 1
ATOM 2689 C CA . ASP B 1 40 ? 5.973 14.102 20.219 1 97.88 40 ASP B CA 1
ATOM 2690 C C . ASP B 1 40 ? 5.613 14.266 18.75 1 97.88 40 ASP B C 1
ATOM 2692 O O . ASP B 1 40 ? 4.438 14.398 18.406 1 97.88 40 ASP B O 1
ATOM 2696 N N . VAL B 1 41 ? 6.652 14.234 17.922 1 98.44 41 VAL B N 1
ATOM 2697 C CA . VAL B 1 41 ? 6.445 14.398 16.484 1 98.44 41 VAL B CA 1
ATOM 2698 C C . VAL B 1 41 ? 7.312 13.398 15.719 1 98.44 41 VAL B C 1
ATOM 2700 O O . VAL B 1 41 ? 8.414 13.055 16.156 1 98.44 41 VAL B O 1
ATOM 2703 N N . LEU B 1 42 ? 6.785 12.828 14.672 1 98.25 42 LEU B N 1
ATOM 2704 C CA . LEU B 1 42 ? 7.5 11.938 13.766 1 98.25 42 LEU B CA 1
ATOM 2705 C C . LEU B 1 42 ? 7.953 12.68 12.516 1 98.25 42 LEU B C 1
ATOM 2707 O O . LEU B 1 42 ? 7.129 13.211 11.766 1 98.25 42 LEU B O 1
ATOM 2711 N N . LEU B 1 43 ? 9.25 12.773 12.305 1 98.31 43 LEU B N 1
ATOM 2712 C CA . LEU B 1 43 ? 9.805 13.375 11.094 1 98.31 43 LEU B CA 1
ATOM 2713 C C . LEU B 1 43 ? 10.43 12.312 10.195 1 98.31 43 LEU B C 1
ATOM 2715 O O . LEU B 1 43 ? 10.68 11.188 10.633 1 98.31 43 LEU B O 1
ATOM 2719 N N . GLY B 1 44 ? 10.57 12.641 8.938 1 96.44 44 GLY B N 1
ATOM 2720 C CA . GLY B 1 44 ? 11.297 11.789 8.008 1 96.44 44 GLY B CA 1
ATOM 2721 C C . GLY B 1 44 ? 12.695 12.281 7.715 1 96.44 44 GLY B C 1
ATOM 2722 O O . GLY B 1 44 ? 12.93 13.492 7.605 1 96.44 44 GLY B O 1
ATOM 2723 N N . SER B 1 45 ? 13.562 11.375 7.57 1 94.31 45 SER B N 1
ATOM 2724 C CA . SER B 1 45 ? 14.953 11.719 7.281 1 94.31 45 SER B CA 1
ATOM 2725 C C . SER B 1 45 ? 15.117 12.164 5.832 1 94.31 45 SER B C 1
ATOM 2727 O O . SER B 1 45 ? 14.586 11.531 4.914 1 94.31 45 SER B O 1
ATOM 2729 N N . PRO B 1 46 ? 15.883 13.242 5.602 1 95.44 46 PRO B N 1
ATOM 2730 C CA . PRO B 1 46 ? 16.141 13.695 4.234 1 95.44 46 PRO B CA 1
ATOM 2731 C C . PRO B 1 46 ? 17.359 13.023 3.611 1 95.44 46 PRO B C 1
ATOM 2733 O O . PRO B 1 46 ? 17.844 13.461 2.562 1 95.44 46 PRO B O 1
ATOM 2736 N N . ALA B 1 47 ? 17.828 11.961 4.203 1 95.19 47 ALA B N 1
ATOM 2737 C CA . ALA B 1 47 ? 19.094 11.359 3.824 1 95.19 47 ALA B CA 1
ATOM 2738 C C . ALA B 1 47 ? 19.094 10.938 2.357 1 95.19 47 ALA B C 1
ATOM 2740 O O . ALA B 1 47 ? 20.125 10.992 1.684 1 95.19 47 ALA B O 1
ATOM 2741 N N . HIS B 1 48 ? 17.969 10.5 1.867 1 95.56 48 HIS B N 1
ATOM 2742 C CA . HIS B 1 48 ? 17.891 10.031 0.489 1 95.56 48 HIS B CA 1
ATOM 2743 C C . HIS B 1 48 ? 16.938 10.898 -0.336 1 95.56 48 HIS B C 1
ATOM 2745 O O . HIS B 1 48 ? 16.391 10.445 -1.342 1 95.56 48 HIS B O 1
ATOM 2751 N N . LEU B 1 49 ? 16.766 12.133 0.1 1 95.06 49 LEU B N 1
ATOM 2752 C CA . LEU B 1 49 ? 15.883 13.062 -0.599 1 95.06 49 LEU B CA 1
ATOM 2753 C C . LEU B 1 49 ? 16.312 13.219 -2.057 1 95.06 49 LEU B C 1
ATOM 2755 O O . LEU B 1 49 ? 17.5 13.359 -2.352 1 95.06 49 LEU B O 1
ATOM 2759 N N . PHE B 1 50 ? 15.312 13.047 -2.912 1 91.75 50 PHE B N 1
ATOM 2760 C CA . PHE B 1 50 ? 15.5 13.211 -4.348 1 91.75 50 PHE B CA 1
ATOM 2761 C C . PHE B 1 50 ? 14.406 14.086 -4.941 1 91.75 50 PHE B C 1
ATOM 2763 O O . PHE B 1 50 ? 13.227 13.922 -4.629 1 91.75 50 PHE B O 1
ATOM 2770 N N . HIS B 1 51 ? 14.844 15.078 -5.723 1 90.94 51 HIS B N 1
ATOM 2771 C CA . HIS B 1 51 ? 13.898 16 -6.348 1 90.94 51 HIS B CA 1
ATOM 2772 C C . HIS B 1 51 ? 13.148 15.328 -7.496 1 90.94 51 HIS B C 1
ATOM 2774 O O . HIS B 1 51 ? 13.703 15.148 -8.586 1 90.94 51 HIS B O 1
ATOM 2780 N N . ARG B 1 52 ? 11.875 14.992 -7.23 1 87.06 52 ARG B N 1
ATOM 2781 C CA . ARG B 1 52 ? 10.992 14.398 -8.234 1 87.06 52 ARG B CA 1
ATOM 2782 C C . ARG B 1 52 ? 9.938 15.391 -8.688 1 87.06 52 ARG B C 1
ATOM 2784 O O . ARG B 1 52 ? 9.625 16.344 -7.98 1 87.06 52 ARG B O 1
ATOM 2791 N N . ALA B 1 53 ? 9.438 15.133 -9.93 1 82.88 53 ALA B N 1
ATOM 2792 C CA . ALA B 1 53 ? 8.305 15.914 -10.406 1 82.88 53 ALA B CA 1
ATOM 2793 C C . ALA B 1 53 ? 6.996 15.406 -9.797 1 82.88 53 ALA B C 1
ATOM 2795 O O . ALA B 1 53 ? 6.238 14.688 -10.445 1 82.88 53 ALA B O 1
ATOM 2796 N N . THR B 1 54 ? 6.695 15.844 -8.641 1 79.31 54 THR B N 1
ATOM 2797 C CA . THR B 1 54 ? 5.586 15.273 -7.891 1 79.31 54 THR B CA 1
ATOM 2798 C C . THR B 1 54 ? 4.383 16.219 -7.902 1 79.31 54 THR B C 1
ATOM 2800 O O . THR B 1 54 ? 3.266 15.805 -7.578 1 79.31 54 THR B O 1
ATOM 2803 N N . SER B 1 55 ? 4.59 17.422 -8.133 1 80.75 55 SER B N 1
ATOM 2804 C CA . SER B 1 55 ? 3.572 18.469 -8.141 1 80.75 55 SER B CA 1
ATOM 2805 C C . SER B 1 55 ? 3.914 19.562 -9.148 1 80.75 55 SER B C 1
ATOM 2807 O O . SER B 1 55 ? 4.988 19.531 -9.758 1 80.75 55 SER B O 1
ATOM 2809 N N . SER B 1 56 ? 2.934 20.438 -9.305 1 79.06 56 SER B N 1
ATOM 2810 C CA . SER B 1 56 ? 3.203 21.578 -10.172 1 79.06 56 SER B CA 1
ATOM 2811 C C . SER B 1 56 ? 4.402 22.375 -9.672 1 79.06 56 SER B C 1
ATOM 2813 O O . SER B 1 56 ? 5.258 22.781 -10.461 1 79.06 56 SER B O 1
ATOM 2815 N N . LEU B 1 57 ? 4.422 22.547 -8.406 1 78.38 57 LEU B N 1
ATOM 2816 C CA . LEU B 1 57 ? 5.52 23.281 -7.797 1 78.38 57 LEU B CA 1
ATOM 2817 C C . LEU B 1 57 ? 6.848 22.578 -8.016 1 78.38 57 LEU B C 1
ATOM 2819 O O . LEU B 1 57 ? 7.828 23.188 -8.438 1 78.38 57 LEU B O 1
ATOM 2823 N N . SER B 1 58 ? 6.914 21.359 -7.742 1 82.25 58 SER B N 1
ATOM 2824 C CA . SER B 1 58 ? 8.156 20.609 -7.867 1 82.25 58 SER B CA 1
ATOM 2825 C C . SER B 1 58 ? 8.602 20.516 -9.32 1 82.25 58 SER B C 1
ATOM 2827 O O . SER B 1 58 ? 9.797 20.578 -9.617 1 82.25 58 SER B O 1
ATOM 2829 N N . ARG B 1 59 ? 7.711 20.375 -10.227 1 81.75 59 ARG B N 1
ATOM 2830 C CA . ARG B 1 59 ? 8.023 20.312 -11.648 1 81.75 59 ARG B CA 1
ATOM 2831 C C . ARG B 1 59 ? 8.672 21.609 -12.125 1 81.75 59 ARG B C 1
ATOM 2833 O O . ARG B 1 59 ? 9.664 21.578 -12.852 1 81.75 59 ARG B O 1
ATOM 2840 N N . LYS B 1 60 ? 8.094 22.672 -11.703 1 81.81 60 LYS B N 1
ATOM 2841 C CA . LYS B 1 60 ? 8.633 23.984 -12.07 1 81.81 60 LYS B CA 1
ATOM 2842 C C . LYS B 1 60 ? 10.062 24.141 -11.578 1 81.81 60 LYS B C 1
ATOM 2844 O O . LYS B 1 60 ? 10.945 24.547 -12.344 1 81.81 60 LYS B O 1
ATOM 2849 N N . HIS B 1 61 ? 10.273 23.781 -10.398 1 83.69 61 HIS B N 1
ATOM 2850 C CA . HIS B 1 61 ? 11.602 23.953 -9.82 1 83.69 61 HIS B CA 1
ATOM 2851 C C . HIS B 1 61 ? 12.594 22.969 -10.422 1 83.69 61 HIS B C 1
ATOM 2853 O O . HIS B 1 61 ? 13.766 23.297 -10.602 1 83.69 61 HIS B O 1
ATOM 2859 N N . LEU B 1 62 ? 12.148 21.812 -10.656 1 83.94 62 LEU B N 1
ATOM 2860 C CA . LEU B 1 62 ? 13.023 20.828 -11.289 1 83.94 62 LEU B CA 1
ATOM 2861 C C . LEU B 1 62 ? 13.539 21.344 -12.633 1 83.94 62 LEU B C 1
ATOM 2863 O O . LEU B 1 62 ? 14.703 21.109 -12.977 1 83.94 62 LEU B O 1
ATOM 2867 N N . ARG B 1 63 ? 12.734 22.078 -13.281 1 87.62 63 ARG B N 1
ATOM 2868 C CA . ARG B 1 63 ? 13.094 22.609 -14.586 1 87.62 63 ARG B CA 1
ATOM 2869 C C . ARG B 1 63 ? 13.969 23.859 -14.438 1 87.62 63 ARG B C 1
ATOM 2871 O O . ARG B 1 63 ? 14.938 24.031 -15.188 1 87.62 63 ARG B O 1
ATOM 2878 N N . GLU B 1 64 ? 13.734 24.641 -13.43 1 90 64 GLU B N 1
ATOM 2879 C CA . GLU B 1 64 ? 14.305 25.984 -13.398 1 90 64 GLU B CA 1
ATOM 2880 C C . GLU B 1 64 ? 15.406 26.094 -12.352 1 90 64 GLU B C 1
ATOM 2882 O O . GLU B 1 64 ? 16.391 26.812 -12.547 1 90 64 GLU B O 1
ATOM 2887 N N . ALA B 1 65 ? 15.172 25.469 -11.227 1 90.94 65 ALA B N 1
ATOM 2888 C CA . ALA B 1 65 ? 16.078 25.578 -10.086 1 90.94 65 ALA B CA 1
ATOM 2889 C C . ALA B 1 65 ? 15.992 24.328 -9.203 1 90.94 65 ALA B C 1
ATOM 2891 O O . ALA B 1 65 ? 15.445 24.391 -8.094 1 90.94 65 ALA B O 1
ATOM 2892 N N . PRO B 1 66 ? 16.641 23.281 -9.656 1 92.56 66 PRO B N 1
ATOM 2893 C CA . PRO B 1 66 ? 16.531 22.031 -8.898 1 92.56 66 PRO B CA 1
ATOM 2894 C C . PRO B 1 66 ? 17.047 22.172 -7.465 1 92.56 66 PRO B C 1
ATOM 2896 O O . PRO B 1 66 ? 17.922 23 -7.195 1 92.56 66 PRO B O 1
ATOM 2899 N N . CYS B 1 67 ? 16.484 21.391 -6.605 1 95.06 67 CYS B N 1
ATOM 2900 C CA . CYS B 1 67 ? 16.781 21.422 -5.18 1 95.06 67 CYS B CA 1
ATOM 2901 C C . CYS B 1 67 ? 18.266 21.125 -4.926 1 95.06 67 CYS B C 1
ATOM 2903 O O . CYS B 1 67 ? 18.812 20.172 -5.48 1 95.06 67 CYS B O 1
ATOM 2905 N N . ASN B 1 68 ? 18.859 22 -4.207 1 96.56 68 ASN B N 1
ATOM 2906 C CA . ASN B 1 68 ? 20.156 21.672 -3.629 1 96.56 68 ASN B CA 1
ATOM 2907 C C . ASN B 1 68 ? 20.016 20.781 -2.398 1 96.56 68 ASN B C 1
ATOM 2909 O O . ASN B 1 68 ? 19.672 21.266 -1.314 1 96.56 68 ASN B O 1
ATOM 2913 N N . ILE B 1 69 ? 20.359 19.547 -2.5 1 95.62 69 ILE B N 1
ATOM 2914 C CA . ILE B 1 69 ? 20.062 18.516 -1.51 1 95.62 69 ILE B CA 1
ATOM 2915 C C . ILE B 1 69 ? 20.828 18.812 -0.219 1 95.62 69 ILE B C 1
ATOM 2917 O O . ILE B 1 69 ? 20.297 18.625 0.878 1 95.62 69 ILE B O 1
ATOM 2921 N N . GLN B 1 70 ? 22.016 19.25 -0.309 1 96.38 70 GLN B N 1
ATOM 2922 C CA . GLN B 1 70 ? 22.812 19.547 0.879 1 96.38 70 GLN B CA 1
ATOM 2923 C C . GLN B 1 70 ? 22.188 20.672 1.69 1 96.38 70 GLN B C 1
ATOM 2925 O O . GLN B 1 70 ? 22.109 20.594 2.918 1 96.38 70 GLN B O 1
ATOM 2930 N N . VAL B 1 71 ? 21.781 21.672 1.007 1 97.56 71 VAL B N 1
ATOM 2931 C CA . VAL B 1 71 ? 21.109 22.797 1.67 1 97.56 71 VAL B CA 1
ATOM 2932 C C . VAL B 1 71 ? 19.797 22.328 2.281 1 97.56 71 VAL B C 1
ATOM 2934 O O . VAL B 1 71 ? 19.453 22.703 3.406 1 97.56 71 VAL B O 1
ATOM 2937 N N . ALA B 1 72 ? 19.109 21.531 1.538 1 97.25 72 ALA B N 1
ATOM 2938 C CA . ALA B 1 72 ? 17.844 20.984 2.033 1 97.25 72 ALA B CA 1
ATOM 2939 C C . ALA B 1 72 ? 18.062 20.203 3.32 1 97.25 72 ALA B C 1
ATOM 2941 O O . ALA B 1 72 ? 17.266 20.312 4.262 1 97.25 72 ALA B O 1
ATOM 2942 N N . GLN B 1 73 ? 19.094 19.438 3.357 1 97.44 73 GLN B N 1
ATOM 2943 C CA . GLN B 1 73 ? 19.406 18.641 4.539 1 97.44 73 GLN B CA 1
ATOM 2944 C C . GLN B 1 73 ? 19.734 19.531 5.73 1 97.44 73 GLN B C 1
ATOM 2946 O O . GLN B 1 73 ? 19.328 19.234 6.859 1 97.44 73 GLN B O 1
ATOM 2951 N N . ALA B 1 74 ? 20.438 20.594 5.512 1 97.88 74 ALA B N 1
ATOM 2952 C CA . ALA B 1 74 ? 20.734 21.562 6.57 1 97.88 74 ALA B CA 1
ATOM 2953 C C . ALA B 1 74 ? 19.469 22.234 7.074 1 97.88 74 ALA B C 1
ATOM 2955 O O . ALA B 1 74 ? 19.312 22.453 8.281 1 97.88 74 ALA B O 1
ATOM 2956 N N . GLN B 1 75 ? 18.625 22.578 6.16 1 98.12 75 GLN B N 1
ATOM 2957 C CA . GLN B 1 75 ? 17.344 23.172 6.516 1 98.12 75 GLN B CA 1
ATOM 2958 C C . GLN B 1 75 ? 16.516 22.219 7.371 1 98.12 75 GLN B C 1
ATOM 2960 O O . GLN B 1 75 ? 15.875 22.641 8.336 1 98.12 75 GLN B O 1
ATOM 2965 N N . HIS B 1 76 ? 16.547 20.953 6.984 1 98.19 76 HIS B N 1
ATOM 2966 C CA . HIS B 1 76 ? 15.852 19.953 7.781 1 98.19 76 HIS B CA 1
ATOM 2967 C C . HIS B 1 76 ? 16.422 19.875 9.195 1 98.19 76 HIS B C 1
ATOM 2969 O O . HIS B 1 76 ? 15.664 19.766 10.164 1 98.19 76 HIS B O 1
ATOM 2975 N N . ALA B 1 77 ? 17.688 19.969 9.336 1 98.25 77 ALA B N 1
ATOM 2976 C CA . ALA B 1 77 ? 18.328 19.953 10.648 1 98.25 77 ALA B CA 1
ATOM 2977 C C . ALA B 1 77 ? 17.891 21.156 11.484 1 98.25 77 ALA B C 1
ATOM 2979 O O . ALA B 1 77 ? 17.703 21.031 12.703 1 98.25 77 ALA B O 1
ATOM 2980 N N . GLU B 1 78 ? 17.75 22.25 10.875 1 98.44 78 GLU B N 1
ATOM 2981 C CA . GLU B 1 78 ? 17.25 23.438 11.57 1 98.44 78 GLU B CA 1
ATOM 2982 C C . GLU B 1 78 ? 15.812 23.25 12.039 1 98.44 78 GLU B C 1
ATOM 2984 O O . GLU B 1 78 ? 15.438 23.719 13.117 1 98.44 78 GLU B O 1
ATOM 2989 N N . LEU B 1 79 ? 15.07 22.625 11.195 1 98.62 79 LEU B N 1
ATOM 2990 C CA . LEU B 1 79 ? 13.695 22.312 11.578 1 98.62 79 LEU B CA 1
ATOM 2991 C C . LEU B 1 79 ? 13.664 21.422 12.812 1 98.62 79 LEU B C 1
ATOM 2993 O O . LEU B 1 79 ? 12.883 21.656 13.734 1 98.62 79 LEU B O 1
ATOM 2997 N N . VAL B 1 80 ? 14.477 20.391 12.828 1 98.62 80 VAL B N 1
ATOM 2998 C CA . VAL B 1 80 ? 14.586 19.5 13.984 1 98.62 80 VAL B CA 1
ATOM 2999 C C . VAL B 1 80 ? 14.961 20.312 15.227 1 98.62 80 VAL B C 1
ATOM 3001 O O . VAL B 1 80 ? 14.344 20.156 16.281 1 98.62 80 VAL B O 1
ATOM 3004 N N . SER B 1 81 ? 15.906 21.188 15.109 1 98.56 81 SER B N 1
ATOM 3005 C CA . SER B 1 81 ? 16.359 22.031 16.219 1 98.56 81 SER B CA 1
ATOM 3006 C C . SER B 1 81 ? 15.227 22.922 16.734 1 98.56 81 SER B C 1
ATOM 3008 O O . SER B 1 81 ? 15.141 23.172 17.938 1 98.56 81 SER B O 1
ATOM 3010 N N . ALA B 1 82 ? 14.43 23.391 15.82 1 98.62 82 ALA B N 1
ATOM 3011 C CA . ALA B 1 82 ? 13.305 24.219 16.219 1 98.62 82 ALA B CA 1
ATOM 3012 C C . ALA B 1 82 ? 12.328 23.453 17.094 1 98.62 82 ALA B C 1
ATOM 3014 O O . ALA B 1 82 ? 11.867 23.969 18.125 1 98.62 82 ALA B O 1
ATOM 3015 N N . TYR B 1 83 ? 11.977 22.234 16.672 1 98.75 83 TYR B N 1
ATOM 3016 C CA . TYR B 1 83 ? 11.109 21.406 17.5 1 98.75 83 TYR B CA 1
ATOM 3017 C C . TYR B 1 83 ? 11.719 21.172 18.875 1 98.75 83 TYR B C 1
ATOM 3019 O O . TYR B 1 83 ? 11.047 21.344 19.906 1 98.75 83 TYR B O 1
ATOM 3027 N N . GLU B 1 84 ? 12.984 20.844 18.938 1 98.44 84 GLU B N 1
ATOM 3028 C CA . GLU B 1 84 ? 13.688 20.562 20.188 1 98.44 84 GLU B CA 1
ATOM 3029 C C . GLU B 1 84 ? 13.75 21.797 21.078 1 98.44 84 GLU B C 1
ATOM 3031 O O . GLU B 1 84 ? 13.633 21.703 22.297 1 98.44 84 GLU B O 1
ATOM 3036 N N . HIS B 1 85 ? 13.945 22.891 20.453 1 97.75 85 HIS B N 1
ATOM 3037 C CA . HIS B 1 85 ? 13.977 24.156 21.172 1 97.75 85 HIS B CA 1
ATOM 3038 C C . HIS B 1 85 ? 12.688 24.375 21.953 1 97.75 85 HIS B C 1
ATOM 3040 O O . HIS B 1 85 ? 12.719 24.875 23.078 1 97.75 85 HIS B O 1
ATOM 3046 N N . PHE B 1 86 ? 11.609 23.969 21.406 1 98.19 86 PHE B N 1
ATOM 3047 C CA . PHE B 1 86 ? 10.32 24.172 22.047 1 98.19 86 PHE B CA 1
ATOM 3048 C C . PHE B 1 86 ? 9.953 22.969 22.922 1 98.19 86 PHE B C 1
ATOM 3050 O O . PHE B 1 86 ? 8.812 22.859 23.375 1 98.19 86 PHE B O 1
ATOM 3057 N N . GLY B 1 87 ? 10.836 22.016 23.062 1 97.88 87 GLY B N 1
ATOM 3058 C CA . GLY B 1 87 ? 10.648 20.906 23.984 1 97.88 87 GLY B CA 1
ATOM 3059 C C . GLY B 1 87 ? 9.883 19.75 23.375 1 97.88 87 GLY B C 1
ATOM 3060 O O . GLY B 1 87 ? 9.391 18.875 24.094 1 97.88 87 GLY B O 1
ATOM 3061 N N . VAL B 1 88 ? 9.695 19.719 22.094 1 98.5 88 VAL B N 1
ATOM 3062 C CA . VAL B 1 88 ? 9.016 18.625 21.406 1 98.5 88 VAL B CA 1
ATOM 3063 C C . VAL B 1 88 ? 10 17.484 21.141 1 98.5 88 VAL B C 1
ATOM 3065 O O . VAL B 1 88 ? 11.094 17.719 20.609 1 98.5 88 VAL B O 1
ATOM 3068 N N . LYS B 1 89 ? 9.586 16.312 21.531 1 97.75 89 LYS B N 1
ATOM 3069 C CA . LYS B 1 89 ? 10.414 15.141 21.234 1 97.75 89 LYS B CA 1
ATOM 3070 C C . LYS B 1 89 ? 10.281 14.719 19.781 1 97.75 89 LYS B C 1
ATOM 3072 O O . LYS B 1 89 ? 9.172 14.477 19.297 1 97.75 89 LYS B O 1
ATOM 3077 N N . VAL B 1 90 ? 11.461 14.586 19.156 1 97.88 90 VAL B N 1
ATOM 3078 C CA . VAL B 1 90 ? 11.477 14.242 17.734 1 97.88 90 VAL B CA 1
ATOM 3079 C C . VAL B 1 90 ? 11.773 12.758 17.562 1 97.88 90 VAL B C 1
ATOM 3081 O O . VAL B 1 90 ? 12.766 12.25 18.109 1 97.88 90 VAL B O 1
ATOM 3084 N N . HIS B 1 91 ? 10.898 12.062 16.938 1 97 91 HIS B N 1
ATOM 3085 C CA . HIS B 1 91 ? 11.117 10.719 16.422 1 97 91 HIS B CA 1
ATOM 3086 C C . HIS B 1 91 ? 11.391 10.727 14.93 1 97 91 HIS B C 1
ATOM 3088 O O . HIS B 1 91 ? 10.734 11.461 14.18 1 97 91 HIS B O 1
ATOM 3094 N N . MET B 1 92 ? 12.391 9.922 14.5 1 96.81 92 MET B N 1
ATOM 3095 C CA . MET B 1 92 ? 12.812 9.977 13.102 1 96.81 92 MET B CA 1
ATOM 3096 C C . MET B 1 92 ? 12.547 8.648 12.398 1 96.81 92 MET B C 1
ATOM 3098 O O . MET B 1 92 ? 12.945 7.594 12.883 1 96.81 92 MET B O 1
ATOM 3102 N N . LEU B 1 93 ? 11.805 8.711 11.266 1 95.56 93 LEU B N 1
ATOM 3103 C CA . LEU B 1 93 ? 11.711 7.543 10.406 1 95.56 93 LEU B CA 1
ATOM 3104 C C . LEU B 1 93 ? 13.078 7.164 9.852 1 95.56 93 LEU B C 1
ATOM 3106 O O . LEU B 1 93 ? 13.805 8.016 9.344 1 95.56 93 LEU B O 1
ATOM 3110 N N . PRO B 1 94 ? 13.367 5.918 9.969 1 89 94 PRO B N 1
ATOM 3111 C CA . PRO B 1 94 ? 14.633 5.504 9.367 1 89 94 PRO B CA 1
ATOM 3112 C C . PRO B 1 94 ? 14.664 5.727 7.855 1 89 94 PRO B C 1
ATOM 3114 O O . PRO B 1 94 ? 13.672 5.484 7.172 1 89 94 PRO B O 1
ATOM 3117 N N . ALA B 1 95 ? 15.82 6.145 7.422 1 92.12 95 ALA B N 1
ATOM 3118 C CA . ALA B 1 95 ? 15.977 6.395 5.992 1 92.12 95 ALA B CA 1
ATOM 3119 C C . ALA B 1 95 ? 16.078 5.086 5.215 1 92.12 95 ALA B C 1
ATOM 3121 O O . ALA B 1 95 ? 16.75 4.148 5.656 1 92.12 95 ALA B O 1
ATOM 3122 N N . GLU B 1 96 ? 15.359 4.965 4.207 1 93.12 96 GLU B N 1
ATOM 3123 C CA . GLU B 1 96 ? 15.484 3.875 3.242 1 93.12 96 GLU B CA 1
ATOM 3124 C C . GLU B 1 96 ? 15.82 4.406 1.852 1 93.12 96 GLU B C 1
ATOM 3126 O O . GLU B 1 96 ? 15.211 5.363 1.379 1 93.12 96 GLU B O 1
ATOM 3131 N N . PRO B 1 97 ? 16.781 3.793 1.172 1 93.75 97 PRO B N 1
ATOM 3132 C CA . PRO B 1 97 ? 17.266 4.355 -0.088 1 93.75 97 PRO B CA 1
ATOM 3133 C C . PRO B 1 97 ? 16.188 4.473 -1.15 1 93.75 97 PRO B C 1
ATOM 3135 O O . PRO B 1 97 ? 16.234 5.359 -2.002 1 93.75 97 PRO B O 1
ATOM 3138 N N . GLU B 1 98 ? 15.234 3.615 -1.094 1 94.5 98 GLU B N 1
ATOM 3139 C CA . GLU B 1 98 ? 14.219 3.615 -2.137 1 94.5 98 GLU B CA 1
ATOM 3140 C C . GLU B 1 98 ? 13.117 4.625 -1.832 1 94.5 98 GLU B C 1
ATOM 3142 O O . GLU B 1 98 ? 12.281 4.926 -2.691 1 94.5 98 GLU B O 1
ATOM 3147 N N . LEU B 1 99 ? 13.07 5.137 -0.658 1 96.19 99 LEU B N 1
ATOM 3148 C CA . LEU B 1 99 ? 12.031 6.082 -0.263 1 96.19 99 LEU B CA 1
ATOM 3149 C C . LEU B 1 99 ? 12.578 7.508 -0.242 1 96.19 99 LEU B C 1
ATOM 3151 O O . LEU B 1 99 ? 12.781 8.086 0.829 1 96.19 99 LEU B O 1
ATOM 3155 N N . THR B 1 100 ? 12.633 8.109 -1.386 1 95.5 100 THR B N 1
ATOM 3156 C CA . THR B 1 100 ? 13.391 9.336 -1.589 1 95.5 100 THR B CA 1
ATOM 3157 C C . THR B 1 100 ? 12.555 10.555 -1.188 1 95.5 100 THR B C 1
ATOM 3159 O O . THR B 1 100 ? 13.07 11.672 -1.131 1 95.5 100 THR B O 1
ATOM 3162 N N . MET B 1 101 ? 11.273 10.375 -0.881 1 95.5 101 MET B N 1
ATOM 3163 C CA . MET B 1 101 ? 10.406 11.484 -0.499 1 95.5 101 MET B CA 1
ATOM 3164 C C . MET B 1 101 ? 9.891 11.305 0.926 1 95.5 101 MET B C 1
ATOM 3166 O O . MET B 1 101 ? 8.969 12 1.35 1 95.5 101 MET B O 1
ATOM 3170 N N . GLN B 1 102 ? 10.492 10.422 1.662 1 95.25 102 GLN B N 1
ATOM 3171 C CA . GLN B 1 102 ? 10.008 10.047 2.984 1 95.25 102 GLN B CA 1
ATOM 3172 C C . GLN B 1 102 ? 10.148 11.195 3.975 1 95.25 102 GLN B C 1
ATOM 3174 O O . GLN B 1 102 ? 9.578 11.164 5.066 1 95.25 102 GLN B O 1
ATOM 3179 N N . VAL B 1 103 ? 10.852 12.258 3.59 1 96.94 103 VAL B N 1
ATOM 3180 C CA . VAL B 1 103 ? 11 13.445 4.43 1 96.94 103 VAL B CA 1
ATOM 3181 C C . VAL B 1 103 ? 9.617 14.008 4.773 1 96.94 103 VAL B C 1
ATOM 3183 O O . VAL B 1 103 ? 9.438 14.625 5.824 1 96.94 103 VAL B O 1
ATOM 3186 N N . TYR B 1 104 ? 8.648 13.711 3.957 1 97 104 TYR B N 1
ATOM 3187 C CA . TYR B 1 104 ? 7.289 14.188 4.176 1 97 104 TYR B CA 1
ATOM 3188 C C . TYR B 1 104 ? 6.453 13.141 4.91 1 97 104 TYR B C 1
ATOM 3190 O O . TYR B 1 104 ? 5.496 12.602 4.352 1 97 104 TYR B O 1
ATOM 3198 N N . SER B 1 105 ? 6.691 13.031 6.168 1 97.5 105 SER B N 1
ATOM 3199 C CA . SER B 1 105 ? 6.203 11.945 7.008 1 97.5 105 SER B CA 1
ATOM 3200 C C . SER B 1 105 ? 4.711 12.094 7.293 1 97.5 105 SER B C 1
ATOM 3202 O O . SER B 1 105 ? 4.055 11.133 7.707 1 97.5 105 SER B O 1
ATOM 3204 N N . ARG B 1 106 ? 4.121 13.219 7.047 1 97.69 106 ARG B N 1
ATOM 3205 C CA . ARG B 1 106 ? 2.707 13.477 7.297 1 97.69 106 ARG B CA 1
ATOM 3206 C C . ARG B 1 106 ? 1.829 12.695 6.32 1 97.69 106 ARG B C 1
ATOM 3208 O O . ARG B 1 106 ? 0.685 12.367 6.637 1 97.69 106 ARG B O 1
ATOM 3215 N N . ASP B 1 107 ? 2.352 12.422 5.211 1 98 107 ASP B N 1
ATOM 3216 C CA . ASP B 1 107 ? 1.502 11.977 4.109 1 98 107 ASP B CA 1
ATOM 3217 C C . ASP B 1 107 ? 1.202 10.484 4.227 1 98 107 ASP B C 1
ATOM 3219 O O . ASP B 1 107 ? 0.149 10.016 3.781 1 98 107 ASP B O 1
ATOM 3223 N N . SER B 1 108 ? 2.074 9.758 4.84 1 98.31 108 SER B N 1
ATOM 3224 C CA . SER B 1 108 ? 1.955 8.305 4.816 1 98.31 108 SER B CA 1
ATOM 3225 C C . SER B 1 108 ? 1.114 7.797 5.984 1 98.31 108 SER B C 1
ATOM 3227 O O . SER B 1 108 ? 0.774 6.617 6.043 1 98.31 108 SER B O 1
ATOM 3229 N N . SER B 1 109 ? 0.808 8.664 6.922 1 98.56 109 SER B N 1
ATOM 3230 C CA . SER B 1 109 ? 0.02 8.297 8.094 1 98.56 109 SER B CA 1
ATOM 3231 C C . SER B 1 109 ? -0.481 9.539 8.828 1 98.56 109 SER B C 1
ATOM 3233 O O . SER B 1 109 ? 0.01 10.641 8.602 1 98.56 109 SER B O 1
ATOM 3235 N N . PHE B 1 110 ? -1.463 9.312 9.688 1 98.44 110 PHE B N 1
ATOM 3236 C CA . PHE B 1 110 ? -1.848 10.375 10.609 1 98.44 110 PHE B CA 1
ATOM 3237 C C . PHE B 1 110 ? -2.361 9.797 11.922 1 98.44 110 PHE B C 1
ATOM 3239 O O . PHE B 1 110 ? -2.717 8.617 11.984 1 98.44 110 PHE B O 1
ATOM 3246 N N . MET B 1 111 ? -2.33 10.625 12.93 1 97.94 111 MET B N 1
ATOM 3247 C CA . MET B 1 111 ? -2.689 10.195 14.281 1 97.94 111 MET B CA 1
ATOM 3248 C C . MET B 1 111 ? -4.102 10.648 14.641 1 97.94 111 MET B C 1
ATOM 3250 O O . MET B 1 111 ? -4.562 11.688 14.172 1 97.94 111 MET B O 1
ATOM 3254 N N . THR B 1 112 ? -4.77 9.867 15.406 1 97.94 112 THR B N 1
ATOM 3255 C CA . THR B 1 112 ? -6.102 10.148 15.938 1 97.94 112 THR B CA 1
ATOM 3256 C C . THR B 1 112 ? -6.152 9.852 17.438 1 97.94 112 THR B C 1
ATOM 3258 O O . THR B 1 112 ? -5.18 9.367 18.016 1 97.94 112 THR B O 1
ATOM 3261 N N . PRO B 1 113 ? -7.27 10.133 18.109 1 96.88 113 PRO B N 1
ATOM 3262 C CA . PRO B 1 113 ? -7.402 9.727 19.5 1 96.88 113 PRO B CA 1
ATOM 3263 C C . PRO B 1 113 ? -7.418 8.211 19.688 1 96.88 113 PRO B C 1
ATOM 3265 O O . PRO B 1 113 ? -7.246 7.723 20.812 1 96.88 113 PRO B O 1
ATOM 3268 N N . TYR B 1 114 ? -7.566 7.477 18.625 1 97.25 114 TYR B N 1
ATOM 3269 C CA . TYR B 1 114 ? -7.855 6.047 18.719 1 97.25 114 TYR B CA 1
ATOM 3270 C C . TYR B 1 114 ? -6.668 5.223 18.25 1 97.25 114 TYR B C 1
ATOM 3272 O O . TYR B 1 114 ? -6.672 3.992 18.359 1 97.25 114 TYR B O 1
ATOM 3280 N N . GLY B 1 115 ? -5.633 5.871 17.734 1 96.75 115 GLY B N 1
ATOM 3281 C CA . GLY B 1 115 ? -4.48 5.223 17.125 1 96.75 115 GLY B CA 1
ATOM 3282 C C . GLY B 1 115 ? -4.07 5.844 15.805 1 96.75 115 GLY B C 1
ATOM 3283 O O . GLY B 1 115 ? -4.648 6.848 15.375 1 96.75 115 GLY B O 1
ATOM 3284 N N . ALA B 1 116 ? -3.104 5.242 15.164 1 98.06 116 ALA B N 1
ATOM 3285 C CA . ALA B 1 116 ? -2.604 5.758 13.891 1 98.06 116 ALA B CA 1
ATOM 3286 C C . ALA B 1 116 ? -3.41 5.203 12.719 1 98.06 116 ALA B C 1
ATOM 3288 O O . ALA B 1 116 ? -3.893 4.07 12.773 1 98.06 116 ALA B O 1
ATOM 3289 N N . VAL B 1 117 ? -3.602 5.988 11.758 1 98.81 117 VAL B N 1
ATOM 3290 C CA . VAL B 1 117 ? -4.133 5.547 10.469 1 98.81 117 VAL B CA 1
ATOM 3291 C C . VAL B 1 117 ? -3 5.457 9.445 1 98.81 117 VAL B C 1
ATOM 3293 O O . VAL B 1 117 ? -2.207 6.391 9.305 1 98.81 117 VAL B O 1
ATOM 3296 N N . ILE B 1 118 ? -2.873 4.297 8.812 1 98.75 118 ILE B N 1
ATOM 3297 C CA . ILE B 1 118 ? -1.971 4.164 7.672 1 98.75 118 ILE B CA 1
ATOM 3298 C C . ILE B 1 118 ? -2.713 4.516 6.383 1 98.75 118 ILE B C 1
ATOM 3300 O O . ILE B 1 118 ? -3.75 3.924 6.074 1 98.75 118 ILE B O 1
ATOM 3304 N N . THR B 1 119 ? -2.188 5.484 5.672 1 98.56 119 THR B N 1
ATOM 3305 C CA . THR B 1 119 ? -2.857 5.973 4.473 1 98.56 119 THR B CA 1
ATOM 3306 C C . THR B 1 119 ? -2.551 5.074 3.279 1 98.56 119 THR B C 1
ATOM 3308 O O . THR B 1 119 ? -2.137 3.926 3.449 1 98.56 119 THR B O 1
ATOM 3311 N N . ALA B 1 120 ? -2.914 5.504 2.102 1 97.81 120 ALA B N 1
ATOM 3312 C CA . ALA B 1 120 ? -2.635 4.848 0.827 1 97.81 120 ALA B CA 1
ATOM 3313 C C . ALA B 1 120 ? -2.104 5.844 -0.2 1 97.81 120 ALA B C 1
ATOM 3315 O O . ALA B 1 120 ? -2.881 6.461 -0.935 1 97.81 120 ALA B O 1
ATOM 3316 N N . MET B 1 121 ? -0.77 5.879 -0.268 1 97.12 121 MET B N 1
ATOM 3317 C CA . MET B 1 121 ? -0.104 6.891 -1.088 1 97.12 121 MET B CA 1
ATOM 3318 C C . MET B 1 121 ? -0.472 6.723 -2.559 1 97.12 121 MET B C 1
ATOM 3320 O O . MET B 1 121 ? -0.549 5.602 -3.062 1 97.12 121 MET B O 1
ATOM 3324 N N . ALA B 1 122 ? -0.588 7.836 -3.271 1 95.19 122 ALA B N 1
ATOM 3325 C CA . ALA B 1 122 ? -1.04 7.824 -4.66 1 95.19 122 ALA B CA 1
ATOM 3326 C C . ALA B 1 122 ? 0.104 7.465 -5.605 1 95.19 122 ALA B C 1
ATOM 3328 O O . ALA B 1 122 ? -0.031 6.574 -6.445 1 95.19 122 ALA B O 1
ATOM 3329 N N . ASN B 1 123 ? 1.219 8.133 -5.473 1 92.5 123 ASN B N 1
ATOM 3330 C CA . ASN B 1 123 ? 2.336 7.941 -6.391 1 92.5 123 ASN B CA 1
ATOM 3331 C C . ASN B 1 123 ? 3.098 6.656 -6.082 1 92.5 123 ASN B C 1
ATOM 3333 O O . ASN B 1 123 ? 3.367 6.352 -4.918 1 92.5 123 ASN B O 1
ATOM 3337 N N . TRP B 1 124 ? 3.465 5.922 -7.105 1 88.31 124 TRP B N 1
ATOM 3338 C CA . TRP B 1 124 ? 4.047 4.598 -6.926 1 88.31 124 TRP B CA 1
ATOM 3339 C C . TRP B 1 124 ? 5.355 4.68 -6.145 1 88.31 124 TRP B C 1
ATOM 3341 O O . TRP B 1 124 ? 5.66 3.799 -5.336 1 88.31 124 TRP B O 1
ATOM 3351 N N . TRP B 1 125 ? 6.094 5.746 -6.359 1 90.88 125 TRP B N 1
ATOM 3352 C CA . TRP B 1 125 ? 7.418 5.852 -5.754 1 90.88 125 TRP B CA 1
ATOM 3353 C C . TRP B 1 125 ? 7.316 6.234 -4.281 1 90.88 125 TRP B C 1
ATOM 3355 O O . TRP B 1 125 ? 8.336 6.336 -3.588 1 90.88 125 TRP B O 1
ATOM 3365 N N . ARG B 1 126 ? 6.086 6.477 -3.797 1 94.19 126 ARG B N 1
ATOM 3366 C CA . ARG B 1 126 ? 5.914 6.828 -2.393 1 94.19 126 ARG B CA 1
ATOM 3367 C C . ARG B 1 126 ? 5.148 5.742 -1.645 1 94.19 126 ARG B C 1
ATOM 3369 O O . ARG B 1 126 ? 4.98 5.82 -0.425 1 94.19 126 ARG B O 1
ATOM 3376 N N . ARG B 1 127 ? 4.715 4.742 -2.301 1 93.75 127 ARG B N 1
ATOM 3377 C CA . ARG B 1 127 ? 3.846 3.74 -1.69 1 93.75 127 ARG B CA 1
ATOM 3378 C C . ARG B 1 127 ? 4.574 2.988 -0.58 1 93.75 127 ARG B C 1
ATOM 3380 O O . ARG B 1 127 ? 3.967 2.629 0.432 1 93.75 127 ARG B O 1
ATOM 3387 N N . GLY B 1 128 ? 5.836 2.82 -0.744 1 96.25 128 GLY B N 1
ATOM 3388 C CA . GLY B 1 128 ? 6.621 2.16 0.286 1 96.25 128 GLY B CA 1
ATOM 3389 C C . GLY B 1 128 ? 6.633 2.914 1.602 1 96.25 128 GLY B C 1
ATOM 3390 O O . GLY B 1 128 ? 6.941 2.34 2.648 1 96.25 128 GLY B O 1
ATOM 3391 N N . GLU B 1 129 ? 6.305 4.145 1.584 1 97.62 129 GLU B N 1
ATOM 3392 C CA . GLU B 1 129 ? 6.316 4.973 2.785 1 97.62 129 GLU B CA 1
ATOM 3393 C C . GLU B 1 129 ? 5.246 4.523 3.775 1 97.62 129 GLU B C 1
ATOM 3395 O O . GLU B 1 129 ? 5.414 4.672 4.988 1 97.62 129 GLU B O 1
ATOM 3400 N N . ASN B 1 130 ? 4.16 3.904 3.262 1 98.06 130 ASN B N 1
ATOM 3401 C CA . ASN B 1 130 ? 3.139 3.365 4.156 1 98.06 130 ASN B CA 1
ATOM 3402 C C . ASN B 1 130 ? 3.678 2.201 4.98 1 98.06 130 ASN B C 1
ATOM 3404 O O . ASN B 1 130 ? 3.404 2.105 6.18 1 98.06 130 ASN B O 1
ATOM 3408 N N . TYR B 1 131 ? 4.445 1.388 4.352 1 97.56 131 TYR B N 1
ATOM 3409 C CA . TYR B 1 131 ? 5.027 0.25 5.055 1 97.56 131 TYR B CA 1
ATOM 3410 C C . TYR B 1 131 ? 6.082 0.709 6.055 1 97.56 131 TYR B C 1
ATOM 3412 O O . TYR B 1 131 ? 6.203 0.144 7.145 1 97.56 131 TYR B O 1
ATOM 3420 N N . ALA B 1 132 ? 6.836 1.732 5.684 1 96 132 ALA B N 1
ATOM 3421 C CA . ALA B 1 132 ? 7.812 2.297 6.609 1 96 132 ALA B CA 1
ATOM 3422 C C . ALA B 1 132 ? 7.125 2.883 7.84 1 96 132 ALA B C 1
ATOM 3424 O O . ALA B 1 132 ? 7.59 2.693 8.969 1 96 132 ALA B O 1
ATOM 3425 N N . ALA B 1 133 ? 6.039 3.549 7.617 1 97.12 133 ALA B N 1
ATOM 3426 C CA . ALA B 1 133 ? 5.262 4.094 8.727 1 97.12 133 ALA B CA 1
ATOM 3427 C C . ALA B 1 133 ? 4.742 2.98 9.633 1 97.12 133 ALA B C 1
ATOM 3429 O O . ALA B 1 133 ? 4.82 3.08 10.859 1 97.12 133 ALA B O 1
ATOM 3430 N N . LEU B 1 134 ? 4.223 1.953 9 1 96.75 134 LEU B N 1
ATOM 3431 C CA . LEU B 1 134 ? 3.705 0.81 9.742 1 96.75 134 LEU B CA 1
ATOM 3432 C C . LEU B 1 134 ? 4.777 0.225 10.656 1 96.75 134 LEU B C 1
ATOM 3434 O O . LEU B 1 134 ? 4.527 -0.022 11.836 1 96.75 134 LEU B O 1
ATOM 3438 N N . ARG B 1 135 ? 5.953 0.035 10.172 1 94.19 135 ARG B N 1
ATOM 3439 C CA . ARG B 1 135 ? 7.059 -0.515 10.945 1 94.19 135 ARG B CA 1
ATOM 3440 C C . ARG B 1 135 ? 7.449 0.422 12.086 1 94.19 135 ARG B C 1
ATOM 3442 O O . ARG B 1 135 ? 7.781 -0.032 13.18 1 94.19 135 ARG B O 1
ATOM 3449 N N . ALA B 1 136 ? 7.438 1.691 11.789 1 94.25 136 ALA B N 1
ATOM 3450 C CA . ALA B 1 136 ? 7.77 2.674 12.82 1 94.25 136 ALA B CA 1
ATOM 3451 C C . ALA B 1 136 ? 6.773 2.615 13.969 1 94.25 136 ALA B C 1
ATOM 3453 O O . ALA B 1 136 ? 7.168 2.631 15.141 1 94.25 136 ALA B O 1
ATOM 3454 N N . TYR B 1 137 ? 5.488 2.52 13.656 1 95.25 137 TYR B N 1
ATOM 3455 C CA . TYR B 1 137 ? 4.461 2.453 14.688 1 95.25 137 TYR B CA 1
ATOM 3456 C C . TYR B 1 137 ? 4.574 1.16 15.492 1 95.25 137 TYR B C 1
ATOM 3458 O O . TYR B 1 137 ? 4.383 1.157 16.703 1 95.25 137 TYR B O 1
ATOM 3466 N N . GLU B 1 138 ? 4.867 0.056 14.75 1 91.69 138 GLU B N 1
ATOM 3467 C CA . GLU B 1 138 ? 5.109 -1.199 15.453 1 91.69 138 GLU B CA 1
ATOM 3468 C C . GLU B 1 138 ? 6.273 -1.065 16.438 1 91.69 138 GLU B C 1
ATOM 3470 O O . GLU B 1 138 ? 6.16 -1.46 17.594 1 91.69 138 GLU B O 1
ATOM 3475 N N . ALA B 1 139 ? 7.344 -0.456 15.977 1 90.75 139 ALA B N 1
ATOM 3476 C CA . ALA B 1 139 ? 8.547 -0.296 16.797 1 90.75 139 ALA B CA 1
ATOM 3477 C C . ALA B 1 139 ? 8.266 0.581 18.016 1 90.75 139 ALA B C 1
ATOM 3479 O O . ALA B 1 139 ? 8.812 0.35 19.094 1 90.75 139 ALA B O 1
ATOM 3480 N N . MET B 1 140 ? 7.43 1.54 17.844 1 91.81 140 MET B N 1
ATOM 3481 C CA . MET B 1 140 ? 7.133 2.482 18.922 1 91.81 140 MET B CA 1
ATOM 3482 C C . MET B 1 140 ? 6.02 1.947 19.828 1 91.81 140 MET B C 1
ATOM 3484 O O . MET B 1 140 ? 5.715 2.539 20.859 1 91.81 140 MET B O 1
ATOM 3488 N N . GLY B 1 141 ? 5.398 0.859 19.391 1 90.69 141 GLY B N 1
ATOM 3489 C CA . GLY B 1 141 ? 4.301 0.294 20.156 1 90.69 141 GLY B CA 1
ATOM 3490 C C . GLY B 1 141 ? 3.021 1.102 20.047 1 90.69 141 GLY B C 1
ATOM 3491 O O . GLY B 1 141 ? 2.26 1.199 21.016 1 90.69 141 GLY B O 1
ATOM 3492 N N . ILE B 1 142 ? 2.793 1.751 18.969 1 94.62 142 ILE B N 1
ATOM 3493 C CA . ILE B 1 142 ? 1.579 2.521 18.719 1 94.62 142 ILE B CA 1
ATOM 3494 C C . ILE B 1 142 ? 0.625 1.716 17.844 1 94.62 142 ILE B C 1
ATOM 3496 O O . ILE B 1 142 ? 0.949 1.395 16.688 1 94.62 142 ILE B O 1
ATOM 3500 N N . PRO B 1 143 ? -0.529 1.396 18.344 1 94.12 143 PRO B N 1
ATOM 3501 C CA . PRO B 1 143 ? -1.466 0.595 17.547 1 94.12 143 PRO B CA 1
ATOM 3502 C C . PRO B 1 143 ? -2.049 1.364 16.375 1 94.12 143 PRO B C 1
ATOM 3504 O O . PRO B 1 143 ? -2.078 2.598 16.391 1 94.12 143 PRO B O 1
ATOM 3507 N N . ILE B 1 144 ? -2.465 0.569 15.414 1 97.25 144 ILE B N 1
ATOM 3508 C CA . ILE B 1 144 ? -3.09 1.114 14.211 1 97.25 144 ILE B CA 1
ATOM 3509 C C . ILE B 1 144 ? -4.605 1.17 14.398 1 97.25 144 ILE B C 1
ATOM 3511 O O . ILE B 1 144 ? -5.227 0.174 14.773 1 97.25 144 ILE B O 1
ATOM 3515 N N . TYR B 1 145 ? -5.172 2.387 14.242 1 98.25 145 TYR B N 1
ATOM 3516 C CA . TYR B 1 145 ? -6.629 2.498 14.211 1 98.25 145 TYR B CA 1
ATOM 3517 C C . TYR B 1 145 ? -7.207 1.707 13.047 1 98.25 145 TYR B C 1
ATOM 3519 O O . TYR B 1 145 ? -8.023 0.803 13.25 1 98.25 145 TYR B O 1
ATOM 3527 N N . ASP B 1 146 ? -6.707 2.08 11.898 1 98.25 146 ASP B N 1
ATOM 3528 C CA . ASP B 1 146 ? -7.074 1.354 10.688 1 98.25 146 ASP B CA 1
ATOM 3529 C C . ASP B 1 146 ? -6.156 1.729 9.523 1 98.25 146 ASP B C 1
ATOM 3531 O O . ASP B 1 146 ? -5.242 2.539 9.688 1 98.25 146 ASP B O 1
ATOM 3535 N N . MET B 1 147 ? -6.336 1.067 8.383 1 98.31 147 MET B N 1
ATOM 3536 C CA . MET B 1 147 ? -5.605 1.316 7.145 1 98.31 147 MET B CA 1
ATOM 3537 C C . MET B 1 147 ? -6.562 1.568 5.988 1 98.31 147 MET B C 1
ATOM 3539 O O . MET B 1 147 ? -7.574 0.875 5.852 1 98.31 147 MET B O 1
ATOM 3543 N N . VAL B 1 148 ? -6.238 2.553 5.188 1 98.38 148 VAL B N 1
ATOM 3544 C CA . VAL B 1 148 ? -7.141 2.955 4.113 1 98.38 148 VAL B CA 1
ATOM 3545 C C . VAL B 1 148 ? -7.078 1.935 2.977 1 98.38 148 VAL B C 1
ATOM 3547 O O . VAL B 1 148 ? -6.004 1.658 2.441 1 98.38 148 VAL B O 1
ATOM 3550 N N . THR B 1 149 ? -8.281 1.443 2.518 1 96.94 149 THR B N 1
ATOM 3551 C CA . THR B 1 149 ? -8.297 0.351 1.553 1 96.94 149 THR B CA 1
ATOM 3552 C C . THR B 1 149 ? -9.141 0.715 0.334 1 96.94 149 THR B C 1
ATOM 3554 O O . THR B 1 149 ? -9.094 0.023 -0.686 1 96.94 149 THR B O 1
ATOM 3557 N N . ALA B 1 150 ? -9.945 1.782 0.337 1 96.06 150 ALA B N 1
ATOM 3558 C CA . ALA B 1 150 ? -10.961 2.051 -0.678 1 96.06 150 ALA B CA 1
ATOM 3559 C C . ALA B 1 150 ? -10.406 2.936 -1.79 1 96.06 150 ALA B C 1
ATOM 3561 O O . ALA B 1 150 ? -11.086 3.197 -2.783 1 96.06 150 ALA B O 1
ATOM 3562 N N . GLY B 1 151 ? -9.211 3.248 -1.795 1 94.56 151 GLY B N 1
ATOM 3563 C CA . GLY B 1 151 ? -8.539 4.18 -2.691 1 94.56 151 GLY B CA 1
ATOM 3564 C C . GLY B 1 151 ? -7.352 4.867 -2.057 1 94.56 151 GLY B C 1
ATOM 3565 O O . GLY B 1 151 ? -6.875 4.445 -0.999 1 94.56 151 GLY B O 1
ATOM 3566 N N . THR B 1 152 ? -6.926 5.91 -2.771 1 97.12 152 THR B N 1
ATOM 3567 C CA . THR B 1 152 ? -5.773 6.609 -2.217 1 97.12 152 THR B CA 1
ATOM 3568 C C . THR B 1 152 ? -6.219 7.684 -1.229 1 97.12 152 THR B C 1
ATOM 3570 O O . THR B 1 152 ? -7.34 8.188 -1.314 1 97.12 152 THR B O 1
ATOM 3573 N N . PHE B 1 153 ? -5.43 7.977 -0.302 1 98.5 153 PHE B N 1
ATOM 3574 C CA . PHE B 1 153 ? -5.605 8.969 0.754 1 98.5 153 PHE B CA 1
ATOM 3575 C C . PHE B 1 153 ? -4.258 9.359 1.351 1 98.5 153 PHE B C 1
ATOM 3577 O O . PHE B 1 153 ? -3.451 8.5 1.701 1 98.5 153 PHE B O 1
ATOM 3584 N N . GLU B 1 154 ? -4.027 10.602 1.501 1 98.56 154 GLU B N 1
ATOM 3585 C CA . GLU B 1 154 ? -2.762 11.047 2.084 1 98.56 154 GLU B CA 1
ATOM 3586 C C . GLU B 1 154 ? -2.996 11.961 3.281 1 98.56 154 GLU B C 1
ATOM 3588 O O . GLU B 1 154 ? -3.973 12.719 3.311 1 98.56 154 GLU B O 1
ATOM 3593 N N . GLY B 1 155 ? -2.1 11.945 4.168 1 98.62 155 GLY B N 1
ATOM 3594 C CA . GLY B 1 155 ? -2.268 12.539 5.484 1 98.62 155 GLY B CA 1
ATOM 3595 C C . GLY B 1 155 ? -2.41 14.055 5.441 1 98.62 155 GLY B C 1
ATOM 3596 O O . GLY B 1 155 ? -3.051 14.641 6.312 1 98.62 155 GLY B O 1
ATOM 3597 N N . GLY B 1 156 ? -1.854 14.68 4.453 1 98.06 156 GLY B N 1
ATOM 3598 C CA . GLY B 1 156 ? -2 16.125 4.301 1 98.06 156 GLY B CA 1
ATOM 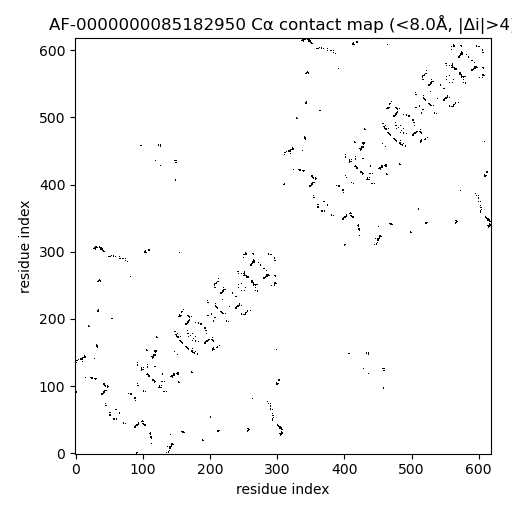3599 C C . GLY B 1 156 ? -3.434 16.547 4.062 1 98.06 156 GLY B C 1
ATOM 3600 O O . GLY B 1 156 ? -3.756 17.734 4.164 1 98.06 156 GLY B O 1
ATOM 3601 N N . ASP B 1 157 ? -4.273 15.586 3.85 1 98.62 157 ASP B N 1
ATOM 3602 C CA . ASP B 1 157 ? -5.672 15.875 3.549 1 98.62 157 ASP B CA 1
ATOM 3603 C C . ASP B 1 157 ? -6.566 15.578 4.75 1 98.62 157 ASP B C 1
ATOM 3605 O O . ASP B 1 157 ? -7.793 15.547 4.625 1 98.62 157 ASP B O 1
ATOM 3609 N N . PHE B 1 158 ? -6.004 15.336 5.91 1 98.62 158 PHE B N 1
ATOM 3610 C CA . PHE B 1 158 ? -6.75 15.086 7.137 1 98.62 158 PHE B CA 1
ATOM 3611 C C . PHE B 1 158 ? -6.449 16.156 8.18 1 98.62 158 PHE B C 1
ATOM 3613 O O . PHE B 1 158 ? -5.379 16.141 8.797 1 98.62 158 PHE B O 1
ATOM 3620 N N . ASN B 1 159 ? -7.383 17.016 8.445 1 97.31 159 ASN B N 1
ATOM 3621 C CA . ASN B 1 159 ? -7.219 18.078 9.43 1 97.31 159 ASN B CA 1
ATOM 3622 C C . ASN B 1 159 ? -8.273 17.984 10.531 1 97.31 159 ASN B C 1
ATOM 3624 O O . ASN B 1 159 ? -9.469 18.109 10.258 1 97.31 159 ASN B O 1
ATOM 3628 N N . VAL B 1 160 ? -7.848 17.828 11.734 1 97.56 160 VAL B N 1
ATOM 3629 C CA . VAL B 1 160 ? -8.773 18 12.852 1 97.56 160 VAL B CA 1
ATOM 3630 C C . VAL B 1 160 ? -8.961 19.484 13.141 1 97.56 160 VAL B C 1
ATOM 3632 O O . VAL B 1 160 ? -8.102 20.109 13.75 1 97.56 160 VAL B O 1
ATOM 3635 N N . ILE B 1 161 ? -10.047 19.953 12.734 1 96.44 161 ILE B N 1
ATOM 3636 C CA . ILE B 1 161 ? -10.328 21.375 12.852 1 96.44 161 ILE B CA 1
ATOM 3637 C C . ILE B 1 161 ? -10.57 21.734 14.32 1 96.44 161 ILE B C 1
ATOM 3639 O O . ILE B 1 161 ? -10.125 22.781 14.789 1 96.44 161 ILE B O 1
ATOM 3643 N N . GLU B 1 162 ? -11.25 20.938 14.992 1 96.06 162 GLU B N 1
ATOM 3644 C CA . GLU B 1 162 ? -11.469 20.938 16.438 1 96.06 162 GLU B CA 1
ATOM 3645 C C . GLU B 1 162 ? -11.883 19.562 16.938 1 96.06 162 GLU B C 1
ATOM 3647 O O . GLU B 1 162 ? -12.133 18.656 16.141 1 96.06 162 GLU B O 1
ATOM 3652 N N . GLU B 1 163 ? -11.859 19.422 18.25 1 95.19 163 GLU B N 1
ATOM 3653 C CA . GLU B 1 163 ? -12.219 18.109 18.797 1 95.19 163 GLU B CA 1
ATOM 3654 C C . GLU B 1 163 ? -13.586 17.656 18.281 1 95.19 163 GLU B C 1
ATOM 3656 O O . GLU B 1 163 ? -14.562 18.406 18.359 1 95.19 163 GLU B O 1
ATOM 3661 N N . GLY B 1 164 ? -13.555 16.516 17.656 1 97.06 164 GLY B N 1
ATOM 3662 C CA . GLY B 1 164 ? -14.797 15.938 17.172 1 97.06 164 GLY B CA 1
ATOM 3663 C C . GLY B 1 164 ? -15.18 16.438 15.789 1 97.06 164 GLY B C 1
ATOM 3664 O O . GLY B 1 164 ? -16.281 16.156 15.305 1 97.06 164 GLY B O 1
ATOM 3665 N N . CYS B 1 165 ? -14.297 17.141 15.141 1 98.25 165 CYS B N 1
ATOM 3666 C CA . CYS B 1 165 ? -14.602 17.703 13.828 1 98.25 165 CYS B CA 1
ATOM 3667 C C . CYS B 1 165 ? -13.391 17.641 12.906 1 98.25 165 CYS B C 1
ATOM 3669 O O . CYS B 1 165 ? -12.328 18.188 13.234 1 98.25 165 CYS B O 1
ATOM 3671 N N . VAL B 1 166 ? -13.609 17.016 11.68 1 98.44 166 VAL B N 1
ATOM 3672 C CA . VAL B 1 166 ? -12.477 16.859 10.781 1 98.44 166 VAL B CA 1
ATOM 3673 C C . VAL B 1 166 ? -12.828 17.406 9.398 1 98.44 166 VAL B C 1
ATOM 3675 O O . VAL B 1 166 ? -13.984 17.328 8.977 1 98.44 166 VAL B O 1
ATOM 3678 N N . LEU B 1 167 ? -11.875 18.094 8.789 1 98.75 167 LEU B N 1
ATOM 3679 C CA . LEU B 1 167 ? -11.891 18.516 7.395 1 98.75 167 LEU B CA 1
ATOM 3680 C C . LEU B 1 167 ? -10.992 17.609 6.547 1 98.75 167 LEU B C 1
ATOM 3682 O O . LEU B 1 167 ? -9.812 17.438 6.859 1 98.75 167 LEU B O 1
ATOM 3686 N N . ILE B 1 168 ? -11.602 17.016 5.492 1 98.81 168 ILE B N 1
ATOM 3687 C CA . ILE B 1 168 ? -1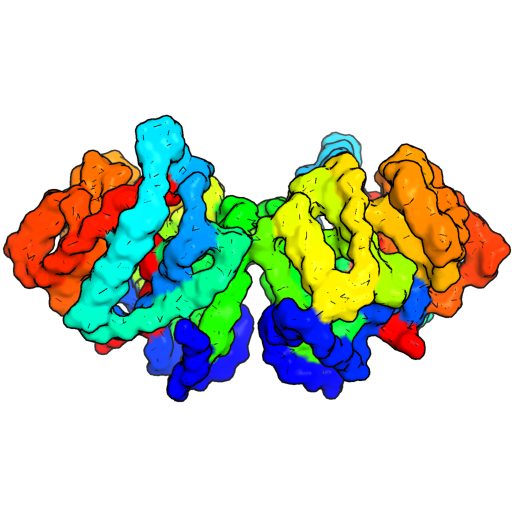0.875 16.109 4.617 1 98.81 168 ILE B CA 1
ATOM 3688 C C . ILE B 1 168 ? -10.758 16.719 3.223 1 98.81 168 ILE B C 1
ATOM 3690 O O . ILE B 1 168 ? -11.766 17.047 2.598 1 98.81 168 ILE B O 1
ATOM 3694 N N . GLY B 1 169 ? -9.5 16.906 2.807 1 98.56 169 GLY B N 1
ATOM 3695 C CA . GLY B 1 169 ? -9.273 17.328 1.438 1 98.56 169 GLY B CA 1
ATOM 3696 C C . GLY B 1 169 ? -9.438 16.219 0.421 1 98.56 169 GLY B C 1
ATOM 3697 O O . GLY B 1 169 ? -9.047 15.078 0.677 1 98.56 169 GLY B O 1
ATOM 3698 N N . CYS B 1 170 ? -10.023 16.516 -0.691 1 98.38 170 CYS B N 1
ATOM 3699 C CA . CYS B 1 170 ? -10.219 15.586 -1.79 1 98.38 170 CYS B CA 1
ATOM 3700 C C . CYS B 1 170 ? -9.891 16.234 -3.129 1 98.38 170 CYS B C 1
ATOM 3702 O O . CYS B 1 170 ? -10.742 16.891 -3.73 1 98.38 170 CYS B O 1
ATOM 3704 N N . GLY B 1 171 ? -8.703 15.984 -3.594 1 96.12 171 GLY B N 1
ATOM 3705 C CA . GLY B 1 171 ? -8.258 16.594 -4.84 1 96.12 171 GLY B CA 1
ATOM 3706 C C . GLY B 1 171 ? -8.25 15.609 -6.004 1 96.12 171 GLY B C 1
ATOM 3707 O O . GLY B 1 171 ? -8.023 16 -7.148 1 96.12 171 GLY B O 1
ATOM 3708 N N . GLY B 1 172 ? -8.461 14.328 -5.719 1 94.25 172 GLY B N 1
ATOM 3709 C CA . GLY B 1 172 ? -8.5 13.32 -6.766 1 94.25 172 GLY B CA 1
ATOM 3710 C C . GLY B 1 172 ? -7.152 12.68 -7.02 1 94.25 172 GLY B C 1
ATOM 3711 O O . GLY B 1 172 ? -7.02 11.453 -6.953 1 94.25 172 GLY B O 1
ATOM 3712 N N . ALA B 1 173 ? -6.121 13.461 -7.172 1 92.31 173 ALA B N 1
ATOM 3713 C CA . ALA B 1 173 ? -4.812 12.945 -7.566 1 92.31 173 ALA B CA 1
ATOM 3714 C C . ALA B 1 173 ? -4.109 12.273 -6.387 1 92.31 173 ALA B C 1
ATOM 3716 O O . ALA B 1 173 ? -3.434 11.258 -6.555 1 92.31 173 ALA B O 1
ATOM 3717 N N . ARG B 1 174 ? -4.207 12.867 -5.242 1 96.38 174 ARG B N 1
ATOM 3718 C CA . ARG B 1 174 ? -3.547 12.328 -4.055 1 96.38 174 ARG B CA 1
ATOM 3719 C C . ARG B 1 174 ? -4.543 11.609 -3.152 1 96.38 174 ARG B C 1
ATOM 3721 O O . ARG B 1 174 ? -4.293 10.484 -2.709 1 96.38 174 ARG B O 1
ATOM 3728 N N . THR B 1 175 ? -5.594 12.266 -2.859 1 98 175 THR B N 1
ATOM 3729 C CA . THR B 1 175 ? -6.723 11.68 -2.145 1 98 175 THR B CA 1
ATOM 3730 C C . THR B 1 175 ? -7.941 11.578 -3.057 1 98 175 THR B C 1
ATOM 3732 O O . THR B 1 175 ? -8.508 12.594 -3.469 1 98 175 THR B O 1
ATOM 3735 N N . GLN B 1 176 ? -8.305 10.336 -3.336 1 97.44 176 GLN B N 1
ATOM 3736 C CA . GLN B 1 176 ? -9.477 10.055 -4.148 1 97.44 176 GLN B CA 1
ATOM 3737 C C . GLN B 1 176 ? -10.75 10.102 -3.311 1 97.44 176 GLN B C 1
ATOM 3739 O O . GLN B 1 176 ? -10.695 10.031 -2.08 1 97.44 176 GLN B O 1
ATOM 3744 N N . GLU B 1 177 ? -11.82 10.258 -4.047 1 97.88 177 GLU B N 1
ATOM 3745 C CA . GLU B 1 177 ? -13.102 10.344 -3.35 1 97.88 177 GLU B CA 1
ATOM 3746 C C . GLU B 1 177 ? -13.375 9.07 -2.559 1 97.88 177 GLU B C 1
ATOM 3748 O O . GLU B 1 177 ? -13.898 9.125 -1.443 1 97.88 177 GLU B O 1
ATOM 3753 N N . GLU B 1 178 ? -13.07 7.859 -3.096 1 97.06 178 GLU B N 1
ATOM 3754 C CA . GLU B 1 178 ? -13.281 6.59 -2.408 1 97.06 178 GLU B CA 1
ATOM 3755 C C . GLU B 1 178 ? -12.547 6.555 -1.071 1 97.06 178 GLU B C 1
ATOM 3757 O O . GLU B 1 178 ? -13.117 6.152 -0.055 1 97.06 178 GLU B O 1
ATOM 3762 N N . GLY B 1 179 ? -11.305 6.988 -1.092 1 98.06 179 GLY B N 1
ATOM 3763 C CA . GLY B 1 179 ? -10.539 7.047 0.14 1 98.06 179 GLY B CA 1
ATOM 3764 C C . GLY B 1 179 ? -11.07 8.062 1.131 1 98.06 179 GLY B C 1
ATOM 3765 O O . GLY B 1 179 ? -11.188 7.777 2.324 1 98.06 179 GLY B O 1
ATOM 3766 N N . ALA B 1 180 ? -11.453 9.25 0.614 1 98.75 180 ALA B N 1
ATOM 3767 C CA . ALA B 1 180 ? -11.992 10.312 1.46 1 98.75 180 ALA B CA 1
ATOM 3768 C C . ALA B 1 180 ? -13.266 9.859 2.16 1 98.75 180 ALA B C 1
ATOM 3770 O O . ALA B 1 180 ? -13.43 10.062 3.363 1 98.75 180 ALA B O 1
ATOM 3771 N N . ARG B 1 181 ? -14.094 9.219 1.463 1 98.62 181 ARG B N 1
ATOM 3772 C CA . ARG B 1 181 ? -15.375 8.781 2.008 1 98.62 181 ARG B CA 1
ATOM 3773 C C . ARG B 1 181 ? -15.188 7.652 3.012 1 98.62 181 ARG B C 1
ATOM 3775 O O . ARG B 1 181 ? -15.922 7.562 3.996 1 98.62 181 ARG B O 1
ATOM 3782 N N . GLN B 1 182 ? -14.266 6.742 2.75 1 98.25 182 GLN B N 1
ATOM 3783 C CA . GLN B 1 182 ? -13.984 5.684 3.713 1 98.25 182 GLN B CA 1
ATOM 3784 C C . GLN B 1 182 ? -13.531 6.262 5.051 1 98.25 182 GLN B C 1
ATOM 3786 O O . GLN B 1 182 ? -14.086 5.922 6.098 1 98.25 182 GLN B O 1
ATOM 3791 N N . VAL B 1 183 ? -12.617 7.188 5.031 1 98.69 183 VAL B N 1
ATOM 3792 C CA . VAL B 1 183 ? -12.094 7.781 6.254 1 98.69 183 VAL B CA 1
ATOM 3793 C C . VAL B 1 183 ? -13.188 8.594 6.945 1 98.69 183 VAL B C 1
ATOM 3795 O O . VAL B 1 183 ? -13.352 8.516 8.164 1 98.69 183 VAL B O 1
ATOM 3798 N N . ALA B 1 184 ? -13.914 9.352 6.137 1 98.81 184 ALA B N 1
ATOM 3799 C CA . ALA B 1 184 ? -15.031 10.109 6.703 1 98.81 184 ALA B CA 1
ATOM 3800 C C . ALA B 1 184 ? -15.992 9.188 7.457 1 98.81 184 ALA B C 1
ATOM 3802 O O . ALA B 1 184 ? -16.406 9.5 8.578 1 98.81 184 ALA B O 1
ATOM 3803 N N . SER B 1 185 ? -16.312 8.07 6.879 1 98.62 185 SER B N 1
ATOM 3804 C CA . SER B 1 185 ? -17.281 7.152 7.477 1 98.62 185 SER B CA 1
ATOM 3805 C C . SER B 1 185 ? -16.766 6.598 8.797 1 98.62 185 SER B C 1
ATOM 3807 O O . SER B 1 185 ? -17.547 6.352 9.719 1 98.62 185 SER B O 1
ATOM 3809 N N . TRP B 1 186 ? -15.445 6.32 8.93 1 98.5 186 TRP B N 1
ATOM 3810 C CA . TRP B 1 186 ? -14.867 5.855 10.188 1 98.5 186 TRP B CA 1
ATOM 3811 C C . TRP B 1 186 ? -15.133 6.852 11.312 1 98.5 186 TRP B C 1
ATOM 3813 O O . TRP B 1 186 ? -15.555 6.465 12.406 1 98.5 186 TRP B O 1
ATOM 3823 N N . PHE B 1 187 ? -14.969 8.109 11.016 1 98.62 187 PHE B N 1
ATOM 3824 C CA . PHE B 1 187 ? -15.055 9.125 12.055 1 98.62 187 PHE B CA 1
ATOM 3825 C C . PHE B 1 187 ? -16.5 9.477 12.359 1 98.62 187 PHE B C 1
ATOM 3827 O O . PHE B 1 187 ? -16.859 9.773 13.5 1 98.62 187 PHE B O 1
ATOM 3834 N N . GLU B 1 188 ? -17.328 9.422 11.328 1 98.81 188 GLU B N 1
ATOM 3835 C CA . GLU B 1 188 ? -18.766 9.586 11.578 1 98.81 188 GLU B CA 1
ATOM 3836 C C . GLU B 1 188 ? -19.266 8.531 12.555 1 98.81 188 GLU B C 1
ATOM 3838 O O . GLU B 1 188 ? -20.078 8.836 13.438 1 98.81 188 GLU B O 1
ATOM 3843 N N . LYS B 1 189 ? -18.828 7.332 12.398 1 98.44 189 LYS B N 1
ATOM 3844 C CA . LYS B 1 189 ? -19.219 6.254 13.305 1 98.44 189 LYS B CA 1
ATOM 3845 C C . LYS B 1 189 ? -18.734 6.523 14.727 1 98.44 189 LYS B C 1
ATOM 3847 O O . LYS B 1 189 ? -19.375 6.098 15.695 1 98.44 189 LYS B O 1
ATOM 3852 N N . GLU B 1 190 ? -17.609 7.246 14.828 1 98.44 190 GLU B N 1
ATOM 3853 C CA . GLU B 1 190 ? -17.094 7.609 16.141 1 98.44 190 GLU B CA 1
ATOM 3854 C C . GLU B 1 190 ? -17.844 8.812 16.719 1 98.44 190 GLU B C 1
ATOM 3856 O O . GLU B 1 190 ? -17.516 9.281 17.812 1 98.44 190 GLU B O 1
ATOM 3861 N N . GLY B 1 191 ? -18.719 9.453 15.977 1 98.38 191 GLY B N 1
ATOM 3862 C CA . GLY B 1 191 ? -19.516 10.578 16.438 1 98.38 191 GLY B CA 1
ATOM 3863 C C . GLY B 1 191 ? -18.953 11.922 16.016 1 98.38 191 GLY B C 1
ATOM 3864 O O . GLY B 1 191 ? -19.391 12.969 16.5 1 98.38 191 GLY B O 1
ATOM 3865 N N . TRP B 1 192 ? -18 11.891 15.117 1 98.56 192 TRP B N 1
ATOM 3866 C CA . TRP B 1 192 ? -17.391 13.141 14.672 1 98.56 192 TRP B CA 1
ATOM 3867 C C . TRP B 1 192 ? -18.203 13.758 13.531 1 98.56 192 TRP B C 1
ATOM 3869 O O . TRP B 1 192 ? -18.891 13.055 12.789 1 98.56 192 TRP B O 1
ATOM 3879 N N . GLU B 1 193 ? -18.125 15.039 13.445 1 98.69 193 GLU B N 1
ATOM 3880 C CA . GLU B 1 193 ? -18.531 15.727 12.219 1 98.69 193 GLU B CA 1
ATOM 3881 C C . GLU B 1 193 ? -17.422 15.672 11.172 1 98.69 193 GLU B C 1
ATOM 3883 O O . GLU B 1 193 ? -16.25 15.875 11.484 1 98.69 193 GLU B O 1
ATOM 3888 N N . THR B 1 194 ? -17.812 15.312 9.961 1 98.69 194 THR B N 1
ATOM 3889 C CA . THR B 1 194 ? -16.844 15.289 8.875 1 98.69 194 THR B CA 1
ATOM 3890 C C . THR B 1 194 ? -17.281 16.203 7.734 1 98.69 194 THR B C 1
ATOM 3892 O O . THR B 1 194 ? -18.469 16.344 7.457 1 98.69 194 THR B O 1
ATOM 3895 N N . ARG B 1 195 ? -16.328 16.906 7.156 1 98.69 195 ARG B N 1
ATOM 3896 C CA . ARG B 1 195 ? -16.516 17.734 5.965 1 98.69 195 ARG B CA 1
ATOM 3897 C C . ARG B 1 195 ? -15.477 17.406 4.902 1 98.69 195 ARG B C 1
ATOM 3899 O O . ARG B 1 195 ? -14.273 17.438 5.18 1 98.69 195 ARG B O 1
ATOM 3906 N N . ILE B 1 196 ? -15.914 17.047 3.707 1 98.56 196 ILE B N 1
ATOM 3907 C CA . ILE B 1 196 ? -15 16.828 2.594 1 98.56 196 ILE B CA 1
ATOM 3908 C C . ILE B 1 196 ? -14.891 18.109 1.761 1 98.56 196 ILE B C 1
ATOM 3910 O O . ILE B 1 196 ? -15.898 18.656 1.314 1 98.56 196 ILE B O 1
ATOM 3914 N N . ALA B 1 197 ? -13.719 18.625 1.621 1 98.44 197 ALA B N 1
ATOM 3915 C CA . ALA B 1 197 ? -13.43 19.75 0.75 1 98.44 197 ALA B CA 1
ATOM 3916 C C . ALA B 1 197 ? -12.859 19.281 -0.588 1 98.44 197 ALA B C 1
ATOM 3918 O O . ALA B 1 197 ? -11.719 18.828 -0.66 1 98.44 197 ALA B O 1
ATOM 3919 N N . PHE B 1 198 ? -13.68 19.375 -1.621 1 97.06 198 PHE B N 1
ATOM 3920 C CA . PHE B 1 198 ? -13.172 19.094 -2.957 1 97.06 198 PHE B CA 1
ATOM 3921 C C . PHE B 1 198 ? -12.258 20.203 -3.445 1 97.06 198 PHE B C 1
ATOM 3923 O O . PHE B 1 198 ? -12.672 21.359 -3.51 1 97.06 198 PHE B O 1
ATOM 3930 N N . ILE B 1 199 ? -10.992 19.891 -3.746 1 95.69 199 ILE B N 1
ATOM 3931 C CA . ILE B 1 199 ? -10 20.906 -4.109 1 95.69 199 ILE B CA 1
ATOM 3932 C C . ILE B 1 199 ? -9.391 20.562 -5.465 1 95.69 199 ILE B C 1
ATOM 3934 O O . ILE B 1 199 ? -9.523 19.422 -5.945 1 95.69 199 ILE B O 1
ATOM 3938 N N . ASP B 1 200 ? -8.773 21.562 -6.055 1 92.69 200 ASP B N 1
ATOM 3939 C CA . ASP B 1 200 ? -8.039 21.312 -7.289 1 92.69 200 ASP B CA 1
ATOM 3940 C C . ASP B 1 200 ? -6.734 20.562 -7.008 1 92.69 200 ASP B C 1
ATOM 3942 O O . ASP B 1 200 ? -6.047 20.844 -6.023 1 92.69 200 ASP B O 1
ATOM 3946 N N . GLU B 1 201 ? -6.441 19.594 -7.887 1 90 201 GLU B N 1
ATOM 3947 C CA . GLU B 1 201 ? -5.227 18.812 -7.707 1 90 201 GLU B CA 1
ATOM 3948 C C . GLU B 1 201 ? -3.986 19.703 -7.719 1 90 201 GLU B C 1
ATOM 3950 O O . GLU B 1 201 ? -2.926 19.297 -7.23 1 90 201 GLU B O 1
ATOM 3955 N N . TYR B 1 202 ? -4.137 20.891 -8.188 1 88.44 202 TYR B N 1
ATOM 3956 C CA . TYR B 1 202 ? -3.07 21.891 -8.211 1 88.44 202 TYR B CA 1
ATOM 3957 C C . TYR B 1 202 ? -2.521 22.125 -6.805 1 88.44 202 TYR B C 1
ATOM 3959 O O . TYR B 1 202 ? -1.324 22.375 -6.633 1 88.44 202 TYR B O 1
ATOM 3967 N N . TYR B 1 203 ? -3.32 21.984 -5.785 1 88.44 203 TYR B N 1
ATOM 3968 C CA . TYR B 1 203 ? -2.945 22.344 -4.422 1 88.44 203 TYR B CA 1
ATOM 3969 C C . TYR B 1 203 ? -2.484 21.125 -3.639 1 88.44 203 TYR B C 1
ATOM 3971 O O . TYR B 1 203 ? -2.174 21.219 -2.449 1 88.44 203 TYR B O 1
ATOM 3979 N N . VAL B 1 204 ? -2.416 20.031 -4.188 1 91.5 204 VAL B N 1
ATOM 3980 C CA . VAL B 1 204 ? -1.863 18.766 -3.686 1 91.5 204 VAL B CA 1
ATOM 3981 C C . VAL B 1 204 ? -2.682 18.281 -2.49 1 91.5 204 VAL B C 1
ATOM 3983 O O . VAL B 1 204 ? -3.359 17.266 -2.57 1 91.5 204 VAL B O 1
ATOM 3986 N N . HIS B 1 205 ? -2.648 19.062 -1.285 1 97 205 HIS B N 1
ATOM 3987 C CA . HIS B 1 205 ? -3.373 18.688 -0.076 1 97 205 HIS B CA 1
ATOM 3988 C C . HIS B 1 205 ? -4.066 19.891 0.547 1 97 205 HIS B C 1
ATOM 3990 O O . HIS B 1 205 ? -3.682 21.031 0.292 1 97 205 HIS B O 1
ATOM 3996 N N . ILE B 1 206 ? -5 19.625 1.442 1 97.56 206 ILE B N 1
ATOM 3997 C CA . ILE B 1 206 ? -5.789 20.672 2.086 1 97.56 206 ILE B CA 1
ATOM 3998 C C . ILE B 1 206 ? -4.914 21.438 3.072 1 97.56 206 ILE B C 1
ATOM 4000 O O . ILE B 1 206 ? -5.137 22.625 3.311 1 97.56 206 ILE B O 1
ATOM 4004 N N . ASP B 1 207 ? -3.879 20.844 3.6 1 96.81 207 ASP B N 1
ATOM 4005 C CA . ASP B 1 207 ? -3.08 21.516 4.617 1 96.81 207 ASP B CA 1
ATOM 4006 C C . ASP B 1 207 ? -2.127 22.531 3.98 1 96.81 207 ASP B C 1
ATOM 4008 O O . ASP B 1 207 ? -1.339 23.172 4.68 1 96.81 207 ASP B O 1
ATOM 4012 N N . LEU B 1 208 ? -2.252 22.688 2.721 1 95.06 208 LEU B N 1
ATOM 4013 C CA . LEU B 1 208 ? -1.557 23.797 2.07 1 95.06 208 LEU B CA 1
ATOM 4014 C C . LEU B 1 208 ? -2.377 25.078 2.154 1 95.06 208 LEU B C 1
ATOM 4016 O O . LEU B 1 208 ? -1.855 26.172 1.915 1 95.06 208 LEU B O 1
ATOM 4020 N N . MET B 1 209 ? -3.645 24.891 2.494 1 95.94 209 MET B N 1
ATOM 4021 C CA . MET B 1 209 ? -4.512 26.047 2.367 1 95.94 209 MET B CA 1
ATOM 4022 C C . MET B 1 209 ? -5.301 26.281 3.652 1 95.94 209 MET B C 1
ATOM 4024 O O . MET B 1 209 ? -5.824 27.375 3.875 1 95.94 209 MET B O 1
ATOM 4028 N N . VAL B 1 210 ? -5.523 25.312 4.406 1 97.88 210 VAL B N 1
ATOM 4029 C CA . VAL B 1 210 ? -6.297 25.375 5.641 1 97.88 210 VAL B CA 1
ATOM 4030 C C . VAL B 1 210 ? -5.551 24.656 6.758 1 97.88 210 VAL B C 1
ATOM 4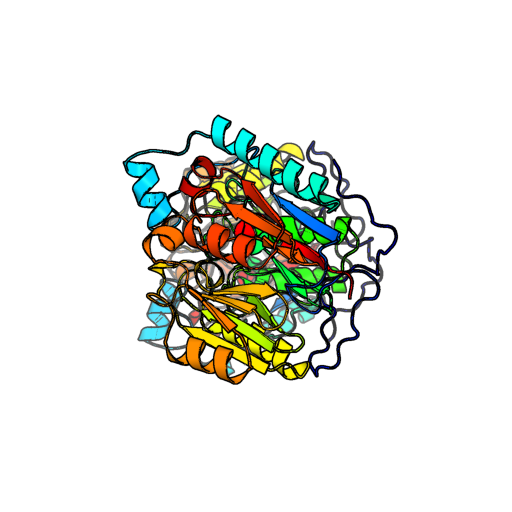032 O O . VAL B 1 210 ? -5.41 23.438 6.727 1 97.88 210 VAL B O 1
ATOM 4035 N N . VAL B 1 211 ? -5.117 25.375 7.773 1 98.19 211 VAL B N 1
ATOM 4036 C CA . VAL B 1 211 ? -4.348 24.781 8.859 1 98.19 211 VAL B CA 1
ATOM 4037 C C . VAL B 1 211 ? -4.738 25.422 10.188 1 98.19 211 VAL B C 1
ATOM 4039 O O . VAL B 1 211 ? -4.617 26.641 10.344 1 98.19 211 VAL B O 1
ATOM 4042 N N . PRO B 1 212 ? -5.23 24.672 11.156 1 98.19 212 PRO B N 1
ATOM 4043 C CA . PRO B 1 212 ? -5.531 25.234 12.477 1 98.19 212 PRO B CA 1
ATOM 4044 C C . PRO B 1 212 ? -4.289 25.781 13.172 1 98.19 212 PRO B C 1
ATOM 4046 O O . PRO B 1 212 ? -3.221 25.172 13.109 1 98.19 212 PRO B O 1
ATOM 4049 N N . ILE B 1 213 ? -4.48 26.922 13.812 1 98.44 213 ILE B N 1
ATOM 4050 C CA . ILE B 1 213 ? -3.395 27.594 14.516 1 98.44 213 ILE B CA 1
ATOM 4051 C C . ILE B 1 213 ? -3.541 27.359 16.016 1 98.44 213 ILE B C 1
ATOM 4053 O O . ILE B 1 213 ? -2.584 26.969 16.688 1 98.44 213 ILE B O 1
ATOM 4057 N N . ALA B 1 214 ? -4.629 27.656 16.516 1 98.19 214 ALA B N 1
ATOM 4058 C CA . ALA B 1 214 ? -5.047 27.578 17.906 1 98.19 214 ALA B CA 1
ATOM 4059 C C . ALA B 1 214 ? -6.547 27.344 18.031 1 98.19 214 ALA B C 1
ATOM 4061 O O . ALA B 1 214 ? -7.238 27.203 17.016 1 98.19 214 ALA B O 1
ATOM 4062 N N . GLU B 1 215 ? -7.035 27.156 19.297 1 97.25 215 GLU B N 1
ATOM 4063 C CA . GLU B 1 215 ? -8.469 26.984 19.484 1 97.25 215 GLU B CA 1
ATOM 4064 C C . GLU B 1 215 ? -9.258 28.094 18.797 1 97.25 215 GLU B C 1
ATOM 4066 O O . GLU B 1 215 ? -9.062 29.281 19.094 1 97.25 215 GLU B O 1
ATOM 4071 N N . LYS B 1 216 ? -10.07 27.766 17.812 1 98.19 216 LYS B N 1
ATOM 4072 C CA . LYS B 1 216 ? -10.984 28.641 17.094 1 98.19 216 LYS B CA 1
ATOM 4073 C C . LYS B 1 216 ? -10.211 29.688 16.297 1 98.19 216 LYS B C 1
ATOM 4075 O O . LYS B 1 216 ? -10.695 30.812 16.109 1 98.19 216 LYS B O 1
ATOM 4080 N N . LEU B 1 217 ? -9 29.422 15.938 1 98.56 217 LEU B N 1
ATOM 4081 C CA . LEU B 1 217 ? -8.164 30.234 15.07 1 98.56 217 LEU B CA 1
ATOM 4082 C C . LEU B 1 217 ? -7.539 29.391 13.961 1 98.56 217 LEU B C 1
ATOM 4084 O O . LEU B 1 217 ? -6.84 28.406 14.242 1 98.56 217 LEU B O 1
ATOM 4088 N N . THR B 1 218 ? -7.844 29.75 12.703 1 98.62 218 THR B N 1
ATOM 4089 C CA . THR B 1 218 ? -7.41 28.922 11.57 1 98.62 218 THR B CA 1
ATOM 4090 C C . THR B 1 218 ? -6.793 29.797 10.477 1 98.62 218 THR B C 1
ATOM 4092 O O . THR B 1 218 ? -7.312 30.859 10.164 1 98.62 218 THR B O 1
ATOM 4095 N N . ALA B 1 219 ? -5.652 29.438 9.984 1 98.5 219 ALA B N 1
ATOM 4096 C CA . ALA B 1 219 ? -5.07 30.047 8.789 1 98.5 219 ALA B CA 1
ATOM 4097 C C . ALA B 1 219 ? -5.715 29.484 7.52 1 98.5 219 ALA B C 1
ATOM 4099 O O . ALA B 1 219 ? -5.867 28.266 7.375 1 98.5 219 ALA B O 1
ATOM 4100 N N . VAL B 1 220 ? -6.133 30.344 6.656 1 98.44 220 VAL B N 1
ATOM 4101 C CA . VAL B 1 220 ? -6.773 29.938 5.41 1 98.44 220 VAL B CA 1
ATOM 4102 C C . VAL B 1 220 ? -6.266 30.812 4.258 1 98.44 220 VAL B C 1
ATOM 4104 O O . VAL B 1 220 ? -6.145 32.031 4.398 1 98.44 220 VAL B O 1
ATOM 4107 N N . CYS B 1 221 ? -5.844 30.156 3.197 1 97.88 221 CYS B N 1
ATOM 4108 C CA . CYS B 1 221 ? -5.719 30.938 1.969 1 97.88 221 CYS B CA 1
ATOM 4109 C C . CYS B 1 221 ? -7.086 31.188 1.343 1 97.88 221 CYS B C 1
ATOM 4111 O O . CYS B 1 221 ? -7.594 30.344 0.596 1 97.88 221 CYS B O 1
ATOM 4113 N N . LEU B 1 222 ? -7.609 32.312 1.495 1 97.44 222 LEU B N 1
ATOM 4114 C CA . LEU B 1 222 ? -8.984 32.625 1.106 1 97.44 222 LEU B CA 1
ATOM 4115 C C . LEU B 1 222 ? -9.141 32.594 -0.411 1 97.44 222 LEU B C 1
ATOM 4117 O O . LEU B 1 222 ? -10.203 32.219 -0.925 1 97.44 222 LEU B O 1
ATOM 4121 N N . THR B 1 223 ? -8.094 32.906 -1.093 1 95.62 223 THR B N 1
ATOM 4122 C CA . THR B 1 223 ? -8.133 32.969 -2.549 1 95.62 223 THR B CA 1
ATOM 4123 C C . THR B 1 223 ? -8.367 31.609 -3.156 1 95.62 223 THR B C 1
ATOM 4125 O O . THR B 1 223 ? -9.023 31.469 -4.191 1 95.62 223 THR B O 1
ATOM 4128 N N . CYS B 1 224 ? -7.891 30.547 -2.479 1 93.5 224 CYS B N 1
ATOM 4129 C CA . CYS B 1 224 ? -7.906 29.234 -3.119 1 93.5 224 CYS B CA 1
ATOM 4130 C C . CYS B 1 224 ? -8.852 28.297 -2.398 1 93.5 224 CYS B C 1
ATOM 4132 O O . CYS B 1 224 ? -9.062 27.156 -2.838 1 93.5 224 CYS B O 1
ATOM 4134 N N . THR B 1 225 ? -9.445 28.703 -1.356 1 97.06 225 THR B N 1
ATOM 4135 C CA . THR B 1 225 ? -10.328 27.828 -0.589 1 97.06 225 THR B CA 1
ATOM 4136 C C . THR B 1 225 ? -11.789 28.094 -0.938 1 97.06 225 THR B C 1
ATOM 4138 O O . THR B 1 225 ? -12.211 29.25 -1.01 1 97.06 225 THR B O 1
ATOM 4141 N N . ASP B 1 226 ? -12.547 27.109 -1.196 1 96.81 226 ASP B N 1
ATOM 4142 C CA . ASP B 1 226 ? -13.977 27.219 -1.467 1 96.81 226 ASP B CA 1
ATOM 4143 C C . ASP B 1 226 ? -14.672 28.062 -0.4 1 96.81 226 ASP B C 1
ATOM 4145 O O . ASP B 1 226 ? -14.562 27.781 0.793 1 96.81 226 ASP B O 1
ATOM 4149 N N . PRO B 1 227 ? -15.414 29.047 -0.842 1 97.62 227 PRO B N 1
ATOM 4150 C CA . PRO B 1 227 ? -16.109 29.906 0.119 1 97.62 227 PRO B CA 1
ATOM 4151 C C . PRO B 1 227 ? -17 29.125 1.072 1 97.62 227 PRO B C 1
ATOM 4153 O O . PRO B 1 227 ? -17.188 29.516 2.227 1 97.62 227 PRO B O 1
ATOM 4156 N N . LYS B 1 228 ? -17.531 28.031 0.659 1 98.12 228 LYS B N 1
ATOM 4157 C CA . LYS B 1 228 ? -18.406 27.234 1.518 1 98.12 228 LYS B CA 1
ATOM 4158 C C . LYS B 1 228 ? -17.641 26.641 2.691 1 98.12 228 LYS B C 1
ATOM 4160 O O . LYS B 1 228 ? -18.188 26.469 3.779 1 98.12 228 LYS B O 1
ATOM 4165 N N . ILE B 1 229 ? -16.422 26.297 2.441 1 98.38 229 ILE B N 1
ATOM 4166 C CA . ILE B 1 229 ? -15.57 25.766 3.51 1 98.38 229 ILE B CA 1
ATOM 4167 C C . ILE B 1 229 ? -15.242 26.875 4.5 1 98.38 229 ILE B C 1
ATOM 4169 O O . ILE B 1 229 ? -15.258 26.672 5.711 1 98.38 229 ILE B O 1
ATOM 4173 N N . VAL B 1 230 ? -14.969 28.062 3.99 1 98.56 230 VAL B N 1
ATOM 4174 C CA . VAL B 1 230 ? -14.672 29.219 4.832 1 98.56 230 VAL B CA 1
ATOM 4175 C C . VAL B 1 230 ? -15.891 29.547 5.695 1 98.56 230 VAL B C 1
ATOM 4177 O O . VAL B 1 230 ? -15.758 29.766 6.906 1 98.56 230 VAL B O 1
ATOM 4180 N N . ASP B 1 231 ? -17.031 29.578 5.051 1 98.62 231 ASP B N 1
ATOM 4181 C CA . ASP B 1 231 ? -18.266 29.844 5.777 1 98.62 231 ASP B CA 1
ATOM 4182 C C . ASP B 1 231 ? -18.5 28.797 6.875 1 98.62 231 ASP B C 1
ATOM 4184 O O . ASP B 1 231 ? -18.938 29.141 7.977 1 98.62 231 ASP B O 1
ATOM 4188 N N . TRP B 1 232 ? -18.203 27.594 6.535 1 98.56 232 TRP B N 1
ATOM 4189 C CA . TRP B 1 232 ? -18.359 26.484 7.484 1 98.56 232 TRP B CA 1
ATOM 4190 C C . TRP B 1 232 ? -17.453 26.672 8.688 1 98.56 232 TRP B C 1
ATOM 4192 O O . TRP B 1 232 ? -17.875 26.5 9.836 1 98.56 232 TRP B O 1
ATOM 4202 N N . LEU B 1 233 ? -16.25 27.047 8.555 1 98.62 233 LEU B N 1
ATOM 4203 C CA . LEU B 1 233 ? -15.305 27.328 9.633 1 98.62 233 LEU B CA 1
ATOM 4204 C C . LEU B 1 233 ? -15.789 28.484 10.5 1 98.62 233 LEU B C 1
ATOM 4206 O O . LEU B 1 233 ? -15.773 28.391 11.734 1 98.62 233 LEU B O 1
ATOM 4210 N N . LYS B 1 234 ? -16.234 29.516 9.836 1 98.69 234 LYS B N 1
ATOM 4211 C CA . LYS B 1 234 ? -16.734 30.688 10.562 1 98.69 234 LYS B CA 1
ATOM 4212 C C . LYS B 1 234 ? -17.969 30.328 11.391 1 98.69 234 LYS B C 1
ATOM 4214 O O . LYS B 1 234 ? -18.125 30.797 12.523 1 98.69 234 LYS B O 1
ATOM 4219 N N . ALA B 1 235 ? -18.797 29.578 10.805 1 98.56 235 ALA B N 1
ATOM 4220 C CA . ALA B 1 235 ? -20 29.156 11.508 1 98.56 235 ALA B CA 1
ATOM 4221 C C . ALA B 1 235 ? -19.656 28.359 12.766 1 98.56 235 ALA B C 1
ATOM 4223 O O . ALA B 1 235 ? -20.406 28.359 13.734 1 98.56 235 ALA B O 1
ATOM 4224 N N . LYS B 1 236 ? -18.531 27.781 12.766 1 98.19 236 LYS B N 1
ATOM 4225 C CA . LYS B 1 236 ? -18.078 27.016 13.914 1 98.19 236 LYS B CA 1
ATOM 4226 C C . LYS B 1 236 ? -17.328 27.906 14.914 1 98.19 236 LYS B C 1
ATOM 4228 O O . LYS B 1 236 ? -16.844 27.422 15.938 1 98.19 236 LYS B O 1
ATOM 4233 N N . GLY B 1 237 ? -17.219 29.172 14.578 1 98.56 237 GLY B N 1
ATOM 4234 C CA . GLY B 1 237 ? -16.641 30.156 15.492 1 98.56 237 GLY B CA 1
ATOM 4235 C C . GLY B 1 237 ? -15.172 30.406 15.258 1 98.56 237 GLY B C 1
ATOM 4236 O O . GLY B 1 237 ? -14.516 31.062 16.062 1 98.56 237 GLY B O 1
ATOM 4237 N N . HIS B 1 238 ? -14.625 29.906 14.156 1 98.62 238 HIS B N 1
ATOM 4238 C CA . HIS B 1 238 ? -13.211 30.109 13.898 1 98.62 238 HIS B CA 1
ATOM 4239 C C . HIS B 1 238 ? -12.945 31.516 13.359 1 98.62 238 HIS B C 1
ATOM 4241 O O . HIS B 1 238 ? -13.617 31.953 12.422 1 98.62 238 HIS B O 1
ATOM 4247 N N . GLU B 1 239 ? -12.07 32.188 14.031 1 98.62 239 GLU B N 1
ATOM 4248 C CA . GLU B 1 239 ? -11.438 33.344 13.391 1 98.62 239 GLU B CA 1
ATOM 4249 C C . GLU B 1 239 ? -10.469 32.906 12.297 1 98.62 239 GLU B C 1
ATOM 4251 O O . GLU B 1 239 ? -9.734 31.938 12.461 1 98.62 239 GLU B O 1
ATOM 4256 N N . ILE B 1 240 ? -10.492 33.719 11.203 1 98.5 240 ILE B N 1
ATOM 4257 C CA . ILE B 1 240 ? -9.672 33.312 10.062 1 98.5 240 ILE B CA 1
ATOM 4258 C C . ILE B 1 240 ? -8.5 34.281 9.914 1 98.5 240 ILE B C 1
ATOM 4260 O O . ILE B 1 240 ? -8.695 35.5 9.93 1 98.5 240 ILE B O 1
ATOM 4264 N N . ILE B 1 241 ? -7.324 33.812 9.867 1 98.38 241 ILE B N 1
ATOM 4265 C CA . ILE B 1 241 ? -6.188 34.594 9.375 1 98.38 241 ILE B CA 1
ATOM 4266 C C . ILE B 1 241 ? -5.945 34.25 7.902 1 98.38 241 ILE B C 1
ATOM 4268 O O . ILE B 1 241 ? -5.629 33.125 7.559 1 98.38 241 ILE B O 1
ATOM 4272 N N . ASP B 1 242 ? -6.082 35.219 7.078 1 98 242 ASP B N 1
ATOM 4273 C CA . ASP B 1 242 ? -5.879 35.031 5.645 1 98 242 ASP B CA 1
ATOM 4274 C C . ASP B 1 242 ? -4.395 34.969 5.309 1 98 242 ASP B C 1
ATOM 4276 O O . ASP B 1 242 ? -3.629 35.875 5.648 1 98 242 ASP B O 1
ATOM 4280 N N . VAL B 1 243 ? -4.027 33.906 4.664 1 96.94 243 VAL B N 1
ATOM 4281 C CA . VAL B 1 243 ? -2.682 33.781 4.109 1 96.94 243 VAL B CA 1
ATOM 4282 C C . VAL B 1 243 ? -2.715 34.062 2.607 1 96.94 243 VAL B C 1
ATOM 4284 O O . VAL B 1 243 ? -3.387 33.344 1.855 1 96.94 243 VAL B O 1
ATOM 4287 N N . PRO B 1 244 ? -1.96 35.031 2.176 1 96.38 244 PRO B N 1
ATOM 4288 C CA . PRO B 1 244 ? -2.006 35.406 0.759 1 96.38 244 PRO B CA 1
ATOM 4289 C C . PRO B 1 244 ? -1.594 34.25 -0.162 1 96.38 244 PRO B C 1
ATOM 4291 O O . PRO B 1 244 ? -0.747 33.438 0.205 1 96.38 244 PRO B O 1
ATOM 4294 N N . PHE B 1 245 ? -2.139 34.281 -1.369 1 94.62 245 PHE B N 1
ATOM 4295 C CA . PHE B 1 245 ? -1.91 33.25 -2.371 1 94.62 245 PHE B CA 1
ATOM 4296 C C . PHE B 1 245 ? -0.422 33.094 -2.656 1 94.62 245 PHE B C 1
ATOM 4298 O O . PHE B 1 245 ? 0.086 31.969 -2.734 1 94.62 245 PHE B O 1
ATOM 4305 N N . ALA B 1 246 ? 0.232 34.219 -2.814 1 92 246 ALA B N 1
ATOM 4306 C CA . ALA B 1 246 ? 1.66 34.188 -3.121 1 92 246 ALA B CA 1
ATOM 4307 C C . ALA B 1 246 ? 2.436 33.438 -2.029 1 92 246 ALA B C 1
ATOM 4309 O O . ALA B 1 246 ? 3.318 32.656 -2.324 1 92 246 ALA B O 1
ATOM 4310 N N . ASP B 1 247 ? 2.129 33.719 -0.752 1 93.06 247 ASP B N 1
ATOM 4311 C CA . ASP B 1 247 ? 2.756 33 0.366 1 93.06 247 ASP B CA 1
ATOM 4312 C C . ASP B 1 247 ? 2.396 31.516 0.354 1 93.06 247 ASP B C 1
ATOM 4314 O O . ASP B 1 247 ? 3.256 30.672 0.59 1 93.06 247 ASP B O 1
ATOM 4318 N N . THR B 1 248 ? 1.172 31.25 0.05 1 91.06 248 THR B N 1
ATOM 4319 C CA . THR B 1 248 ? 0.667 29.875 0.048 1 91.06 248 THR B CA 1
ATOM 4320 C C . THR B 1 248 ? 1.388 29.047 -1.003 1 91.06 248 THR B C 1
ATOM 4322 O O . THR B 1 248 ? 1.744 27.891 -0.747 1 91.06 248 THR B O 1
ATOM 4325 N N . MET B 1 249 ? 1.667 29.594 -2.164 1 88.5 249 MET B N 1
ATOM 4326 C CA . MET B 1 249 ? 2.355 28.875 -3.24 1 88.5 249 MET B CA 1
ATOM 4327 C C . MET B 1 249 ? 3.809 28.609 -2.871 1 88.5 249 MET B C 1
ATOM 4329 O O . MET B 1 249 ? 4.453 27.734 -3.457 1 88.5 249 MET B O 1
ATOM 4333 N N . ALA B 1 250 ? 4.242 29.375 -1.919 1 88.94 250 ALA B N 1
ATOM 4334 C CA . ALA B 1 250 ? 5.57 29.109 -1.364 1 88.94 250 ALA B CA 1
ATOM 4335 C C . ALA B 1 250 ? 5.473 28.281 -0.08 1 88.94 250 ALA B C 1
ATOM 4337 O O . ALA B 1 250 ? 6.395 28.297 0.739 1 88.94 250 ALA B O 1
ATOM 4338 N N . LEU B 1 251 ? 4.352 27.703 0.129 1 92.62 251 LEU B N 1
ATOM 4339 C CA . LEU B 1 251 ? 4.059 26.797 1.233 1 92.62 251 LEU B CA 1
ATOM 4340 C C . LEU B 1 251 ? 4.004 27.547 2.557 1 92.62 251 LEU B C 1
ATOM 4342 O O . LEU B 1 251 ? 4.328 26.984 3.607 1 92.62 251 LEU B O 1
ATOM 4346 N N . GLY B 1 252 ? 3.596 28.766 2.523 1 92.19 252 GLY B N 1
ATOM 4347 C CA . GLY B 1 252 ? 3.52 29.609 3.695 1 92.19 252 GLY B CA 1
ATOM 4348 C C . GLY B 1 252 ? 2.412 29.219 4.652 1 92.19 252 GLY B C 1
ATOM 4349 O O . GLY B 1 252 ? 2.479 29.516 5.848 1 92.19 252 GLY B O 1
ATOM 4350 N N . CYS B 1 253 ? 1.401 28.562 4.172 1 94.44 253 CYS B N 1
ATOM 4351 C CA . CYS B 1 253 ? 0.301 28.141 5.027 1 94.44 253 CYS B CA 1
ATOM 4352 C C . CYS B 1 253 ? 0.587 26.766 5.633 1 94.44 253 CYS B C 1
ATOM 4354 O O . CYS B 1 253 ? -0.142 26.312 6.516 1 94.44 253 CYS B O 1
ATOM 4356 N N . ASN B 1 254 ? 1.641 26.141 5.195 1 96.81 254 ASN B N 1
ATOM 4357 C CA . ASN B 1 254 ? 2.023 24.797 5.633 1 96.81 254 ASN B CA 1
ATOM 4358 C C . ASN B 1 254 ? 2.955 24.844 6.844 1 96.81 254 ASN B C 1
ATOM 4360 O O . ASN B 1 254 ? 4.137 24.516 6.738 1 96.81 254 ASN B O 1
ATOM 4364 N N . PHE B 1 255 ? 2.412 25.266 7.996 1 98.12 255 PHE B N 1
ATOM 4365 C CA . PHE B 1 255 ? 3.15 25.453 9.242 1 98.12 255 PHE B CA 1
ATOM 4366 C C . PHE B 1 255 ? 2.701 24.453 10.297 1 98.12 255 PHE B C 1
ATOM 4368 O O . PHE B 1 255 ? 1.785 23.656 10.062 1 98.12 255 PHE B O 1
ATOM 4375 N N . MET B 1 256 ? 3.404 24.422 11.453 1 98.69 256 MET B N 1
ATOM 4376 C CA . MET B 1 256 ? 3.057 23.531 12.547 1 98.69 256 MET B CA 1
ATOM 4377 C C . MET B 1 256 ? 2.693 24.312 13.805 1 98.69 256 MET B C 1
ATOM 4379 O O . MET B 1 256 ? 3.504 25.078 14.312 1 98.69 256 MET B O 1
ATOM 4383 N N . ALA B 1 257 ? 1.448 24.141 14.289 1 98.62 257 ALA B N 1
ATOM 4384 C CA . ALA B 1 257 ? 1.062 24.625 15.609 1 98.62 257 ALA B CA 1
ATOM 4385 C C . ALA B 1 257 ? 1.633 23.75 16.719 1 98.62 257 ALA B C 1
ATOM 4387 O O . ALA B 1 257 ? 1.508 22.516 16.656 1 98.62 257 ALA B O 1
ATOM 4388 N N . LEU B 1 258 ? 2.207 24.359 17.75 1 98.69 258 LEU B N 1
ATOM 4389 C CA . LEU B 1 258 ? 2.842 23.594 18.812 1 98.69 258 LEU B CA 1
ATOM 4390 C C . LEU B 1 258 ? 2.004 23.625 20.094 1 98.69 258 LEU B C 1
ATOM 4392 O O . LEU B 1 258 ? 2.277 22.875 21.031 1 98.69 258 LEU B O 1
ATOM 4396 N N . GLY B 1 259 ? 0.935 24.422 20.078 1 98.19 259 GLY B N 1
ATOM 4397 C CA . GLY B 1 259 ? 0.195 24.672 21.312 1 98.19 259 GLY B CA 1
ATOM 4398 C C . GLY B 1 259 ? 0.784 25.797 22.141 1 98.19 259 GLY B C 1
ATOM 4399 O O . GLY B 1 259 ? 1.916 26.219 21.906 1 98.19 259 GLY B O 1
ATOM 4400 N N . ASN B 1 260 ? -0.079 26.359 23.031 1 97.56 260 ASN B N 1
ATOM 4401 C CA . ASN B 1 260 ? 0.346 27.422 23.938 1 97.56 260 ASN B CA 1
ATOM 4402 C C . ASN B 1 260 ? 0.916 28.609 23.156 1 97.56 260 ASN B C 1
ATOM 4404 O O . ASN B 1 260 ? 1.982 29.125 23.5 1 97.56 260 ASN B O 1
ATOM 4408 N N . ASP B 1 261 ? 0.317 28.906 22.094 1 98.06 261 ASP B N 1
ATOM 4409 C CA . ASP B 1 261 ? 0.604 30.078 21.266 1 98.06 261 ASP B CA 1
ATOM 4410 C C . ASP B 1 261 ? 2.023 30.031 20.703 1 98.06 261 ASP B C 1
ATOM 4412 O O . ASP B 1 261 ? 2.715 31.047 20.656 1 98.06 261 ASP B O 1
ATOM 4416 N N . LYS B 1 262 ? 2.49 28.859 20.406 1 98.62 262 LYS B N 1
ATOM 4417 C CA . LYS B 1 262 ? 3.766 28.641 19.719 1 98.62 262 LYS B CA 1
ATOM 4418 C C . LYS B 1 262 ? 3.559 28.016 18.344 1 98.62 262 LYS B C 1
ATOM 4420 O O . LYS B 1 262 ? 2.684 27.156 18.172 1 98.62 262 LYS B O 1
ATOM 4425 N N . VAL B 1 263 ? 4.336 28.5 17.375 1 98.69 263 VAL B N 1
ATOM 4426 C CA . VAL B 1 263 ? 4.203 28.031 15.992 1 98.69 263 VAL B CA 1
ATOM 4427 C C . VAL B 1 263 ? 5.582 27.938 15.344 1 98.69 263 VAL B C 1
ATOM 4429 O O . VAL B 1 263 ? 6.465 28.75 15.617 1 98.69 263 VAL B O 1
ATOM 4432 N N . ILE B 1 264 ? 5.84 26.906 14.547 1 98.81 264 ILE B N 1
ATOM 4433 C CA . ILE B 1 264 ? 6.945 26.875 13.594 1 98.81 264 ILE B CA 1
ATOM 4434 C C . ILE B 1 264 ? 6.422 27.156 12.188 1 98.81 264 ILE B C 1
ATOM 4436 O O . ILE B 1 264 ? 5.516 26.469 11.703 1 98.81 264 ILE B O 1
ATOM 4440 N N . ALA B 1 265 ? 6.922 28.172 11.562 1 98.31 265 ALA B N 1
ATOM 4441 C CA . ALA B 1 265 ? 6.469 28.578 10.234 1 98.31 265 ALA B CA 1
ATOM 4442 C C . ALA B 1 265 ? 7.652 28.781 9.297 1 98.31 265 ALA B C 1
ATOM 4444 O O . ALA B 1 265 ? 8.766 29.062 9.742 1 98.31 265 ALA B O 1
ATOM 4445 N N . PRO B 1 266 ? 7.398 28.531 7.992 1 97.44 266 PRO B N 1
ATOM 4446 C CA . PRO B 1 266 ? 8.469 28.875 7.051 1 97.44 266 PRO B CA 1
ATOM 4447 C C . PRO B 1 266 ? 8.711 30.375 6.957 1 97.44 266 PRO B C 1
ATOM 4449 O O . PRO B 1 266 ? 7.762 31.156 7.031 1 97.44 266 PRO B O 1
ATOM 4452 N N . THR B 1 267 ? 9.938 30.719 6.707 1 95.69 267 THR B N 1
ATOM 4453 C CA . THR B 1 267 ? 10.305 32.125 6.613 1 95.69 267 THR B CA 1
ATOM 4454 C C . THR B 1 267 ? 9.531 32.812 5.488 1 95.69 267 THR B C 1
ATOM 4456 O O . THR B 1 267 ? 9.32 34.031 5.523 1 95.69 267 THR B O 1
ATOM 4459 N N . SER B 1 268 ? 9.078 32.031 4.578 1 90.94 268 SER B N 1
ATOM 4460 C CA . SER B 1 268 ? 8.344 32.562 3.441 1 90.94 268 SER B CA 1
ATOM 4461 C C . SER B 1 268 ? 6.957 33.062 3.859 1 90.94 268 SER B C 1
ATOM 4463 O O . SER B 1 268 ? 6.301 33.781 3.123 1 90.94 268 SER B O 1
ATOM 4465 N N . SER B 1 269 ? 6.473 32.656 4.98 1 94.62 269 SER B N 1
ATOM 4466 C CA . SER B 1 269 ? 5.129 33 5.441 1 94.62 269 SER B CA 1
ATOM 4467 C C . SER B 1 269 ? 5.113 34.344 6.156 1 94.62 269 SER B C 1
ATOM 4469 O O . SER B 1 269 ? 4.668 34.438 7.301 1 94.62 269 SER B O 1
ATOM 4471 N N . GLN B 1 270 ? 5.438 35.375 5.469 1 94.69 270 GLN B N 1
ATOM 4472 C CA . GLN B 1 270 ? 5.656 36.656 6.094 1 94.69 270 GLN B CA 1
ATOM 4473 C C . GLN B 1 270 ? 4.359 37.219 6.676 1 94.69 270 GLN B C 1
ATOM 4475 O O . GLN B 1 270 ? 4.332 37.688 7.82 1 94.69 270 GLN B O 1
ATOM 4480 N N . ALA B 1 271 ? 3.338 37.188 5.934 1 96.25 271 ALA B N 1
ATOM 4481 C CA . ALA B 1 271 ? 2.061 37.719 6.387 1 96.25 271 ALA B CA 1
ATOM 4482 C C . ALA B 1 271 ? 1.556 36.969 7.621 1 96.25 271 ALA B C 1
ATOM 4484 O O . ALA B 1 271 ? 1.132 37.594 8.602 1 96.25 271 ALA B O 1
ATOM 4485 N N . LEU B 1 272 ? 1.573 35.688 7.578 1 97.38 272 LEU B N 1
ATOM 4486 C CA . LEU B 1 272 ? 1.111 34.875 8.703 1 97.38 272 LEU B CA 1
ATOM 4487 C C . LEU B 1 272 ? 1.955 35.156 9.945 1 97.38 272 LEU B C 1
ATOM 4489 O O . LEU B 1 272 ? 1.416 35.344 11.039 1 97.38 272 LEU B O 1
ATOM 4493 N N . ILE B 1 273 ? 3.258 35.188 9.781 1 98.12 273 ILE B N 1
ATOM 4494 C CA . ILE B 1 273 ? 4.172 35.406 10.898 1 98.12 273 ILE B CA 1
ATOM 4495 C C . ILE B 1 273 ? 3.883 36.75 11.547 1 98.12 273 ILE B C 1
ATOM 4497 O O . ILE B 1 273 ? 3.787 36.844 12.773 1 98.12 273 ILE B O 1
ATOM 4501 N N . GLY B 1 274 ? 3.736 37.75 10.688 1 98 274 GLY B N 1
ATOM 4502 C CA . GLY B 1 274 ? 3.422 39.062 11.219 1 98 274 GLY B CA 1
ATOM 4503 C C . GLY B 1 274 ? 2.137 39.094 12.016 1 98 274 GLY B C 1
ATOM 4504 O O . GLY B 1 274 ? 2.098 39.656 13.117 1 98 274 GLY B O 1
ATOM 4505 N N . GLN B 1 275 ? 1.128 38.5 11.523 1 97.94 275 GLN B N 1
ATOM 4506 C CA . GLN B 1 275 ? -0.172 38.469 12.188 1 97.94 275 GLN B CA 1
ATOM 4507 C C . GLN B 1 275 ? -0.104 37.688 13.5 1 97.94 275 GLN B C 1
ATOM 4509 O O . GLN B 1 275 ? -0.718 38.094 14.492 1 97.94 275 GLN B O 1
ATOM 4514 N N . LEU B 1 276 ? 0.599 36.594 13.5 1 98.5 276 LEU B N 1
ATOM 4515 C CA . LEU B 1 276 ? 0.732 35.781 14.695 1 98.5 276 LEU B CA 1
ATOM 4516 C C . LEU B 1 276 ? 1.501 36.5 15.789 1 98.5 276 LEU B C 1
ATOM 4518 O O . LEU B 1 276 ? 1.092 36.5 16.953 1 98.5 276 LEU B O 1
ATOM 4522 N N . LYS B 1 277 ? 2.582 37.125 15.43 1 98.25 277 LYS B N 1
ATOM 4523 C CA . LYS B 1 277 ? 3.359 37.906 16.406 1 98.25 277 LYS B CA 1
ATOM 4524 C C . LYS B 1 277 ? 2.523 39.031 17.016 1 98.25 277 LYS B C 1
ATOM 4526 O O . LYS B 1 277 ? 2.592 39.281 18.219 1 98.25 277 LYS B O 1
ATOM 4531 N N . ALA B 1 278 ? 1.762 39.656 16.188 1 98.19 278 ALA B N 1
ATOM 4532 C CA . ALA B 1 278 ? 0.89 40.75 16.656 1 98.19 278 ALA B CA 1
ATOM 4533 C C . ALA B 1 278 ? -0.128 40.219 17.672 1 98.19 278 ALA B C 1
ATOM 4535 O O . ALA B 1 278 ? -0.613 40.969 18.516 1 98.19 278 ALA B O 1
ATOM 4536 N N . ARG B 1 279 ? -0.397 38.969 17.594 1 97.5 279 ARG B N 1
ATOM 4537 C CA . ARG B 1 279 ? -1.378 38.344 18.484 1 97.5 279 ARG B CA 1
ATOM 4538 C C . ARG B 1 279 ? -0.704 37.719 19.703 1 97.5 279 ARG B C 1
ATOM 4540 O O . ARG B 1 279 ? -1.364 37.094 20.531 1 97.5 279 ARG B O 1
ATOM 4547 N N . GLY B 1 280 ? 0.611 37.781 19.734 1 98.25 280 GLY B N 1
ATOM 4548 C CA . GLY B 1 280 ? 1.332 37.344 20.922 1 98.25 280 GLY B CA 1
ATOM 4549 C C . GLY B 1 280 ? 1.923 35.969 20.781 1 98.25 280 GLY B C 1
ATOM 4550 O O . GLY B 1 280 ? 2.469 35.406 21.734 1 98.25 280 GLY B O 1
ATOM 4551 N N . PHE B 1 281 ? 1.872 35.375 19.625 1 98.56 281 PHE B N 1
ATOM 4552 C CA . PHE B 1 281 ? 2.447 34.062 19.406 1 98.56 281 PHE B CA 1
ATOM 4553 C C . PHE B 1 281 ? 3.969 34.125 19.375 1 98.56 281 PHE B C 1
ATOM 4555 O O . PHE B 1 281 ? 4.543 35.094 18.859 1 98.56 281 PHE B O 1
ATOM 4562 N N . GLU B 1 282 ? 4.559 33.156 19.953 1 98.62 282 GLU B N 1
ATOM 4563 C CA . GLU B 1 282 ? 5.969 32.906 19.703 1 98.62 282 GLU B CA 1
ATOM 4564 C C . GLU B 1 282 ? 6.152 32.094 18.422 1 98.62 282 GLU B C 1
ATOM 4566 O O . GLU B 1 282 ? 5.648 30.953 18.328 1 98.62 282 GLU B O 1
ATOM 4571 N N . VAL B 1 283 ? 6.871 32.656 17.469 1 98.44 283 VAL B N 1
ATOM 4572 C CA . VAL B 1 283 ? 7.004 32 16.172 1 98.44 283 VAL B CA 1
ATOM 4573 C C . VAL B 1 283 ? 8.477 31.688 15.891 1 98.44 283 VAL B C 1
ATOM 4575 O O . VAL B 1 283 ? 9.32 32.594 15.938 1 98.44 283 VAL B O 1
ATOM 4578 N N . ALA B 1 284 ? 8.812 30.469 15.711 1 98.44 284 ALA B N 1
ATOM 4579 C CA . ALA B 1 284 ? 10.094 30.094 15.102 1 98.44 284 ALA B CA 1
ATOM 4580 C C . ALA B 1 284 ? 10 30.078 13.578 1 98.44 284 ALA B C 1
ATOM 4582 O O . ALA B 1 284 ? 9.336 29.219 13.008 1 98.44 284 ALA B O 1
ATOM 4583 N N . ALA B 1 285 ? 10.625 31.031 12.961 1 97.88 285 ALA B N 1
ATOM 4584 C CA . ALA B 1 285 ? 10.688 31.078 11.508 1 97.88 285 ALA B CA 1
ATOM 4585 C C . ALA B 1 285 ? 11.875 30.266 10.984 1 97.88 285 ALA B C 1
ATOM 4587 O O . ALA B 1 285 ? 13.023 30.562 11.328 1 97.88 285 ALA B O 1
ATOM 4588 N N . VAL B 1 286 ? 11.625 29.234 10.172 1 97.94 286 VAL B N 1
ATOM 4589 C CA . VAL B 1 286 ? 12.656 28.328 9.68 1 97.94 286 VAL B CA 1
ATOM 4590 C C . VAL B 1 286 ? 12.734 28.422 8.156 1 97.94 286 VAL B C 1
ATOM 4592 O O . VAL B 1 286 ? 11.711 28.422 7.473 1 97.94 286 VAL B O 1
ATOM 4595 N N . ASP B 1 287 ? 13.938 28.547 7.66 1 97.38 287 ASP B N 1
ATOM 4596 C CA . ASP B 1 287 ? 14.117 28.547 6.211 1 97.38 287 ASP B CA 1
ATOM 4597 C C . ASP B 1 287 ? 13.992 27.141 5.637 1 97.38 287 ASP B C 1
ATOM 4599 O O . ASP B 1 287 ? 14.805 26.266 5.938 1 97.38 287 ASP B O 1
ATOM 4603 N N . THR B 1 288 ? 12.938 26.953 4.824 1 96.12 288 THR B N 1
ATOM 4604 C CA . THR B 1 288 ? 12.719 25.656 4.191 1 96.12 288 THR B CA 1
ATOM 4605 C C . THR B 1 288 ? 12.617 25.812 2.676 1 96.12 288 THR B C 1
ATOM 4607 O O . THR B 1 288 ? 12.023 24.969 2.002 1 96.12 288 THR B O 1
ATOM 4610 N N . ALA B 1 289 ? 13.18 26.828 2.16 1 94 289 ALA B N 1
ATOM 4611 C CA . ALA B 1 289 ? 12.992 27.172 0.751 1 94 289 ALA B CA 1
ATOM 4612 C C . ALA B 1 289 ? 13.539 26.078 -0.156 1 94 289 ALA B C 1
ATOM 4614 O O . ALA B 1 289 ? 12.922 25.734 -1.168 1 94 289 ALA B O 1
ATOM 4615 N N . GLU B 1 290 ? 14.672 25.547 0.208 1 94.62 290 GLU B N 1
ATOM 4616 C CA . GLU B 1 290 ? 15.281 24.531 -0.652 1 94.62 290 GLU B CA 1
ATOM 4617 C C . GLU B 1 290 ? 14.5 23.219 -0.606 1 94.62 290 GLU B C 1
ATOM 4619 O O . GLU B 1 290 ? 14.227 22.625 -1.646 1 94.62 290 GLU B O 1
ATOM 4624 N N . ILE B 1 291 ? 14.148 22.75 0.549 1 93.75 291 ILE B N 1
ATOM 4625 C CA . ILE B 1 291 ? 13.414 21.5 0.685 1 93.75 291 ILE B CA 1
ATOM 4626 C C . ILE B 1 291 ? 12.047 21.625 0.013 1 93.75 291 ILE B C 1
ATOM 4628 O O . ILE B 1 291 ? 11.562 20.672 -0.603 1 93.75 291 ILE B O 1
ATOM 4632 N N . SER B 1 292 ? 11.523 22.781 0.06 1 93 292 SER B N 1
ATOM 4633 C CA . SER B 1 292 ? 10.18 23.016 -0.452 1 93 292 SER B CA 1
ATOM 4634 C C . SER B 1 292 ? 10.141 22.922 -1.975 1 93 292 SER B C 1
ATOM 4636 O O . SER B 1 292 ? 9.086 22.703 -2.564 1 93 292 SER B O 1
ATOM 4638 N N . LYS B 1 293 ? 11.297 23.094 -2.635 1 93.56 293 LYS B N 1
ATOM 4639 C CA . LYS B 1 293 ? 11.367 22.906 -4.082 1 93.56 293 LYS B CA 1
ATOM 4640 C C . LYS B 1 293 ? 10.938 21.5 -4.48 1 93.56 293 LYS B C 1
ATOM 4642 O O . LYS B 1 293 ? 10.57 21.266 -5.629 1 93.56 293 LYS B O 1
ATOM 4647 N N . THR B 1 294 ? 10.984 20.609 -3.482 1 93 294 THR B N 1
ATOM 4648 C CA . THR B 1 294 ? 10.617 19.234 -3.785 1 93 294 THR B CA 1
ATOM 4649 C C . THR B 1 294 ? 9.133 19 -3.527 1 93 294 THR B C 1
ATOM 4651 O O . THR B 1 294 ? 8.633 17.875 -3.699 1 93 294 THR B O 1
ATOM 4654 N N . GLY B 1 295 ? 8.422 20.031 -3.047 1 90.81 295 GLY B N 1
ATOM 4655 C CA . GLY B 1 295 ? 6.977 19.969 -3.15 1 90.81 295 GLY B CA 1
ATOM 4656 C C . GLY B 1 295 ? 6.281 19.938 -1.801 1 90.81 295 GLY B C 1
ATOM 4657 O O . GLY B 1 295 ? 5.059 19.812 -1.729 1 90.81 295 GLY B O 1
ATOM 4658 N N . GLY B 1 296 ? 7.012 20.078 -0.708 1 93.94 296 GLY B N 1
ATOM 4659 C CA . GLY B 1 296 ? 6.383 20.031 0.601 1 93.94 296 GLY B CA 1
ATOM 4660 C C . GLY B 1 296 ? 6.957 21.031 1.58 1 93.94 296 GLY B C 1
ATOM 4661 O O . GLY B 1 296 ? 8.023 21.609 1.335 1 93.94 296 GLY B O 1
ATOM 4662 N N . GLY B 1 297 ? 6.219 21.25 2.641 1 95.56 297 GLY B N 1
ATOM 4663 C CA . GLY B 1 297 ? 6.613 22.219 3.656 1 95.56 297 GLY B CA 1
ATOM 4664 C C . GLY B 1 297 ? 6.715 21.609 5.043 1 95.56 297 GLY B C 1
ATOM 4665 O O . GLY B 1 297 ? 6.938 20.406 5.188 1 95.56 297 GLY B O 1
ATOM 4666 N N . ILE B 1 298 ? 6.605 22.469 6.023 1 98 298 ILE B N 1
ATOM 4667 C CA . ILE B 1 298 ? 6.871 22.125 7.418 1 98 298 ILE B CA 1
ATOM 4668 C C . ILE B 1 298 ? 5.809 21.156 7.918 1 98 298 ILE B C 1
ATOM 4670 O O . ILE B 1 298 ? 6.133 20.125 8.508 1 98 298 ILE B O 1
ATOM 4674 N N . HIS B 1 299 ? 4.566 21.406 7.676 1 97.94 299 HIS B N 1
ATOM 4675 C CA . HIS B 1 299 ? 3.506 20.516 8.133 1 97.94 299 HIS B CA 1
ATOM 4676 C C . HIS B 1 299 ? 3.611 19.156 7.473 1 97.94 299 HIS B C 1
ATOM 4678 O O . HIS B 1 299 ? 3.377 18.125 8.117 1 97.94 299 HIS B O 1
ATOM 4684 N N . CYS B 1 300 ? 4.023 19.141 6.219 1 97.31 300 CYS B N 1
ATOM 4685 C CA . CYS B 1 300 ? 4.168 17.906 5.465 1 97.31 300 CYS B CA 1
ATOM 4686 C C . CYS B 1 300 ? 5.301 17.047 6.027 1 97.31 300 CYS B C 1
ATOM 4688 O O . CYS B 1 300 ? 5.262 15.828 5.938 1 97.31 300 CYS B O 1
ATOM 4690 N N . MET B 1 301 ? 6.234 17.688 6.621 1 98.06 301 MET B N 1
ATOM 4691 C CA . MET B 1 301 ? 7.434 16.984 7.078 1 98.06 301 MET B CA 1
ATOM 4692 C C . MET B 1 301 ? 7.238 16.438 8.484 1 98.06 301 MET B C 1
ATOM 4694 O O . MET B 1 301 ? 8.117 15.766 9.023 1 98.06 301 MET B O 1
ATOM 4698 N N . ALA B 1 302 ? 6.055 16.656 9.062 1 98.06 302 ALA B N 1
ATOM 4699 C CA . ALA B 1 302 ? 5.891 16.328 10.477 1 98.06 302 ALA B CA 1
ATOM 4700 C C . ALA B 1 302 ? 4.539 15.68 10.734 1 98.06 302 ALA B C 1
ATOM 4702 O O . ALA B 1 302 ? 3.492 16.234 10.406 1 98.06 302 ALA B O 1
ATOM 4703 N N . GLN B 1 303 ? 4.602 14.555 11.344 1 98.19 303 GLN B N 1
ATOM 4704 C CA . GLN B 1 303 ? 3.398 13.867 11.805 1 98.19 303 GLN B CA 1
ATOM 4705 C C . GLN B 1 303 ? 3.283 13.914 13.328 1 98.19 303 GLN B C 1
ATOM 4707 O O . GLN B 1 303 ? 4.047 13.25 14.031 1 98.19 303 GLN B O 1
ATOM 4712 N N . ALA B 1 304 ? 2.336 14.68 13.836 1 98.44 304 ALA B N 1
ATOM 4713 C CA . ALA B 1 304 ? 2.102 14.703 15.281 1 98.44 304 ALA B CA 1
ATOM 4714 C C . ALA B 1 304 ? 1.758 13.312 15.805 1 98.44 304 ALA B C 1
ATOM 4716 O O . ALA B 1 304 ? 0.91 12.625 15.242 1 98.44 304 ALA B O 1
ATOM 4717 N N . LEU B 1 305 ? 2.436 12.945 16.875 1 97.69 305 LEU B N 1
ATOM 4718 C CA . LEU B 1 305 ? 2.17 11.641 17.484 1 97.69 305 LEU B CA 1
ATOM 4719 C C . LEU B 1 305 ? 1.359 11.797 18.766 1 97.69 305 L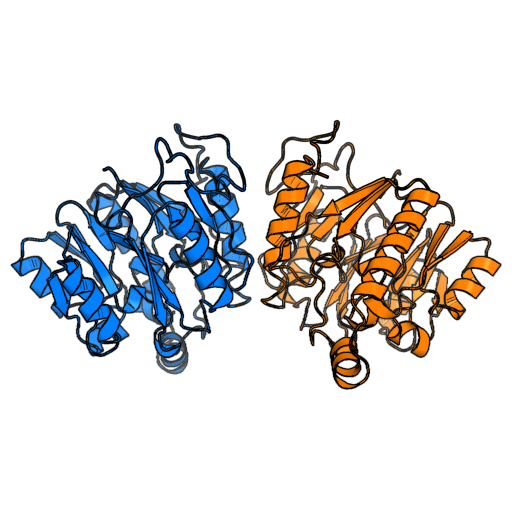EU B C 1
ATOM 4721 O O . LEU B 1 305 ? 0.5 10.969 19.062 1 97.69 305 LEU B O 1
ATOM 4725 N N . ARG B 1 306 ? 1.689 12.883 19.5 1 97.56 306 ARG B N 1
ATOM 4726 C CA . ARG B 1 306 ? 1.029 13.086 20.781 1 97.56 306 ARG B CA 1
ATOM 4727 C C . ARG B 1 306 ? 0.862 14.578 21.078 1 97.56 306 ARG B C 1
ATOM 4729 O O . ARG B 1 306 ? 1.806 15.352 20.922 1 97.56 306 ARG B O 1
ATOM 4736 N N . ARG B 1 307 ? -0.29 14.93 21.422 1 97.69 307 ARG B N 1
ATOM 4737 C CA . ARG B 1 307 ? -0.6 16.25 21.969 1 97.69 307 ARG B CA 1
ATOM 4738 C C . ARG B 1 307 ? -1.24 16.125 23.344 1 97.69 307 ARG B C 1
ATOM 4740 O O . ARG B 1 307 ? -2.154 15.328 23.547 1 97.69 307 ARG B O 1
ATOM 4747 N N . ALA B 1 308 ? -0.68 16.797 24.328 1 90.62 308 ALA B N 1
ATOM 4748 C CA . ALA B 1 308 ? -1.169 16.781 25.703 1 90.62 308 ALA B CA 1
ATOM 4749 C C . ALA B 1 308 ? -2.451 17.594 25.844 1 90.62 308 ALA B C 1
ATOM 4751 O O . ALA B 1 308 ? -2.529 18.719 25.359 1 90.62 308 ALA B O 1
ATOM 4752 N N . ALA B 1 309 ? -3.617 16.875 26.234 1 75.62 309 ALA B N 1
ATOM 4753 C CA . ALA B 1 309 ? -4.887 17.562 26.453 1 75.62 309 ALA B CA 1
ATOM 4754 C C . ALA B 1 309 ? -4.781 18.562 27.594 1 75.62 309 ALA B C 1
ATOM 4756 O O . ALA B 1 309 ? -3.969 18.391 28.5 1 75.62 309 ALA B O 1
#

Organism: NCBI:txid2984134

Radius of gyration: 25.64 Å; Cα contacts (8 Å, |Δi|>4): 1575; chains: 2; bounding box: 46×81×56 Å